Protein AF-0000000075234322 (afdb_homodimer)

Secondary structure (DSSP, 8-state):
-TTS-STT-SS----------------SSTT-HHHHHHHHHHHHHHHHHHHHHHHHHHHHHTTSS-HHHHHHHHHHHHHHHHHHHHHHS-SSS-HHHHHHHHHHIIIIIS--S--B-TTSPBPPTT--BHHHHHHHHHHHHHHHHHHHHHHHHHHHHHH--TT-HHHHHHTS-SEEE-HHHHHHHTTSS-HHHHIIIII--B-/---GGGGGGSGGGS-----------S-SS-S-HHHHHHHHHHHHHHHHHHHHHHHHHHHHHTTSS-HHHHHHHHHHHHHHHHHHHHHHS-SSS-HHHHHHHHHHIIIIIS--S--B-TTSPBPPTT--BHHHHHHHHHHHHHHHHHHHHHHHHHHHHHH--TT-HHHHHHTS-SEEE-HHHHHHHTTSS-HHHHIIIII--B-

Radius of gyration: 25.17 Å; Cα contacts (8 Å, |Δi|>4): 492; chains: 2; bounding box: 59×78×68 Å

Structure (mmCIF, N/CA/C/O backbone):
data_AF-0000000075234322-model_v1
#
loop_
_entity.id
_entity.type
_entity.pdbx_description
1 polymer 'Saposin B-type domain-containing protein'
#
loop_
_atom_site.group_PDB
_atom_site.id
_atom_site.type_symbol
_atom_site.label_atom_id
_atom_site.label_alt_id
_atom_site.label_comp_id
_atom_site.label_asym_id
_atom_site.label_entity_id
_atom_site.label_seq_id
_atom_site.pdbx_PDB_ins_code
_atom_site.Cartn_x
_atom_site.Cartn_y
_atom_site.Cartn_z
_atom_site.occupancy
_atom_site.B_iso_or_equiv
_atom_site.auth_seq_id
_atom_site.auth_comp_id
_atom_site.auth_asym_id
_atom_site.auth_atom_id
_atom_site.pdbx_PDB_model_num
ATOM 1 N N . MET A 1 1 ? 36.156 8.57 17.359 1 21.8 1 MET A N 1
ATOM 2 C CA . MET A 1 1 ? 36.781 9.852 17.031 1 21.8 1 MET A CA 1
ATOM 3 C C . MET A 1 1 ? 36.938 9.984 15.516 1 21.8 1 MET A C 1
ATOM 5 O O . MET A 1 1 ? 36.656 11.031 14.945 1 21.8 1 MET A O 1
ATOM 9 N N . TRP A 1 2 ? 37.719 9.289 15.047 1 22.31 2 TRP A N 1
ATOM 10 C CA . TRP A 1 2 ? 38.344 9.352 13.711 1 22.31 2 TRP A CA 1
ATOM 11 C C . TRP A 1 2 ? 37.281 9.055 12.633 1 22.31 2 TRP A C 1
ATOM 13 O O . TRP A 1 2 ? 37.562 9.195 11.445 1 22.31 2 TRP A O 1
ATOM 23 N N . PHE A 1 3 ? 36.062 8.273 12.906 1 21.67 3 PHE A N 1
ATOM 24 C CA . PHE A 1 3 ? 34.812 7.68 12.477 1 21.67 3 PHE A CA 1
ATOM 25 C C . PHE A 1 3 ? 33.781 8.766 12.18 1 21.67 3 PHE A C 1
ATOM 27 O O . PHE A 1 3 ? 32.688 8.477 11.648 1 21.67 3 PHE A O 1
ATOM 34 N N . LYS A 1 4 ? 33.875 10.227 12.438 1 22.09 4 LYS A N 1
ATOM 35 C CA . LYS A 1 4 ? 33.25 11.547 12.336 1 22.09 4 LYS A CA 1
ATOM 36 C C . LYS A 1 4 ? 33.438 12.133 10.938 1 22.09 4 LYS A C 1
ATOM 38 O O . LYS A 1 4 ? 32.531 12.828 10.438 1 22.09 4 LYS A O 1
ATOM 43 N N . ILE A 1 5 ? 34.625 12.133 10.234 1 22.95 5 ILE A N 1
ATOM 44 C CA . ILE A 1 5 ? 35.219 13.023 9.25 1 22.95 5 ILE A CA 1
ATOM 45 C C . ILE A 1 5 ? 34.625 12.75 7.875 1 22.95 5 ILE A C 1
ATOM 47 O O . ILE A 1 5 ? 34.375 13.68 7.102 1 22.95 5 ILE A O 1
ATOM 51 N N . PHE A 1 6 ? 34.531 11.703 7.148 1 21.42 6 PHE A N 1
ATOM 52 C CA . PHE A 1 6 ? 34.688 11.695 5.699 1 21.42 6 PHE A CA 1
ATOM 53 C C . PHE A 1 6 ? 33.562 12.508 5.031 1 21.42 6 PHE A C 1
ATOM 55 O O . PHE A 1 6 ? 33.844 13.305 4.133 1 21.42 6 PHE A O 1
ATOM 62 N N . CYS A 1 7 ? 32.344 12.258 4.59 1 18.75 7 CYS A N 1
ATOM 63 C CA . CYS A 1 7 ? 31.719 12.977 3.492 1 18.75 7 CYS A CA 1
ATOM 64 C C . CYS A 1 7 ? 31.125 14.305 3.975 1 18.75 7 CYS A C 1
ATOM 66 O O . CYS A 1 7 ? 30.031 14.344 4.512 1 18.75 7 CYS A O 1
ATOM 68 N N . PHE A 1 8 ? 31.719 15.117 4.887 1 20.97 8 PHE A N 1
ATOM 69 C CA . PHE A 1 8 ? 31.484 16.516 5.227 1 20.97 8 PHE A CA 1
ATOM 70 C C . PHE A 1 8 ? 31.719 17.406 4.012 1 20.97 8 PHE A C 1
ATOM 72 O O . PHE A 1 8 ? 31.266 18.562 3.99 1 20.97 8 PHE A O 1
ATOM 79 N N . ALA A 1 9 ? 32.781 17.328 3.195 1 20.19 9 ALA A N 1
ATOM 80 C CA . ALA A 1 9 ? 33.562 18.391 2.586 1 20.19 9 ALA A CA 1
ATOM 81 C C . ALA A 1 9 ? 32.688 19.281 1.692 1 20.19 9 ALA A C 1
ATOM 83 O O . ALA A 1 9 ? 32.812 20.516 1.741 1 20.19 9 ALA A O 1
ATOM 84 N N . ALA A 1 10 ? 32.375 19.234 0.411 1 20.48 10 ALA A N 1
ATOM 85 C CA . ALA A 1 10 ? 32.438 20.406 -0.453 1 20.48 10 ALA A CA 1
ATOM 86 C C . ALA A 1 10 ? 31.297 21.375 -0.133 1 20.48 10 ALA A C 1
ATOM 88 O O . ALA A 1 10 ? 31.484 22.594 -0.111 1 20.48 10 ALA A O 1
ATOM 89 N N . ILE A 1 11 ? 30 21.188 -0.293 1 20.56 11 ILE A N 1
ATOM 90 C CA . ILE A 1 11 ? 29.094 22.328 -0.371 1 20.56 11 ILE A CA 1
ATOM 91 C C . ILE A 1 11 ? 28.828 22.875 1.03 1 20.56 11 ILE A C 1
ATOM 93 O O . ILE A 1 11 ? 28.047 22.312 1.791 1 20.56 11 ILE A O 1
ATOM 97 N N . MET A 1 12 ? 29.719 23.078 2.117 1 19.5 12 MET A N 1
ATOM 98 C CA . MET A 1 12 ? 29.797 23.828 3.361 1 19.5 12 MET A CA 1
ATOM 99 C C . MET A 1 12 ? 29.359 25.281 3.145 1 19.5 12 MET A C 1
ATOM 101 O O . MET A 1 12 ? 28.531 25.797 3.896 1 19.5 12 MET A O 1
ATOM 105 N N . LEU A 1 13 ? 30.297 26.562 3.381 1 22.67 13 LEU A N 1
ATOM 106 C CA . LEU A 1 13 ? 30.578 27.656 4.293 1 22.67 13 LEU A CA 1
ATOM 107 C C . LEU A 1 13 ? 29.953 28.969 3.801 1 22.67 13 LEU A C 1
ATOM 109 O O . LEU A 1 13 ? 30.094 30 4.449 1 22.67 13 LEU A O 1
ATOM 113 N N . SER A 1 14 ? 30 29.531 2.654 1 21.14 14 SER A N 1
ATOM 114 C CA . SER A 1 14 ? 30.047 30.984 2.721 1 21.14 14 SER A CA 1
ATOM 115 C C . SER A 1 14 ? 28.875 31.531 3.527 1 21.14 14 SER A C 1
ATOM 117 O O . SER A 1 14 ? 27.875 30.844 3.734 1 21.14 14 SER A O 1
ATOM 119 N N . GLU A 1 15 ? 28.766 33.031 3.709 1 22.16 15 GLU A N 1
ATOM 120 C CA . GLU A 1 15 ? 28.281 34.125 4.551 1 22.16 15 GLU A CA 1
ATOM 121 C C . GLU A 1 15 ? 26.766 34.219 4.508 1 22.16 15 GLU A C 1
ATOM 123 O O . GLU A 1 15 ? 26.203 34.875 3.635 1 22.16 15 GLU A O 1
ATOM 128 N N . ILE A 1 16 ? 25.906 33.531 4.059 1 22.53 16 ILE A N 1
ATOM 129 C CA . ILE A 1 16 ? 24.641 34.219 3.814 1 22.53 16 ILE A CA 1
ATOM 130 C C . ILE A 1 16 ? 24.109 34.781 5.125 1 22.53 16 ILE A C 1
ATOM 132 O O . ILE A 1 16 ? 23.688 34.031 6.012 1 22.53 16 ILE A O 1
ATOM 136 N N . SER A 1 17 ? 24.703 35.875 5.699 1 19.98 17 SER A N 1
ATOM 137 C CA . SER A 1 17 ? 24.5 36.781 6.812 1 19.98 17 SER A CA 1
ATOM 138 C C . SER A 1 17 ? 23.031 37.094 7.039 1 19.98 17 SER A C 1
ATOM 140 O O . SER A 1 17 ? 22.547 37.062 8.172 1 19.98 17 SER A O 1
ATOM 142 N N . ALA A 1 18 ? 22.391 38.094 6.156 1 22.81 18 ALA A N 1
ATOM 143 C CA . ALA A 1 18 ? 21.656 39.281 6.539 1 22.81 18 ALA A CA 1
ATOM 144 C C . ALA A 1 18 ? 20.406 38.938 7.34 1 22.81 18 ALA A C 1
ATOM 146 O O . ALA A 1 18 ? 19.891 37.812 7.234 1 22.81 18 ALA A O 1
ATOM 147 N N . ALA A 1 19 ? 19.625 40 8.242 1 24.08 19 ALA A N 1
ATOM 148 C CA . ALA A 1 19 ? 18.859 40.656 9.305 1 24.08 19 ALA A CA 1
ATOM 149 C C . ALA A 1 19 ? 17.359 40.438 9.109 1 24.08 19 ALA A C 1
ATOM 151 O O . ALA A 1 19 ? 16.609 40.438 10.086 1 24.08 19 ALA A O 1
ATOM 152 N N . THR A 1 20 ? 16.703 40.688 7.781 1 21.42 20 THR A N 1
ATOM 153 C CA . THR A 1 20 ? 15.578 41.625 7.758 1 21.42 20 THR A CA 1
ATOM 154 C C . THR A 1 20 ? 14.383 41.031 8.5 1 21.42 20 THR A C 1
ATOM 156 O O . THR A 1 20 ? 14.195 39.812 8.539 1 21.42 20 THR A O 1
ATOM 159 N N . GLN A 1 21 ? 13.492 41.906 9.125 1 23.41 21 GLN A N 1
ATOM 160 C CA . GLN A 1 21 ? 12.188 42.281 9.664 1 23.41 21 GLN A CA 1
ATOM 161 C C . GLN A 1 21 ? 11.062 41.594 8.906 1 23.41 21 GLN A C 1
ATOM 163 O O . GLN A 1 21 ? 11.023 41.625 7.676 1 23.41 21 GLN A O 1
ATOM 168 N N . CYS A 1 22 ? 10.344 40.656 9.508 1 29.27 22 CYS A N 1
ATOM 169 C CA . CYS A 1 22 ? 9.164 39.938 9.031 1 29.27 22 CYS A CA 1
ATOM 170 C C . CYS A 1 22 ? 8.156 40.906 8.422 1 29.27 22 CYS A C 1
ATOM 172 O O . CYS A 1 22 ? 7.277 41.406 9.117 1 29.27 22 CYS A O 1
ATOM 174 N N . GLU A 1 23 ? 8.68 42.062 7.582 1 27.2 23 GLU A N 1
ATOM 175 C CA . GLU A 1 23 ? 7.648 42.875 6.953 1 27.2 23 GLU A CA 1
ATOM 176 C C . GLU A 1 23 ? 6.641 42 6.203 1 27.2 23 GLU A C 1
ATOM 178 O O . GLU A 1 23 ? 6.91 40.844 5.918 1 27.2 23 GLU A O 1
ATOM 183 N N . VAL A 1 24 ? 5.855 42.656 5.07 1 28.14 24 VAL A N 1
ATOM 184 C CA . VAL A 1 24 ? 4.938 42.344 3.988 1 28.14 24 VAL A CA 1
ATOM 185 C C . VAL A 1 24 ? 5.508 41.188 3.168 1 28.14 24 VAL A C 1
ATOM 187 O O . VAL A 1 24 ? 6.465 41.344 2.414 1 28.14 24 VAL A O 1
ATOM 190 N N . LEU A 1 25 ? 5.918 40 3.492 1 32.75 25 LEU A N 1
ATOM 191 C CA . LEU A 1 25 ? 6.457 38.969 2.604 1 32.75 25 LEU A CA 1
ATOM 192 C C . LEU A 1 25 ? 5.582 38.812 1.366 1 32.75 25 LEU A C 1
ATOM 194 O O . LEU A 1 25 ? 4.367 38.656 1.479 1 32.75 25 LEU A O 1
ATOM 198 N N . SER A 1 26 ? 5.441 39.219 0.297 1 33.75 26 SER A N 1
ATOM 199 C CA . SER A 1 26 ? 4.246 39.156 -0.537 1 33.75 26 SER A CA 1
ATOM 200 C C . SER A 1 26 ? 3.586 37.781 -0.425 1 33.75 26 SER A C 1
ATOM 202 O O . SER A 1 26 ? 3.898 36.875 -1.194 1 33.75 26 SER A O 1
ATOM 204 N N . ASN A 1 27 ? 3.668 36.688 0.632 1 40.59 27 ASN A N 1
ATOM 205 C CA . ASN A 1 27 ? 4.496 35.812 1.466 1 40.59 27 ASN A CA 1
ATOM 206 C C . ASN A 1 27 ? 3.779 34.531 1.813 1 40.59 27 ASN A C 1
ATOM 208 O O . ASN A 1 27 ? 3.121 34.438 2.852 1 40.59 27 ASN A O 1
ATOM 212 N N . THR A 1 28 ? 3.316 33.812 1.127 1 43.22 28 THR A N 1
ATOM 213 C CA . THR A 1 28 ? 2.33 32.75 1.167 1 43.22 28 THR A CA 1
ATOM 214 C C . THR A 1 28 ? 2.814 31.594 2.053 1 43.22 28 THR A C 1
ATOM 216 O O . THR A 1 28 ? 2.059 30.672 2.338 1 43.22 28 THR A O 1
ATOM 219 N N . PHE A 1 29 ? 4.109 31.281 2.033 1 49 29 PHE A N 1
ATOM 220 C CA . PHE A 1 29 ? 4.688 30.469 3.096 1 49 29 PHE A CA 1
ATOM 221 C C . PHE A 1 29 ? 5.004 31.328 4.316 1 49 29 PHE A C 1
ATOM 223 O O . PHE A 1 29 ? 6.121 31.828 4.465 1 49 29 PHE A O 1
ATOM 230 N N . PRO A 1 30 ? 4.18 32.25 4.738 1 48.97 30 PRO A N 1
ATOM 231 C CA . PRO A 1 30 ? 4.516 33.438 5.559 1 48.97 30 PRO A CA 1
ATOM 232 C C . PRO A 1 30 ? 5.785 33.219 6.383 1 48.97 30 PRO A C 1
ATOM 234 O O . PRO A 1 30 ? 6.688 34.062 6.352 1 48.97 30 PRO A O 1
ATOM 237 N N . GLU A 1 31 ? 5.965 32.344 7.535 1 53.25 31 GLU A N 1
ATOM 238 C CA . GLU A 1 31 ? 7 32.312 8.562 1 53.25 31 GLU A CA 1
ATOM 239 C C . GLU A 1 31 ? 7.863 31.062 8.445 1 53.25 31 GLU A C 1
ATOM 241 O O . GLU A 1 31 ? 8.625 30.734 9.352 1 53.25 31 GLU A O 1
ATOM 246 N N . CYS A 1 32 ? 7.727 30.391 7.332 1 65.44 32 CYS A N 1
ATOM 247 C CA . CYS A 1 32 ? 8.617 29.234 7.352 1 65.44 32 CYS A CA 1
ATOM 248 C C . CYS A 1 32 ? 9.43 29.141 6.062 1 65.44 32 CYS A C 1
ATOM 250 O O . CYS A 1 32 ? 9.047 28.438 5.129 1 65.44 32 CYS A O 1
ATOM 252 N N . ASP A 1 33 ? 10.461 30 5.75 1 67.88 33 ASP A N 1
ATOM 253 C CA . ASP A 1 33 ? 11.32 30.078 4.57 1 67.88 33 ASP A CA 1
ATOM 254 C C . ASP A 1 33 ? 11.852 28.688 4.203 1 67.88 33 ASP A C 1
ATOM 256 O O . ASP A 1 33 ? 11.992 28.359 3.023 1 67.88 33 ASP A O 1
ATOM 260 N N . LYS A 1 34 ? 12.016 27.969 5.219 1 73.5 34 LYS A N 1
ATOM 261 C CA . LYS A 1 34 ? 12.594 26.656 4.98 1 73.5 34 LYS A CA 1
ATOM 262 C C . LYS A 1 34 ? 11.602 25.734 4.277 1 73.5 34 LYS A C 1
ATOM 264 O O . LYS A 1 34 ? 12 24.766 3.623 1 73.5 34 LYS A O 1
ATOM 269 N N . CYS A 1 35 ? 10.281 26.172 4.234 1 83.25 35 CYS A N 1
ATOM 270 C CA . CYS A 1 35 ? 9.273 25.234 3.756 1 83.25 35 CYS A CA 1
ATOM 271 C C . CYS A 1 35 ? 9.109 25.328 2.242 1 83.25 35 CYS A C 1
ATOM 273 O O . CYS A 1 35 ? 8.758 24.344 1.588 1 83.25 35 CYS A O 1
ATOM 275 N N . ARG A 1 36 ? 9.422 26.469 1.746 1 82.88 36 ARG A N 1
ATOM 276 C CA . ARG A 1 36 ? 9.188 26.672 0.319 1 82.88 36 ARG A CA 1
ATOM 277 C C . ARG A 1 36 ? 10.008 25.688 -0.512 1 82.88 36 ARG A C 1
ATOM 279 O O . ARG A 1 36 ? 9.469 24.984 -1.365 1 82.88 36 ARG A O 1
ATOM 286 N N . ASP A 1 37 ? 11.266 25.703 -0.228 1 81.06 37 ASP A N 1
ATOM 287 C CA . ASP A 1 37 ? 12.156 24.812 -0.988 1 81.06 37 ASP A CA 1
ATOM 288 C C . ASP A 1 37 ? 11.773 23.359 -0.794 1 81.06 37 ASP A C 1
ATOM 290 O O . ASP A 1 37 ? 11.766 22.578 -1.751 1 81.06 37 ASP A O 1
ATOM 294 N N . HIS A 1 38 ? 11.406 23.047 0.419 1 82.81 38 HIS A N 1
ATOM 295 C CA . HIS A 1 38 ? 11.016 21.672 0.711 1 82.81 38 HIS A CA 1
ATOM 296 C C . HIS A 1 38 ? 9.734 21.297 -0.035 1 82.81 38 HIS A C 1
ATOM 298 O O . HIS A 1 38 ? 9.641 20.203 -0.588 1 82.81 38 HIS A O 1
ATOM 304 N N . TYR A 1 39 ? 8.883 22.203 -0.073 1 86.81 39 TYR A N 1
ATOM 305 C CA . TYR A 1 39 ? 7.59 22 -0.723 1 86.81 39 TYR A CA 1
ATOM 306 C C . TYR A 1 39 ? 7.766 21.766 -2.217 1 86.81 39 TYR A C 1
ATOM 308 O O . TYR A 1 39 ? 7.23 20.797 -2.764 1 86.81 39 TYR A O 1
ATOM 316 N N . GLU A 1 40 ? 8.539 22.578 -2.869 1 84.25 40 GLU A N 1
ATOM 317 C CA . GLU A 1 40 ? 8.781 22.453 -4.305 1 84.25 40 GLU A CA 1
ATOM 318 C C . GLU A 1 40 ? 9.523 21.172 -4.633 1 84.25 40 GLU A C 1
ATOM 320 O O . GLU A 1 40 ? 9.195 20.484 -5.602 1 84.25 40 GLU A O 1
ATOM 325 N N . ARG A 1 41 ? 10.438 20.938 -3.844 1 82.69 41 ARG A N 1
ATOM 326 C CA . ARG A 1 41 ? 11.203 19.703 -4.059 1 82.69 41 ARG A CA 1
ATOM 327 C C . ARG A 1 41 ? 10.312 18.469 -3.885 1 82.69 41 ARG A C 1
ATOM 329 O O . ARG A 1 41 ? 10.414 17.516 -4.66 1 82.69 41 ARG A O 1
ATOM 336 N N . ALA A 1 42 ? 9.469 18.5 -2.836 1 83.5 42 ALA A N 1
ATOM 337 C CA . ALA A 1 42 ? 8.562 17.391 -2.582 1 83.5 42 ALA A CA 1
ATOM 338 C C . ALA A 1 42 ? 7.586 17.203 -3.738 1 83.5 42 ALA A C 1
ATOM 340 O O . ALA A 1 42 ? 7.309 16.062 -4.145 1 83.5 42 ALA A O 1
ATOM 341 N N . LEU A 1 43 ? 7.125 18.281 -4.23 1 88.56 43 LEU A N 1
ATOM 342 C CA . LEU A 1 43 ? 6.219 18.219 -5.371 1 88.56 43 LEU A CA 1
ATOM 343 C C . LEU A 1 43 ? 6.914 17.609 -6.582 1 88.56 43 LEU A C 1
ATOM 345 O O . LEU A 1 43 ? 6.352 16.734 -7.25 1 88.56 43 LEU A O 1
ATOM 349 N N . HIS A 1 44 ? 8.07 18.031 -6.805 1 84.5 44 HIS A N 1
ATOM 350 C CA . HIS A 1 44 ? 8.852 17.484 -7.91 1 84.5 44 HIS A CA 1
ATOM 351 C C . HIS A 1 44 ? 9.109 16 -7.719 1 84.5 44 HIS A C 1
ATOM 353 O O . HIS A 1 44 ? 8.922 15.211 -8.648 1 84.5 44 HIS A O 1
ATOM 359 N N . THR A 1 45 ? 9.438 15.719 -6.543 1 78.88 45 THR A N 1
ATOM 360 C CA . THR A 1 45 ? 9.719 14.32 -6.23 1 78.88 45 THR A CA 1
ATOM 361 C C . THR A 1 45 ? 8.461 13.469 -6.406 1 78.88 45 THR A C 1
ATOM 363 O O . THR A 1 45 ? 8.539 12.344 -6.91 1 78.88 45 THR A O 1
ATOM 366 N N . ALA A 1 46 ? 7.359 13.961 -6.008 1 83.19 46 ALA A N 1
ATOM 367 C CA . ALA A 1 46 ? 6.102 13.242 -6.191 1 83.19 46 ALA A CA 1
ATOM 368 C C . ALA A 1 46 ? 5.824 12.992 -7.672 1 83.19 46 ALA A C 1
ATOM 370 O O . ALA A 1 46 ? 5.41 11.898 -8.055 1 83.19 46 ALA A O 1
ATOM 371 N N . ASN A 1 47 ? 6.164 13.953 -8.461 1 85.44 47 ASN A N 1
ATOM 372 C CA . ASN A 1 47 ? 5.98 13.812 -9.898 1 85.44 47 ASN A CA 1
ATOM 373 C C . ASN A 1 47 ? 6.879 12.727 -10.477 1 85.44 47 ASN A C 1
ATOM 375 O O . ASN A 1 47 ? 6.422 11.891 -11.258 1 85.44 47 ASN A O 1
ATOM 379 N N . VAL A 1 48 ? 8.039 12.773 -10.094 1 79 48 VAL A N 1
ATOM 380 C CA . VAL A 1 48 ? 9.008 11.797 -10.586 1 79 48 VAL A CA 1
ATOM 381 C C . VAL A 1 48 ? 8.602 10.391 -10.133 1 79 48 VAL A C 1
ATOM 383 O O . VAL A 1 48 ? 8.656 9.438 -10.914 1 79 48 VAL A O 1
ATOM 386 N N . ALA A 1 49 ? 8.172 10.281 -8.898 1 76.56 49 ALA A N 1
ATOM 387 C CA . ALA A 1 49 ? 7.766 8.992 -8.352 1 76.56 49 ALA A CA 1
ATOM 388 C C . ALA A 1 49 ? 6.578 8.414 -9.125 1 76.56 49 ALA A C 1
ATOM 390 O O . ALA A 1 49 ? 6.562 7.23 -9.453 1 76.56 49 ALA A O 1
ATOM 391 N N . ILE A 1 50 ? 5.652 9.211 -9.352 1 81.69 50 ILE A N 1
ATOM 392 C CA . ILE A 1 50 ? 4.457 8.773 -10.062 1 81.69 50 ILE A CA 1
ATOM 393 C C . ILE A 1 50 ? 4.836 8.336 -11.477 1 81.69 50 ILE A C 1
ATOM 395 O O . ILE A 1 50 ? 4.391 7.289 -11.953 1 81.69 50 ILE A O 1
ATOM 399 N N . HIS A 1 51 ? 5.652 9.109 -12.102 1 82.25 51 HIS A N 1
ATOM 400 C CA . HIS A 1 51 ? 6.102 8.781 -13.445 1 82.25 51 HIS A CA 1
ATOM 401 C C . HIS A 1 51 ? 6.887 7.473 -13.461 1 82.25 51 HIS A C 1
ATOM 403 O O . HIS A 1 51 ? 6.656 6.613 -14.312 1 82.25 51 HIS A O 1
ATOM 409 N N . ASN A 1 52 ? 7.781 7.398 -12.586 1 72.19 52 ASN A N 1
ATOM 410 C CA . ASN A 1 52 ? 8.586 6.184 -12.516 1 72.19 52 ASN A CA 1
ATOM 411 C C . ASN A 1 52 ? 7.734 4.961 -12.203 1 72.19 52 ASN A C 1
ATOM 413 O O . ASN A 1 52 ? 7.961 3.881 -12.75 1 72.19 52 ASN A O 1
ATOM 417 N N . PHE A 1 53 ? 6.812 5.031 -11.266 1 75.31 53 PHE A N 1
ATOM 418 C CA . PHE A 1 53 ? 5.887 3.945 -10.977 1 75.31 53 PHE A CA 1
ATOM 419 C C . PHE A 1 53 ? 5.168 3.5 -12.242 1 75.31 53 PHE A C 1
ATOM 421 O O . PHE A 1 53 ? 5.133 2.309 -12.562 1 75.31 53 PHE A O 1
ATOM 428 N N . GLN A 1 54 ? 4.703 4.496 -12.922 1 82.06 54 GLN A N 1
ATOM 429 C CA . GLN A 1 54 ? 3.953 4.184 -14.133 1 82.06 54 GLN A CA 1
ATOM 430 C C . GLN A 1 54 ? 4.836 3.484 -15.164 1 82.06 54 GLN A C 1
ATOM 432 O O . GLN A 1 54 ? 4.434 2.482 -15.758 1 82.06 54 GLN A O 1
ATOM 437 N N . SER A 1 55 ? 5.98 4.027 -15.336 1 76.31 55 SER A N 1
ATOM 438 C CA . SER A 1 55 ? 6.906 3.453 -16.312 1 76.31 55 SER A CA 1
ATOM 439 C C . SER A 1 55 ? 7.289 2.025 -15.93 1 76.31 55 SER A C 1
ATOM 441 O O . SER A 1 55 ? 7.254 1.124 -16.766 1 76.31 55 SER A O 1
ATOM 443 N N . GLY A 1 56 ? 7.656 1.878 -14.695 1 71.62 56 GLY A N 1
ATOM 444 C CA . GLY A 1 56 ? 8.023 0.551 -14.234 1 71.62 56 GLY A CA 1
ATOM 445 C C . GLY A 1 56 ? 6.879 -0.44 -14.281 1 71.62 56 GLY A C 1
ATOM 446 O O . GLY A 1 56 ? 7.055 -1.579 -14.719 1 71.62 56 GLY A O 1
ATOM 447 N N . ALA A 1 57 ? 5.691 -0.007 -13.828 1 76.44 57 ALA A N 1
ATOM 448 C CA . ALA A 1 57 ? 4.52 -0.88 -13.789 1 76.44 57 ALA A CA 1
ATOM 449 C C . ALA A 1 57 ? 4.09 -1.276 -15.203 1 76.44 57 ALA A C 1
ATOM 451 O O . ALA A 1 57 ? 3.668 -2.412 -15.43 1 76.44 57 ALA A O 1
ATOM 452 N N . SER A 1 58 ? 4.227 -0.341 -16.125 1 80.5 58 SER A N 1
ATOM 453 C CA . SER A 1 58 ? 3.871 -0.629 -17.5 1 80.5 58 SER A CA 1
ATOM 454 C C . SER A 1 58 ? 4.781 -1.701 -18.094 1 80.5 58 SER A C 1
ATOM 456 O O . SER A 1 58 ? 4.324 -2.572 -18.844 1 80.5 58 SER A O 1
ATOM 458 N N . LEU A 1 59 ? 6.039 -1.6 -17.75 1 72.94 59 LEU A N 1
ATOM 459 C CA . LEU A 1 59 ? 6.977 -2.623 -18.203 1 72.94 59 LEU A CA 1
ATOM 460 C C . LEU A 1 59 ? 6.586 -3.994 -17.656 1 72.94 59 LEU A C 1
ATOM 462 O O . LEU A 1 59 ? 6.656 -4.992 -18.391 1 72.94 59 LEU A O 1
ATOM 466 N N . TYR A 1 60 ? 6.117 -4.004 -16.484 1 72.06 60 TYR A N 1
ATOM 467 C CA . TYR A 1 60 ? 5.684 -5.25 -15.867 1 72.06 60 TYR A CA 1
ATOM 468 C C . TYR A 1 60 ? 4.449 -5.809 -16.578 1 72.06 60 TYR A C 1
ATOM 470 O O . TYR A 1 60 ? 4.371 -7.008 -16.844 1 72.06 60 TYR A O 1
ATOM 478 N N . CYS A 1 61 ? 3.58 -4.895 -16.859 1 80.94 61 CYS A N 1
ATOM 479 C CA . CYS A 1 61 ? 2.346 -5.328 -17.5 1 80.94 61 CYS A CA 1
ATOM 480 C C . CYS A 1 61 ? 2.625 -5.938 -18.875 1 80.94 61 CYS A C 1
ATOM 482 O O . CYS A 1 61 ? 1.872 -6.789 -19.344 1 80.94 61 CYS A O 1
ATOM 484 N N . ASN A 1 62 ? 3.693 -5.586 -19.438 1 76.12 62 ASN A N 1
ATOM 485 C CA . ASN A 1 62 ? 4.07 -6.137 -20.734 1 76.12 62 ASN A CA 1
ATOM 486 C C . ASN A 1 62 ? 4.406 -7.621 -20.641 1 76.12 62 ASN A C 1
ATOM 488 O O . ASN A 1 62 ? 4.43 -8.328 -21.656 1 76.12 62 ASN A O 1
ATOM 492 N N . THR A 1 63 ? 4.602 -8.047 -19.469 1 68.38 63 THR A N 1
ATOM 493 C CA . THR A 1 63 ? 4.98 -9.445 -19.281 1 68.38 63 THR A CA 1
ATOM 494 C C . THR A 1 63 ? 3.771 -10.281 -18.859 1 68.38 63 THR A C 1
ATOM 496 O O . THR A 1 63 ? 3.867 -11.508 -18.75 1 68.38 63 THR A O 1
ATOM 499 N N . MET A 1 64 ? 2.639 -9.648 -18.688 1 72.62 64 MET A N 1
ATOM 500 C CA . MET A 1 64 ? 1.447 -10.336 -18.203 1 72.62 64 MET A CA 1
ATOM 501 C C . MET A 1 64 ? 0.595 -10.828 -19.375 1 72.62 64 MET A C 1
ATOM 503 O O . MET A 1 64 ? 0.597 -10.227 -20.438 1 72.62 64 MET A O 1
ATOM 507 N N . ALA A 1 65 ? -0.04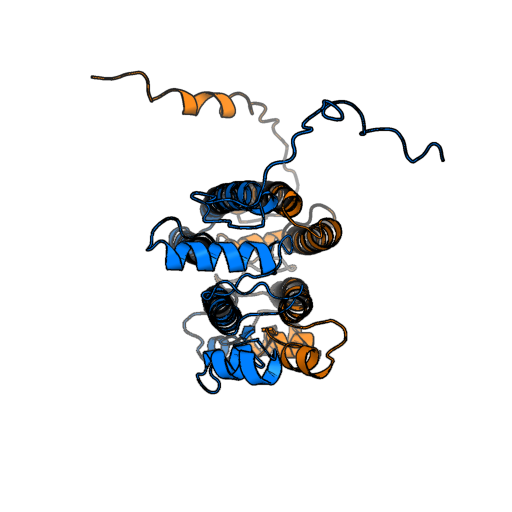9 -11.875 -19.125 1 70.5 65 ALA A N 1
ATOM 508 C CA . ALA A 1 65 ? -0.986 -12.375 -20.125 1 70.5 65 ALA A CA 1
ATOM 509 C C . ALA A 1 65 ? -2.137 -11.391 -20.328 1 70.5 65 ALA A C 1
ATOM 511 O O . ALA A 1 65 ? -2.518 -11.102 -21.469 1 70.5 65 ALA A O 1
ATOM 512 N N . ASP A 1 66 ? -2.689 -10.977 -19.281 1 74.38 66 ASP A N 1
ATOM 513 C CA . ASP A 1 66 ? -3.738 -9.961 -19.344 1 74.38 66 ASP A CA 1
ATOM 514 C C . ASP A 1 66 ? -3.152 -8.555 -19.203 1 74.38 66 ASP A C 1
ATOM 516 O O . ASP A 1 66 ? -3.252 -7.934 -18.141 1 74.38 66 ASP A O 1
ATOM 520 N N . ARG A 1 67 ? -2.744 -8.07 -20.344 1 79.81 67 ARG A N 1
ATOM 521 C CA . ARG A 1 67 ? -2.08 -6.773 -20.344 1 79.81 67 ARG A CA 1
ATOM 522 C C . ARG A 1 67 ? -3.068 -5.652 -20.031 1 79.81 67 ARG A C 1
ATOM 524 O O . ARG A 1 67 ? -2.748 -4.727 -19.297 1 79.81 67 ARG A O 1
ATOM 531 N N . SER A 1 68 ? -4.219 -5.84 -20.562 1 82.94 68 SER A N 1
ATOM 532 C CA . SER A 1 68 ? -5.219 -4.793 -20.391 1 82.94 68 SER A CA 1
ATOM 533 C C . SER A 1 68 ? -5.652 -4.672 -18.922 1 82.94 68 SER A C 1
ATOM 535 O O . SER A 1 68 ? -5.762 -3.566 -18.391 1 82.94 68 SER A O 1
ATOM 537 N N . GLY A 1 69 ? -5.887 -5.848 -18.297 1 79 69 GLY A N 1
ATOM 538 C CA . GLY A 1 69 ? -6.223 -5.824 -16.875 1 79 69 GLY A CA 1
ATOM 539 C C . GLY A 1 69 ? -5.109 -5.27 -16.016 1 79 69 GLY A C 1
ATOM 540 O O . GLY A 1 69 ? -5.363 -4.5 -15.078 1 79 69 GLY A O 1
ATOM 541 N N . CYS A 1 70 ? -3.945 -5.555 -16.391 1 80.12 70 CYS A N 1
ATOM 542 C CA . CYS A 1 70 ? -2.771 -5.066 -15.672 1 80.12 70 CYS A CA 1
ATOM 543 C C . CYS A 1 70 ? -2.635 -3.557 -15.812 1 80.12 70 CYS A C 1
ATOM 545 O O . CYS A 1 70 ? -2.439 -2.852 -14.82 1 80.12 70 CYS A O 1
ATOM 547 N N . GLU A 1 71 ? -2.832 -3.098 -17 1 84.19 71 GLU A N 1
ATOM 548 C CA . GLU A 1 71 ? -2.711 -1.667 -17.266 1 84.19 71 GLU A CA 1
ATOM 549 C C . GLU A 1 71 ? -3.812 -0.882 -16.562 1 84.19 71 GLU A C 1
ATOM 551 O O . GLU A 1 71 ? -3.58 0.229 -16.078 1 84.19 71 GLU A O 1
ATOM 556 N N . ALA A 1 72 ? -4.91 -1.478 -16.5 1 83.12 72 ALA A N 1
ATOM 557 C CA . ALA A 1 72 ? -6.016 -0.832 -15.789 1 83.12 72 ALA A CA 1
ATOM 558 C C . ALA A 1 72 ? -5.699 -0.671 -14.305 1 83.12 72 ALA A C 1
ATOM 560 O O . ALA A 1 72 ? -5.965 0.381 -13.719 1 83.12 72 ALA A O 1
ATOM 561 N N . ALA A 1 73 ? -5.117 -1.698 -13.758 1 77.81 73 ALA A N 1
ATOM 562 C CA . ALA A 1 73 ? -4.738 -1.642 -12.352 1 77.81 73 ALA A CA 1
ATOM 563 C C . ALA A 1 73 ? -3.682 -0.565 -12.109 1 77.81 73 ALA A C 1
ATOM 565 O O . ALA A 1 73 ? -3.762 0.184 -11.133 1 77.81 73 ALA A O 1
ATOM 566 N N . ILE A 1 74 ? -2.752 -0.464 -12.992 1 81.38 74 ILE A N 1
ATOM 567 C CA . ILE A 1 74 ? -1.693 0.533 -12.883 1 81.38 74 ILE A CA 1
ATOM 568 C C . ILE A 1 74 ? -2.295 1.935 -12.961 1 81.38 74 ILE A C 1
ATOM 570 O O . ILE A 1 74 ? -1.911 2.826 -12.203 1 81.38 74 ILE A O 1
ATOM 574 N N . THR A 1 75 ? -3.199 2.068 -13.852 1 86.62 75 THR A N 1
ATOM 575 C CA . THR A 1 75 ? -3.852 3.363 -14.023 1 86.62 75 THR A CA 1
ATOM 576 C C . THR A 1 75 ? -4.598 3.762 -12.75 1 86.62 75 THR A C 1
ATOM 578 O O . THR A 1 75 ? -4.539 4.918 -12.328 1 86.62 75 THR A O 1
ATOM 581 N N . ASP A 1 76 ? -5.23 2.871 -12.18 1 80.06 76 ASP A N 1
ATOM 582 C CA . ASP A 1 76 ? -5.953 3.145 -10.945 1 80.06 76 ASP A CA 1
ATOM 583 C C . ASP A 1 76 ? -5 3.58 -9.836 1 80.06 76 ASP A C 1
ATOM 585 O O . ASP A 1 76 ? -5.277 4.543 -9.117 1 80.06 76 ASP A O 1
ATOM 589 N N . ILE A 1 77 ? -3.893 2.857 -9.75 1 79.81 77 ILE A N 1
ATOM 590 C CA . ILE A 1 77 ? -2.91 3.188 -8.727 1 79.81 77 ILE A CA 1
ATOM 591 C C . ILE A 1 77 ? -2.332 4.574 -8.992 1 79.81 77 ILE A C 1
ATOM 593 O O . ILE A 1 77 ? -2.203 5.387 -8.07 1 79.81 77 ILE A O 1
ATOM 597 N N . LYS A 1 78 ? -2.053 4.805 -10.164 1 86.56 78 LYS A N 1
ATOM 598 C CA . LYS A 1 78 ? -1.535 6.113 -10.547 1 86.56 78 LYS A CA 1
ATOM 599 C C . LYS A 1 78 ? -2.521 7.223 -10.195 1 86.56 78 LYS A C 1
ATOM 601 O O . LYS A 1 78 ? -2.125 8.273 -9.688 1 86.56 78 LYS A O 1
ATOM 606 N N . ASN A 1 79 ? -3.758 7 -10.523 1 86.81 79 ASN A N 1
ATOM 607 C CA . ASN A 1 79 ? -4.789 7.988 -10.219 1 86.81 79 ASN A CA 1
ATOM 608 C C . ASN A 1 79 ? -4.848 8.289 -8.719 1 86.81 79 ASN A C 1
ATOM 610 O O . ASN A 1 79 ? -5.051 9.438 -8.32 1 86.81 79 ASN A O 1
ATOM 614 N N . VAL A 1 80 ? -4.664 7.32 -7.973 1 80.75 80 VAL A N 1
ATOM 615 C CA . VAL A 1 80 ? -4.641 7.504 -6.523 1 80.75 80 VAL A CA 1
ATOM 616 C C . VAL A 1 80 ? -3.443 8.367 -6.129 1 80.75 80 VAL A C 1
ATOM 618 O O . VAL A 1 80 ? -3.576 9.297 -5.336 1 80.75 80 VAL A O 1
ATOM 621 N N . MET A 1 81 ? -2.35 8.07 -6.695 1 85 81 MET A N 1
ATOM 622 C CA . MET A 1 81 ? -1.141 8.828 -6.398 1 85 81 MET A CA 1
ATOM 623 C C . MET A 1 81 ? -1.298 10.289 -6.824 1 85 81 MET A C 1
ATOM 625 O O . MET A 1 81 ? -0.916 11.195 -6.086 1 85 81 MET A O 1
ATOM 629 N N . GLU A 1 82 ? -1.859 10.461 -7.973 1 88.19 82 GLU A N 1
ATOM 630 C CA . GLU A 1 82 ? -2.08 11.805 -8.484 1 88.19 82 GLU A CA 1
ATOM 631 C C . GLU A 1 82 ? -3.066 12.578 -7.617 1 88.19 82 GLU A C 1
ATOM 633 O O . GLU A 1 82 ? -2.893 13.773 -7.383 1 88.19 82 GLU A O 1
ATOM 638 N N . SER A 1 83 ? -4.059 11.898 -7.215 1 85.12 83 SER A N 1
ATOM 639 C CA . SER A 1 83 ? -5.039 12.531 -6.336 1 85.12 83 SER A CA 1
ATOM 640 C C . SER A 1 83 ? -4.41 12.969 -5.02 1 85.12 83 SER A C 1
ATOM 642 O O . SER A 1 83 ? -4.672 14.062 -4.531 1 85.12 83 SER A O 1
ATOM 644 N N . LEU A 1 84 ? -3.621 12.141 -4.5 1 86.38 84 LEU A N 1
ATOM 645 C CA . LEU A 1 84 ? -2.922 12.477 -3.264 1 86.38 84 LEU A CA 1
ATOM 646 C C . LEU A 1 84 ? -2.004 13.672 -3.465 1 86.38 84 LEU A C 1
ATOM 648 O O . LEU A 1 84 ? -1.998 14.602 -2.65 1 86.38 84 LEU A O 1
ATOM 652 N N . LYS A 1 85 ? -1.301 13.602 -4.488 1 87.88 85 LYS A N 1
ATOM 653 C CA . LYS A 1 85 ? -0.409 14.711 -4.832 1 87.88 85 LYS A CA 1
ATOM 654 C C . LYS A 1 85 ? -1.184 16.016 -4.973 1 87.88 85 LYS A C 1
ATOM 656 O O . LYS A 1 85 ? -0.757 17.047 -4.461 1 87.88 85 LYS A O 1
ATOM 661 N N . ALA A 1 86 ? -2.275 15.93 -5.609 1 89.44 86 ALA A N 1
ATOM 662 C CA . ALA A 1 86 ? -3.088 17.125 -5.855 1 89.44 86 ALA A CA 1
ATOM 663 C C . ALA A 1 86 ? -3.656 17.672 -4.555 1 89.44 86 ALA A C 1
ATOM 665 O O . ALA A 1 86 ? -3.822 18.891 -4.41 1 89.44 86 ALA A O 1
ATOM 666 N N . GLU A 1 87 ? -3.943 16.828 -3.652 1 85.31 87 GLU A N 1
ATOM 667 C CA . GLU A 1 87 ? -4.496 17.25 -2.367 1 85.31 87 GLU A CA 1
ATOM 668 C C . GLU A 1 87 ? -3.428 17.906 -1.498 1 85.31 87 GLU A C 1
ATOM 670 O O . GLU A 1 87 ? -3.703 18.891 -0.806 1 85.31 87 GLU A O 1
ATOM 675 N N . LEU A 1 88 ? -2.268 17.422 -1.566 1 88.38 88 LEU A N 1
ATOM 676 C CA . LEU A 1 88 ? -1.208 17.891 -0.68 1 88.38 88 LEU A CA 1
ATOM 677 C C . LEU A 1 88 ? -0.441 19.047 -1.312 1 88.38 88 LEU A C 1
ATOM 679 O O . LEU A 1 88 ? 0.088 19.906 -0.605 1 88.38 88 LEU A O 1
ATOM 683 N N . PHE A 1 89 ? -0.353 18.969 -2.588 1 89.5 89 PHE A N 1
ATOM 684 C CA . PHE A 1 89 ? 0.416 19.969 -3.326 1 89.5 89 PHE A CA 1
ATOM 685 C C . PHE A 1 89 ? -0.425 20.578 -4.438 1 89.5 89 PHE A C 1
ATOM 687 O O . PHE A 1 89 ? -0.054 20.516 -5.613 1 89.5 89 PHE A O 1
ATOM 694 N N . PRO A 1 90 ? -1.455 21.219 -4.039 1 88.44 90 PRO A N 1
ATOM 695 C CA . PRO A 1 90 ? -2.279 21.828 -5.086 1 88.44 90 PRO A CA 1
ATOM 696 C C . PRO A 1 90 ? -1.531 22.891 -5.879 1 88.44 90 PRO A C 1
ATOM 698 O O . PRO A 1 90 ? -0.747 23.656 -5.309 1 88.44 90 PRO A O 1
ATOM 701 N N . GLN A 1 91 ? -1.694 22.844 -7.133 1 82.06 91 GLN A N 1
ATOM 702 C CA . GLN A 1 91 ? -1.025 23.797 -8 1 82.06 91 GLN A CA 1
ATOM 703 C C . GLN A 1 91 ? -1.99 24.891 -8.461 1 82.06 91 GLN A C 1
ATOM 705 O O . GLN A 1 91 ? -1.563 25.953 -8.922 1 82.06 91 GLN A O 1
ATOM 710 N N . ASN A 1 92 ? -3.205 24.531 -8.375 1 81.88 92 ASN A N 1
ATOM 711 C CA . ASN A 1 92 ? -4.25 25.484 -8.742 1 81.88 92 ASN A CA 1
ATOM 712 C C . ASN A 1 92 ? -5.238 25.703 -7.598 1 81.88 92 ASN A C 1
ATOM 714 O O . ASN A 1 92 ? -5.375 24.844 -6.723 1 81.88 92 ASN A O 1
ATOM 718 N N . GLY A 1 93 ? -5.766 26.859 -7.48 1 78.12 93 GLY A N 1
ATOM 719 C CA . GLY A 1 93 ? -6.738 27.203 -6.453 1 78.12 93 GLY A CA 1
ATOM 720 C C . GLY A 1 93 ? -6.605 28.625 -5.965 1 78.12 93 GLY A C 1
ATOM 721 O O . GLY A 1 93 ? -5.727 29.375 -6.414 1 78.12 93 GLY A O 1
ATOM 722 N N . ASP A 1 94 ? -7.582 28.922 -5.129 1 79.62 94 ASP A N 1
ATOM 723 C CA . ASP A 1 94 ? -7.488 30.266 -4.562 1 79.62 94 ASP A CA 1
ATOM 724 C C . ASP A 1 94 ? -6.332 30.359 -3.57 1 79.62 94 ASP A C 1
ATOM 726 O O . ASP A 1 94 ? -5.801 29.344 -3.123 1 79.62 94 ASP A O 1
ATOM 730 N N . ASP A 1 95 ? -5.871 31.484 -3.355 1 79.44 95 ASP A N 1
ATOM 731 C CA . ASP A 1 95 ? -4.699 31.766 -2.525 1 79.44 95 ASP A CA 1
ATOM 732 C C . ASP A 1 95 ? -4.863 31.156 -1.132 1 79.44 95 ASP A C 1
ATOM 734 O O . ASP A 1 95 ? -3.904 30.656 -0.552 1 79.44 95 ASP A O 1
ATOM 738 N N . ASP A 1 96 ? -6.09 31.172 -0.696 1 77.88 96 ASP A N 1
ATOM 739 C CA . ASP A 1 96 ? -6.355 30.656 0.645 1 77.88 96 ASP A CA 1
ATOM 740 C C . ASP A 1 96 ? -6.207 29.125 0.691 1 77.88 96 ASP A C 1
ATOM 742 O O . ASP A 1 96 ? -5.609 28.594 1.622 1 77.88 96 ASP A O 1
ATOM 746 N N . ALA A 1 97 ? -6.711 28.531 -0.321 1 76.19 97 ALA A N 1
ATOM 747 C CA . ALA A 1 97 ? -6.605 27.078 -0.405 1 76.19 97 ALA A CA 1
ATOM 748 C C . ALA A 1 97 ? -5.152 26.641 -0.563 1 76.19 97 ALA A C 1
ATOM 750 O O . ALA A 1 97 ? -4.723 25.656 0.052 1 76.19 97 ALA A O 1
ATOM 751 N N . LEU A 1 98 ? -4.457 27.344 -1.308 1 84.31 98 LEU A N 1
ATOM 752 C CA . LEU A 1 98 ? -3.045 27.031 -1.525 1 84.31 98 LEU A CA 1
ATOM 753 C C . LEU A 1 98 ? -2.238 27.25 -0.249 1 84.31 98 LEU A C 1
ATOM 755 O O . LEU A 1 98 ? -1.398 26.422 0.108 1 84.31 98 LEU A O 1
ATOM 759 N N . ALA A 1 99 ? -2.564 28.328 0.407 1 81.94 99 ALA A N 1
ATOM 760 C CA . ALA A 1 99 ? -1.876 28.641 1.658 1 81.94 99 ALA A CA 1
ATOM 761 C C . ALA A 1 99 ? -2.158 27.578 2.717 1 81.94 99 ALA A C 1
ATOM 763 O O . ALA A 1 99 ? -1.254 27.156 3.449 1 81.94 99 ALA A O 1
ATOM 764 N N . ALA A 1 100 ? -3.387 27.172 2.695 1 82.44 100 ALA A N 1
ATOM 765 C CA . ALA A 1 100 ? -3.783 26.156 3.664 1 82.44 100 ALA A CA 1
ATOM 766 C C . ALA A 1 100 ? -3.051 24.844 3.41 1 82.44 100 ALA A C 1
ATOM 768 O O . ALA A 1 100 ? -2.604 24.172 4.352 1 82.44 100 ALA A O 1
ATOM 769 N N . SER A 1 101 ? -2.918 24.516 2.184 1 86 101 SER A N 1
ATOM 770 C CA . SER A 1 101 ? -2.223 23.281 1.824 1 86 101 SER A CA 1
ATOM 771 C C . SER A 1 101 ? -0.738 23.375 2.162 1 86 101 SER A C 1
ATOM 773 O O . SER A 1 101 ? -0.163 22.422 2.695 1 86 101 SER A O 1
ATOM 775 N N . ARG A 1 102 ? -0.219 24.438 1.92 1 85.31 102 ARG A N 1
ATOM 776 C CA . ARG A 1 102 ? 1.191 24.641 2.234 1 85.31 102 ARG A CA 1
ATOM 777 C C . ARG A 1 102 ? 1.432 24.578 3.738 1 85.31 102 ARG A C 1
ATOM 779 O O . ARG A 1 102 ? 2.398 23.953 4.191 1 85.31 102 ARG A O 1
ATOM 786 N N . SER A 1 103 ? 0.559 25.234 4.43 1 85.56 103 SER A N 1
ATOM 787 C CA . SER A 1 103 ? 0.667 25.219 5.883 1 85.56 103 SER A CA 1
ATOM 788 C C . SER A 1 103 ? 0.567 23.797 6.426 1 85.56 103 SER A C 1
ATOM 790 O O . SER A 1 103 ? 1.362 23.391 7.277 1 85.56 103 SER A O 1
ATOM 792 N N . LEU A 1 104 ? -0.346 23.094 5.918 1 89.25 104 LEU A N 1
ATOM 793 C CA . LEU A 1 104 ? -0.554 21.703 6.332 1 89.25 104 LEU A CA 1
ATOM 794 C C . LEU A 1 104 ? 0.686 20.859 6.055 1 89.25 104 LEU A C 1
ATOM 796 O O . LEU A 1 104 ? 1.187 20.172 6.945 1 89.25 104 LEU A O 1
ATOM 800 N N . VAL A 1 105 ? 1.163 20.953 4.871 1 89.31 105 VAL A N 1
ATOM 801 C CA . VAL A 1 105 ? 2.277 20.109 4.441 1 89.31 105 VAL A CA 1
ATOM 802 C C . VAL A 1 105 ? 3.543 20.5 5.199 1 89.31 105 VAL A C 1
ATOM 804 O O . VAL A 1 105 ? 4.262 19.641 5.711 1 89.31 105 VAL A O 1
ATOM 807 N N . CYS A 1 106 ? 3.775 21.734 5.355 1 88.69 106 CYS A N 1
ATOM 808 C CA . CYS A 1 106 ? 4.973 22.219 6.035 1 88.69 106 CYS A CA 1
ATOM 809 C C . CYS A 1 106 ? 4.945 21.844 7.516 1 88.69 106 CYS A C 1
ATOM 811 O O . CYS A 1 106 ? 5.969 21.469 8.086 1 88.69 106 CYS A O 1
ATOM 813 N N . ALA A 1 107 ? 3.842 21.953 8.047 1 88.06 107 ALA A N 1
ATOM 814 C CA . ALA A 1 107 ? 3.719 21.766 9.492 1 88.06 107 ALA A CA 1
ATOM 815 C C . ALA A 1 107 ? 3.631 20.297 9.844 1 88.06 107 ALA A C 1
ATOM 817 O O . ALA A 1 107 ? 4.262 19.844 10.805 1 88.06 107 ALA A O 1
ATOM 818 N N . HIS A 1 108 ? 2.938 19.562 9.062 1 87.5 108 HIS A N 1
ATOM 819 C CA . HIS A 1 108 ? 2.527 18.266 9.57 1 87.5 108 HIS A CA 1
ATOM 820 C C . HIS A 1 108 ? 3.109 17.125 8.727 1 87.5 108 HIS A C 1
ATOM 822 O O . HIS A 1 108 ? 3.227 16 9.195 1 87.5 108 HIS A O 1
ATOM 828 N N . ILE A 1 109 ? 3.406 17.391 7.527 1 86.19 109 ILE A N 1
ATOM 829 C CA . ILE A 1 109 ? 4.035 16.359 6.707 1 86.19 109 ILE A CA 1
ATOM 830 C C . ILE A 1 109 ? 5.555 16.469 6.812 1 86.19 109 ILE A C 1
ATOM 832 O O . ILE A 1 109 ? 6.238 15.484 7.105 1 86.19 109 ILE A O 1
ATOM 836 N N . PHE A 1 110 ? 5.988 17.734 6.723 1 81.94 110 PHE A N 1
ATOM 837 C CA . PHE A 1 110 ? 7.43 17.938 6.801 1 81.94 110 PHE A CA 1
ATOM 838 C C . PHE A 1 110 ? 7.875 18.125 8.25 1 81.94 110 PHE A C 1
ATOM 840 O O . PHE A 1 110 ? 9 17.781 8.609 1 81.94 110 PHE A O 1
ATOM 847 N N . GLY A 1 111 ? 7.031 18.734 9 1 81.5 111 GLY A N 1
ATOM 848 C CA . GLY A 1 111 ? 7.367 19.031 10.383 1 81.5 111 GLY A CA 1
ATOM 849 C C . GLY A 1 111 ? 8.453 20.078 10.523 1 81.5 111 GLY A C 1
ATOM 850 O O . GLY A 1 111 ? 9.32 19.984 11.398 1 81.5 111 GLY A O 1
ATOM 851 N N . ILE A 1 112 ? 8.43 21.016 9.648 1 81.5 112 ILE A N 1
ATOM 852 C CA . ILE A 1 112 ? 9.555 21.953 9.633 1 81.5 112 ILE A CA 1
ATOM 853 C C . ILE A 1 112 ? 9.094 23.312 10.188 1 81.5 112 ILE A C 1
ATOM 855 O O . ILE A 1 112 ? 9.922 24.125 10.586 1 81.5 112 ILE A O 1
ATOM 859 N N . CYS A 1 113 ? 7.781 23.609 10.125 1 83.12 113 CYS A N 1
ATOM 860 C CA . CYS A 1 113 ? 7.211 24.859 10.602 1 83.12 113 CYS A CA 1
ATOM 861 C C . CYS A 1 113 ? 5.961 24.609 11.438 1 83.12 113 CYS A C 1
ATOM 863 O O . CYS A 1 113 ? 5.273 23.609 11.242 1 83.12 113 CYS A O 1
ATOM 865 N N . PRO A 1 114 ? 5.855 25.531 12.406 1 85.31 114 PRO A N 1
ATOM 866 C CA . PRO A 1 114 ? 4.551 25.453 13.062 1 85.31 114 PRO A CA 1
ATOM 867 C C . PRO A 1 114 ? 3.393 25.766 12.117 1 85.31 114 PRO A C 1
ATOM 869 O O . PRO A 1 114 ? 3.58 26.469 11.117 1 85.31 114 PRO A O 1
ATOM 872 N N . GLU A 1 115 ? 2.273 25.203 12.438 1 88.62 115 GLU A N 1
ATOM 873 C CA . GLU A 1 115 ? 1.102 25.531 11.633 1 88.62 115 GLU A CA 1
ATOM 874 C C . GLU A 1 115 ? 0.622 26.953 11.914 1 88.62 115 GLU A C 1
ATOM 876 O O . GLU A 1 115 ? 0.601 27.391 13.07 1 88.62 115 GLU A O 1
ATOM 881 N N . ILE A 1 116 ? 0.314 27.594 10.82 1 83.69 116 ILE A N 1
ATOM 882 C CA . ILE A 1 116 ? -0.369 28.875 10.914 1 83.69 116 ILE A CA 1
ATOM 883 C C . ILE A 1 116 ? -1.828 28.719 10.5 1 83.69 116 ILE A C 1
ATOM 885 O O . ILE A 1 116 ? -2.115 28.297 9.375 1 83.69 116 ILE A O 1
ATOM 889 N N . THR A 1 117 ? -2.686 29.078 11.438 1 83.38 117 THR A N 1
ATOM 890 C CA . THR A 1 117 ? -4.105 28.922 11.141 1 83.38 117 THR A CA 1
ATOM 891 C C . THR A 1 117 ? -4.539 29.922 10.062 1 83.38 117 THR A C 1
ATOM 893 O O . THR A 1 117 ? -3.775 30.812 9.688 1 83.38 117 THR A O 1
ATOM 896 N N . MET A 1 118 ? -5.758 29.719 9.57 1 78.19 118 MET A N 1
ATOM 897 C CA . MET A 1 118 ? -6.305 30.609 8.555 1 78.19 118 MET A CA 1
ATOM 898 C C . MET A 1 118 ? -6.434 32.031 9.086 1 78.19 118 MET A C 1
ATOM 900 O O . MET A 1 118 ? -6.352 33 8.328 1 78.19 118 MET A O 1
ATOM 904 N N . GLU A 1 119 ? -6.531 32.188 10.383 1 79.81 119 GLU A N 1
ATOM 905 C CA . GLU A 1 119 ? -6.676 33.5 11.023 1 79.81 119 GLU A CA 1
ATOM 906 C C . GLU A 1 119 ? -5.312 34.125 11.328 1 79.81 119 GLU A C 1
ATOM 908 O O . GLU A 1 119 ? -5.234 35.219 11.844 1 79.81 119 GLU A O 1
ATOM 913 N N . GLY A 1 120 ? -4.266 33.344 10.984 1 77.25 120 GLY A N 1
ATOM 914 C CA . GLY A 1 120 ? -2.924 33.875 11.141 1 77.25 120 GLY A CA 1
ATOM 915 C C . GLY A 1 120 ? -2.293 33.531 12.477 1 77.25 120 GLY A C 1
ATOM 916 O O . GLY A 1 120 ? -1.227 34.062 12.82 1 77.25 120 GLY A O 1
ATOM 917 N N . ARG A 1 121 ? -2.92 32.719 13.273 1 83.06 121 ARG A N 1
ATOM 918 C CA . ARG A 1 121 ? -2.375 32.312 14.555 1 83.06 121 ARG A CA 1
ATOM 919 C C . ARG A 1 121 ? -1.35 31.188 14.375 1 83.06 121 ARG A C 1
ATOM 921 O O . ARG A 1 121 ? -1.61 30.203 13.688 1 83.06 121 ARG A O 1
ATOM 928 N N . CYS A 1 122 ? -0.197 31.359 14.945 1 85.44 122 CYS A N 1
ATOM 929 C CA . CYS A 1 122 ? 0.844 30.328 14.945 1 85.44 122 CYS A CA 1
ATOM 930 C C . CYS A 1 122 ? 0.611 29.312 16.047 1 85.44 122 CYS A C 1
ATOM 932 O O . CYS A 1 122 ? 0.518 29.688 17.219 1 85.44 122 CYS A O 1
ATOM 934 N N . LEU A 1 123 ? 0.566 28.141 15.68 1 88.94 123 LEU A N 1
ATOM 935 C CA . LEU A 1 123 ? 0.35 27.078 16.672 1 88.94 123 LEU A CA 1
ATOM 936 C C . LEU A 1 123 ? 1.679 26.516 17.141 1 88.94 123 LEU A C 1
ATOM 938 O O . LEU A 1 123 ? 2.723 26.766 16.547 1 88.94 123 LEU A O 1
ATOM 942 N N . SER A 1 124 ? 1.564 25.859 18.297 1 85.75 124 SER A N 1
ATOM 943 C CA . SER A 1 124 ? 2.76 25.172 18.766 1 85.75 124 SER A CA 1
ATOM 944 C C . SER A 1 124 ? 3.078 23.953 17.906 1 85.75 124 SER A C 1
ATOM 946 O O . SER A 1 124 ? 2.201 23.422 17.219 1 85.75 124 SER A O 1
ATOM 948 N N . GLU A 1 125 ? 4.277 23.547 18 1 77.19 125 GLU A N 1
ATOM 949 C CA . GLU A 1 125 ? 4.715 22.391 17.234 1 77.19 125 GLU A CA 1
ATOM 950 C C . GLU A 1 125 ? 3.854 21.172 17.547 1 77.19 125 GLU A C 1
ATOM 952 O O . GLU A 1 125 ? 3.557 20.891 18.719 1 77.19 125 GLU A O 1
ATOM 957 N N . GLY A 1 126 ? 3.412 20.609 16.516 1 78.19 126 GLY A N 1
ATOM 958 C CA . GLY A 1 126 ? 2.637 19.391 16.672 1 78.19 126 GLY A CA 1
ATOM 959 C C . GLY A 1 126 ? 1.151 19.641 16.844 1 78.19 126 GLY A C 1
ATOM 960 O O . GLY A 1 126 ? 0.34 18.719 16.734 1 78.19 126 GLY A O 1
ATOM 961 N N . GLN A 1 127 ? 0.831 20.828 17.062 1 88.81 127 GLN A N 1
ATOM 962 C CA . GLN A 1 127 ? -0.583 21.156 17.203 1 88.81 127 GLN A CA 1
ATOM 963 C C . GLN A 1 127 ? -1.245 21.328 15.844 1 88.81 127 GLN A C 1
ATOM 965 O O . GLN A 1 127 ? -0.622 21.828 14.906 1 88.81 127 GLN A O 1
ATOM 970 N N . TRP A 1 128 ? -2.527 20.891 15.875 1 93.69 128 TRP A N 1
ATOM 971 C CA . TRP A 1 128 ? -3.314 20.984 14.648 1 93.69 128 TRP A CA 1
ATOM 972 C C . TRP A 1 128 ? -4.387 22.062 14.758 1 93.69 128 TRP A C 1
ATOM 974 O O . TRP A 1 128 ? -5.035 22.188 15.797 1 93.69 128 TRP A O 1
ATOM 984 N N . SER A 1 129 ? -4.453 22.859 13.664 1 93.69 129 SER A N 1
ATOM 985 C CA . SER A 1 129 ? -5.738 23.547 13.539 1 93.69 129 SER A CA 1
ATOM 986 C C . SER A 1 129 ? -6.852 22.578 13.18 1 93.69 129 SER A C 1
ATOM 988 O O . SER A 1 129 ? -6.613 21.578 12.477 1 93.69 129 SER A O 1
ATOM 990 N N . CYS A 1 130 ? -8.062 22.891 13.57 1 94.69 130 CYS A N 1
ATOM 991 C CA . CYS A 1 130 ? -9.18 22 13.25 1 94.69 130 CYS A CA 1
ATOM 992 C C . CYS A 1 130 ? -9.383 21.906 11.742 1 94.69 130 CYS A C 1
ATOM 994 O O . CYS A 1 130 ? -9.734 20.844 11.227 1 94.69 130 CYS A O 1
ATOM 996 N N . TYR A 1 131 ? -9.086 22.922 11.086 1 92.25 131 TYR A N 1
ATOM 997 C CA . TYR A 1 131 ? -9.219 22.922 9.633 1 92.25 131 TYR A CA 1
ATOM 998 C C . TYR A 1 131 ? -8.234 21.938 9 1 92.25 131 TYR A C 1
ATOM 1000 O O . TYR A 1 131 ? -8.625 21.062 8.242 1 92.25 131 TYR A O 1
ATOM 1008 N N . SER A 1 132 ? -6.984 22.047 9.336 1 92.56 132 SER A N 1
ATOM 1009 C CA . SER A 1 132 ? -5.945 21.188 8.758 1 92.56 132 SER A CA 1
ATOM 1010 C C . SER A 1 132 ? -6.125 19.734 9.172 1 92.56 132 SER A C 1
ATOM 1012 O O . SER A 1 132 ? -5.945 18.828 8.352 1 92.56 132 SER A O 1
ATOM 1014 N N . CYS A 1 133 ? -6.488 19.594 10.391 1 95.44 133 CYS A N 1
ATOM 1015 C CA . CYS A 1 133 ? -6.719 18.25 10.906 1 95.44 133 CYS A CA 1
ATOM 1016 C C . CYS A 1 133 ? -7.828 17.547 10.125 1 95.44 133 CYS A C 1
ATOM 1018 O O . CYS A 1 133 ? -7.648 16.422 9.664 1 95.44 133 CYS A O 1
ATOM 1020 N N . THR A 1 134 ? -8.945 18.234 9.969 1 95.62 134 THR A N 1
ATOM 1021 C CA . THR A 1 134 ? -10.094 17.672 9.273 1 95.62 134 THR A CA 1
ATOM 1022 C C . THR A 1 134 ? -9.742 17.375 7.816 1 95.62 134 THR A C 1
ATOM 1024 O O . THR A 1 134 ? -10.039 16.281 7.316 1 95.62 134 THR A O 1
ATOM 1027 N N . ARG A 1 135 ? -9.094 18.266 7.227 1 92.5 135 ARG A N 1
ATOM 1028 C CA . ARG A 1 135 ? -8.703 18.094 5.832 1 92.5 135 ARG A CA 1
ATOM 1029 C C . ARG A 1 135 ? -7.75 16.906 5.668 1 92.5 135 ARG A C 1
ATOM 1031 O O . ARG A 1 135 ? -7.91 16.094 4.754 1 92.5 135 ARG A O 1
ATOM 1038 N N . PHE A 1 136 ? -6.781 16.828 6.488 1 94.56 136 PHE A N 1
ATOM 1039 C CA . PHE A 1 136 ? -5.789 15.773 6.379 1 94.56 136 PHE A CA 1
ATOM 1040 C C . PHE A 1 136 ? -6.426 14.406 6.621 1 94.56 136 PHE A C 1
ATOM 1042 O O . PHE A 1 136 ? -6.129 13.445 5.91 1 94.56 136 PHE A O 1
ATOM 1049 N N . LEU A 1 137 ? -7.273 14.336 7.578 1 94.62 137 LEU A N 1
ATOM 1050 C CA . LEU A 1 137 ? -7.98 13.086 7.828 1 94.62 137 LEU A CA 1
ATOM 1051 C C . LEU A 1 137 ? -8.805 12.672 6.613 1 94.62 137 LEU A C 1
ATOM 1053 O O . LEU A 1 137 ? -8.789 11.508 6.215 1 94.62 137 LEU A O 1
ATOM 1057 N N . ASP A 1 138 ? -9.422 13.594 6.047 1 92.44 138 ASP A N 1
ATOM 1058 C CA . ASP A 1 138 ? -10.211 13.312 4.852 1 92.44 138 ASP A CA 1
ATOM 1059 C C . ASP A 1 138 ? -9.328 12.805 3.715 1 92.44 138 ASP A C 1
ATOM 1061 O O . ASP A 1 138 ? -9.703 11.891 2.986 1 92.44 138 ASP A O 1
ATOM 1065 N N . ILE A 1 139 ? -8.211 13.383 3.586 1 88.75 139 ILE A N 1
ATOM 1066 C CA . ILE A 1 139 ? -7.262 12.977 2.555 1 88.75 139 ILE A CA 1
ATOM 1067 C C . ILE A 1 139 ? -6.809 11.539 2.809 1 88.75 139 ILE A C 1
ATOM 1069 O O . ILE A 1 139 ? -6.805 10.711 1.895 1 88.75 139 ILE A O 1
ATOM 1073 N N . ILE A 1 140 ? -6.441 11.211 4.008 1 90.25 140 ILE A N 1
ATOM 1074 C CA . ILE A 1 140 ? -5.918 9.898 4.352 1 90.25 140 ILE A CA 1
ATOM 1075 C C . ILE A 1 140 ? -6.98 8.836 4.07 1 90.25 140 ILE A C 1
ATOM 1077 O O . ILE A 1 140 ? -6.688 7.801 3.463 1 90.25 140 ILE A O 1
ATOM 1081 N N . VAL A 1 141 ? -8.133 9.125 4.469 1 90.94 141 VAL A N 1
ATOM 1082 C CA . VAL A 1 141 ? -9.211 8.172 4.27 1 90.94 141 VAL A CA 1
ATOM 1083 C C . VAL A 1 141 ? -9.43 7.941 2.773 1 90.94 141 VAL A C 1
ATOM 1085 O O . VAL A 1 141 ? -9.539 6.801 2.322 1 90.94 141 VAL A O 1
ATOM 1088 N N . LYS A 1 142 ? -9.461 8.969 2.082 1 85.38 142 LYS A N 1
ATOM 1089 C CA . LYS A 1 142 ? -9.664 8.883 0.639 1 85.38 142 LYS A CA 1
ATOM 1090 C C . LYS A 1 142 ? -8.531 8.117 -0.034 1 85.38 142 LYS A C 1
ATOM 1092 O O . LYS A 1 142 ? -8.773 7.262 -0.89 1 85.38 142 LYS A O 1
ATOM 1097 N N . VAL A 1 143 ? -7.344 8.391 0.35 1 82.75 143 VAL A N 1
ATOM 1098 C CA . VAL A 1 143 ? -6.168 7.828 -0.302 1 82.75 143 VAL A CA 1
ATOM 1099 C C . VAL A 1 143 ? -6.031 6.352 0.07 1 82.75 143 VAL A C 1
ATOM 1101 O O . VAL A 1 143 ? -5.539 5.547 -0.727 1 82.75 143 VAL A O 1
ATOM 1104 N N . LEU A 1 144 ? -6.441 6.004 1.175 1 86.94 144 LEU A N 1
ATOM 1105 C CA . LEU A 1 144 ? -6.332 4.613 1.602 1 86.94 144 LEU A CA 1
ATOM 1106 C C . LEU A 1 144 ? -7.438 3.764 0.977 1 86.94 144 LEU A C 1
ATOM 1108 O O . LEU A 1 144 ? -7.234 2.58 0.702 1 86.94 144 LEU A O 1
ATOM 1112 N N . GLN A 1 145 ? -8.492 4.367 0.726 1 89.12 145 GLN A N 1
ATOM 1113 C CA . GLN A 1 145 ? -9.672 3.631 0.292 1 89.12 145 GLN A CA 1
ATOM 1114 C C . GLN A 1 145 ? -9.469 3.018 -1.09 1 89.12 145 GLN A C 1
ATOM 1116 O O . GLN A 1 145 ? -9.75 1.837 -1.3 1 89.12 145 GLN A O 1
ATOM 1121 N N . ALA A 1 146 ? -8.977 3.711 -1.969 1 81.88 146 ALA A N 1
ATOM 1122 C CA . ALA A 1 146 ? -8.922 3.27 -3.359 1 81.88 146 ALA A CA 1
ATOM 1123 C C . ALA A 1 146 ? -7.992 2.068 -3.516 1 81.88 146 ALA A C 1
ATOM 1125 O O . ALA A 1 146 ? -8.391 1.034 -4.059 1 81.88 146 ALA A O 1
ATOM 1126 N N . PRO A 1 147 ? -6.754 2.174 -3.055 1 81.12 147 PRO A N 1
ATOM 1127 C CA . PRO A 1 147 ? -5.883 1.002 -3.18 1 81.12 147 PRO A CA 1
ATOM 1128 C C . PRO A 1 147 ? -6.434 -0.222 -2.453 1 81.12 147 PRO A C 1
ATOM 1130 O O . PRO A 1 147 ? -6.289 -1.349 -2.934 1 81.12 147 PRO A O 1
ATOM 1133 N N . ILE A 1 148 ? -7.023 0.026 -1.358 1 87.62 148 ILE A N 1
ATOM 1134 C CA . ILE A 1 148 ? -7.566 -1.087 -0.587 1 87.62 148 ILE A CA 1
ATOM 1135 C C . ILE A 1 148 ? -8.711 -1.738 -1.357 1 87.62 148 ILE A C 1
ATOM 1137 O O . ILE A 1 148 ? -8.805 -2.967 -1.425 1 87.62 148 ILE A O 1
ATOM 1141 N N . GLN A 1 149 ? -9.562 -0.944 -1.919 1 86.94 149 GLN A N 1
ATOM 1142 C CA . GLN A 1 149 ? -10.641 -1.473 -2.756 1 86.94 149 GLN A CA 1
ATOM 1143 C C . GLN A 1 149 ? -10.078 -2.273 -3.928 1 86.94 149 GLN A C 1
ATOM 1145 O O . GLN A 1 149 ? -10.594 -3.342 -4.262 1 86.94 149 GLN A O 1
ATOM 1150 N N . LEU A 1 150 ? -9.078 -1.779 -4.48 1 80.88 150 LEU A N 1
ATOM 1151 C CA . LEU A 1 150 ? -8.445 -2.463 -5.605 1 80.88 150 LEU A CA 1
ATOM 1152 C C . LEU A 1 150 ? -7.875 -3.809 -5.176 1 80.88 150 LEU A C 1
ATOM 1154 O O . LEU A 1 150 ? -8.07 -4.816 -5.855 1 80.88 150 LEU A O 1
ATOM 1158 N N . ILE A 1 151 ? -7.148 -3.791 -4.141 1 83.69 151 ILE A N 1
ATOM 1159 C CA . ILE A 1 151 ? -6.559 -5.023 -3.631 1 83.69 151 ILE A CA 1
ATOM 1160 C C . ILE A 1 151 ? -7.66 -6.043 -3.348 1 83.69 151 ILE A C 1
ATOM 1162 O O . ILE A 1 151 ? -7.547 -7.211 -3.734 1 83.69 151 ILE A O 1
ATOM 1166 N N . ASN A 1 152 ? -8.727 -5.609 -2.781 1 90.19 152 ASN A N 1
ATOM 1167 C CA . ASN A 1 152 ? -9.844 -6.488 -2.449 1 90.19 152 ASN A CA 1
ATOM 1168 C C . ASN A 1 152 ? -10.523 -7.031 -3.703 1 90.19 152 ASN A C 1
ATOM 1170 O O . ASN A 1 152 ? -11.078 -8.133 -3.689 1 90.19 152 ASN A O 1
ATOM 1174 N N . GLN A 1 153 ? -10.445 -6.348 -4.715 1 83.5 153 GLN A N 1
ATOM 1175 C CA . GLN A 1 153 ? -11.023 -6.797 -5.977 1 83.5 153 GLN A CA 1
ATOM 1176 C C . GLN A 1 153 ? -10.117 -7.801 -6.676 1 83.5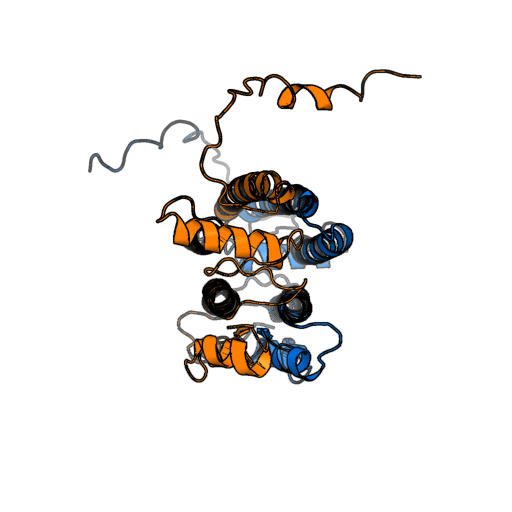 153 GLN A C 1
ATOM 1178 O O . GLN A 1 153 ? -10.594 -8.703 -7.363 1 83.5 153 GLN A O 1
ATOM 1183 N N . ILE A 1 154 ? -8.82 -7.66 -6.496 1 81.5 154 ILE A N 1
ATOM 1184 C CA . ILE A 1 154 ? -7.852 -8.43 -7.266 1 81.5 154 ILE A CA 1
ATOM 1185 C C . ILE A 1 154 ? -7.586 -9.766 -6.57 1 81.5 154 ILE A C 1
ATOM 1187 O O . ILE A 1 154 ? -7.43 -10.797 -7.23 1 81.5 154 ILE A O 1
ATOM 1191 N N . ILE A 1 155 ? -7.543 -9.812 -5.328 1 87 155 ILE A N 1
ATOM 1192 C CA . ILE A 1 155 ? -7.105 -10.977 -4.562 1 87 155 ILE A CA 1
ATOM 1193 C C . ILE A 1 155 ? -7.977 -12.18 -4.91 1 87 155 ILE A C 1
ATOM 1195 O O . ILE A 1 155 ? -7.461 -13.25 -5.227 1 87 155 ILE A O 1
ATOM 1199 N N . PRO A 1 156 ? -9.305 -12.023 -4.934 1 89.12 156 PRO A N 1
ATOM 1200 C CA . PRO A 1 156 ? -10.117 -13.188 -5.281 1 89.12 156 PRO A CA 1
ATOM 1201 C C . PRO A 1 156 ? -9.797 -13.75 -6.664 1 89.12 156 PRO A C 1
ATOM 1203 O O . PRO A 1 156 ? -9.852 -14.961 -6.871 1 89.12 156 PRO A O 1
ATOM 1206 N N . SER A 1 157 ? -9.398 -12.922 -7.52 1 83.88 157 SER A N 1
ATOM 1207 C CA . SER A 1 157 ? -9.188 -13.328 -8.906 1 83.88 157 SER A CA 1
ATOM 1208 C C . SER A 1 157 ? -7.945 -14.203 -9.039 1 83.88 157 SER A C 1
ATOM 1210 O O . SER A 1 157 ? -7.793 -14.93 -10.023 1 83.88 157 SER A O 1
ATOM 1212 N N . PHE A 1 158 ? -7.117 -14.141 -8.109 1 83.94 158 PHE A N 1
ATOM 1213 C CA . PHE A 1 158 ? -5.945 -15.008 -8.141 1 83.94 158 PHE A CA 1
ATOM 1214 C C . PHE A 1 158 ? -6.328 -16.453 -7.844 1 83.94 158 PHE A C 1
ATOM 1216 O O . PHE A 1 158 ? -5.738 -17.375 -8.391 1 83.94 158 PHE A O 1
ATOM 1223 N N . PHE A 1 159 ? -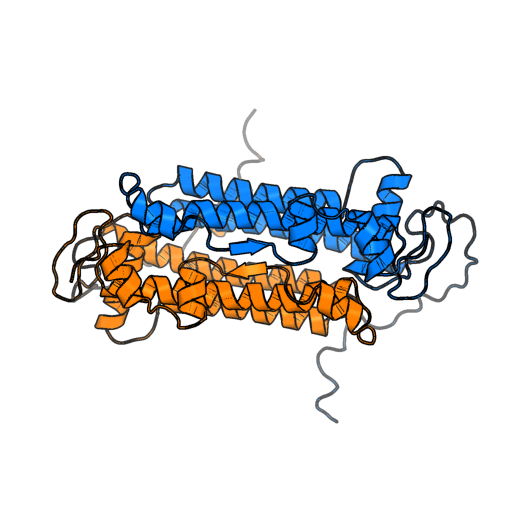7.32 -16.562 -7.055 1 89.94 159 PHE A N 1
ATOM 1224 C CA . PHE A 1 159 ? -7.531 -17.891 -6.488 1 89.94 159 PHE A CA 1
ATOM 1225 C C . PHE A 1 159 ? -8.805 -18.516 -7.035 1 89.94 159 PHE A C 1
ATOM 1227 O O . PHE A 1 159 ? -8.93 -19.734 -7.086 1 89.94 159 PHE A O 1
ATOM 1234 N N . CYS A 1 160 ? -9.719 -17.656 -7.383 1 91.31 160 CYS A N 1
ATOM 1235 C CA . CYS A 1 160 ? -11.07 -18.172 -7.598 1 91.31 160 CYS A CA 1
ATOM 1236 C C . CYS A 1 160 ? -11.5 -17.984 -9.047 1 91.31 160 CYS A C 1
ATOM 1238 O O . CYS A 1 160 ? -11.406 -16.891 -9.594 1 91.31 160 CYS A O 1
ATOM 1240 N N . PRO A 1 161 ? -11.984 -19.094 -9.602 1 85.5 161 PRO A N 1
ATOM 1241 C CA . PRO A 1 161 ? -12.711 -18.891 -10.852 1 85.5 161 PRO A CA 1
ATOM 1242 C C . PRO A 1 161 ? -13.914 -17.969 -10.688 1 85.5 161 PRO A C 1
ATOM 1244 O O . PRO A 1 161 ? -14.555 -17.953 -9.641 1 85.5 161 PRO A O 1
ATOM 1247 N N . THR A 1 162 ? -14.211 -17.281 -11.734 1 85.12 162 THR A N 1
ATOM 1248 C CA . THR A 1 162 ? -15.289 -16.297 -11.695 1 85.12 162 THR A CA 1
ATOM 1249 C C . THR A 1 162 ? -16.625 -16.984 -11.406 1 85.12 162 THR A C 1
ATOM 1251 O O . THR A 1 162 ? -17.547 -16.359 -10.891 1 85.12 162 THR A O 1
ATOM 1254 N N . SER A 1 163 ? -16.672 -18.266 -11.742 1 89.06 163 SER A N 1
ATOM 1255 C CA . SER A 1 163 ? -17.922 -19 -11.594 1 89.06 163 SER A CA 1
ATOM 1256 C C . SER A 1 163 ? -18.094 -19.516 -10.172 1 89.06 163 SER A C 1
ATOM 1258 O O . SER A 1 163 ? -19.188 -19.906 -9.781 1 89.06 163 SER A O 1
ATOM 1260 N N . ASP A 1 164 ? -17.109 -19.5 -9.398 1 91.56 164 ASP A N 1
ATOM 1261 C CA . ASP A 1 164 ? -17.188 -20.047 -8.047 1 91.56 164 ASP A CA 1
ATOM 1262 C C . ASP A 1 164 ? -17.5 -18.938 -7.035 1 91.56 164 ASP A C 1
ATOM 1264 O O . ASP A 1 164 ? -16.594 -18.359 -6.434 1 91.56 164 ASP A O 1
ATOM 1268 N N . LYS A 1 165 ? -18.703 -18.766 -6.703 1 91.56 165 LYS A N 1
ATOM 1269 C CA . LYS A 1 165 ? -19.172 -17.688 -5.844 1 91.56 165 LYS A CA 1
ATOM 1270 C C . LYS A 1 165 ? -18.734 -17.891 -4.402 1 91.56 165 LYS A C 1
ATOM 1272 O O . LYS A 1 165 ? -18.484 -16.922 -3.68 1 91.56 165 LYS A O 1
ATOM 1277 N N . LEU A 1 166 ? -18.703 -19.094 -4.027 1 92.31 166 LEU A N 1
ATOM 1278 C CA . LEU A 1 166 ? -18.281 -19.391 -2.658 1 92.31 166 LEU A CA 1
ATOM 1279 C C . LEU A 1 166 ? -16.812 -19.047 -2.445 1 92.31 166 LEU A C 1
ATOM 1281 O O . LEU A 1 166 ? -16.453 -18.453 -1.426 1 92.31 166 LEU A O 1
ATOM 1285 N N . CYS A 1 167 ? -16.047 -19.375 -3.348 1 94.06 167 CYS A N 1
ATOM 1286 C CA . CYS A 1 167 ? -14.641 -19.016 -3.293 1 94.06 167 CYS A CA 1
ATOM 1287 C C . CYS A 1 167 ? -14.469 -17.5 -3.312 1 94.06 167 CYS A C 1
ATOM 1289 O O . CYS A 1 167 ? -13.742 -16.953 -2.484 1 94.06 167 CYS A O 1
ATOM 1291 N N . LEU A 1 168 ? -15.172 -16.859 -4.16 1 93.19 168 LEU A N 1
ATOM 1292 C CA . LEU A 1 168 ? -15.094 -15.414 -4.289 1 93.19 168 LEU A CA 1
ATOM 1293 C C . LEU A 1 168 ? -15.508 -14.727 -2.99 1 93.19 168 LEU A C 1
ATOM 1295 O O . LEU A 1 168 ? -14.844 -13.797 -2.533 1 93.19 168 LEU A O 1
ATOM 1299 N N . LYS A 1 169 ? -16.516 -15.211 -2.432 1 92.25 169 LYS A N 1
ATOM 1300 C CA . LYS A 1 169 ? -17.016 -14.648 -1.183 1 92.25 169 LYS A CA 1
ATOM 1301 C C . LYS A 1 169 ? -15.992 -14.797 -0.059 1 92.25 169 LYS A C 1
ATOM 1303 O O . LYS A 1 169 ? -15.875 -13.93 0.805 1 92.25 169 LYS A O 1
ATOM 1308 N N . SER A 1 170 ? -15.25 -15.812 -0.061 1 92.62 170 SER A N 1
ATOM 1309 C CA . SER A 1 170 ? -14.273 -16.094 0.985 1 92.62 170 SER A CA 1
ATOM 1310 C C . SER A 1 170 ? -13.125 -15.094 0.958 1 92.62 170 SER A C 1
ATOM 1312 O O . SER A 1 170 ? -12.516 -14.82 1.99 1 92.62 170 SER A O 1
ATOM 1314 N N . PHE A 1 171 ? -12.922 -14.523 -0.242 1 93.12 171 PHE A N 1
ATOM 1315 C CA . PHE A 1 171 ? -11.789 -13.617 -0.387 1 93.12 171 PHE A CA 1
ATOM 1316 C C . PHE A 1 171 ? -12.266 -12.188 -0.63 1 93.12 171 PHE A C 1
ATOM 1318 O O . PHE A 1 171 ? -11.477 -11.32 -0.982 1 93.12 171 PHE A O 1
ATOM 1325 N N . ASN A 1 172 ? -13.484 -11.914 -0.609 1 88.69 172 ASN A N 1
ATOM 1326 C CA . ASN A 1 172 ? -14.086 -10.641 -1.007 1 88.69 172 ASN A CA 1
ATOM 1327 C C . ASN A 1 172 ? -13.562 -9.484 -0.153 1 88.69 172 ASN A C 1
ATOM 1329 O O . ASN A 1 172 ? -13.594 -8.328 -0.581 1 88.69 172 ASN A O 1
ATOM 1333 N N . SER A 1 173 ? -13.172 -9.672 1.039 1 90.88 173 SER A N 1
ATOM 1334 C CA . SER A 1 173 ? -12.578 -8.672 1.912 1 90.88 173 SER A CA 1
ATOM 1335 C C . SER A 1 173 ? -11.305 -9.195 2.57 1 90.88 173 SER A C 1
ATOM 1337 O O . SER A 1 173 ? -11.359 -10.117 3.389 1 90.88 173 SER A O 1
ATOM 1339 N N . SER A 1 174 ? -10.242 -8.578 2.104 1 93.69 174 SER A N 1
ATOM 1340 C CA . SER A 1 174 ? -8.961 -9.047 2.615 1 93.69 174 SER A CA 1
ATOM 1341 C C . SER A 1 174 ? -8.273 -7.969 3.455 1 93.69 174 SER A C 1
ATOM 1343 O O . SER A 1 174 ? -7.484 -8.281 4.348 1 93.69 174 SER A O 1
ATOM 1345 N N . ILE A 1 175 ? -8.586 -6.742 3.074 1 94.44 175 ILE A N 1
ATOM 1346 C CA . ILE A 1 175 ? -8.039 -5.602 3.801 1 94.44 175 ILE A CA 1
ATOM 1347 C C . ILE A 1 175 ? -9.148 -4.594 4.086 1 94.44 175 ILE A C 1
ATOM 1349 O O . ILE A 1 175 ? -10 -4.332 3.229 1 94.44 175 ILE A O 1
ATOM 1353 N N . GLU A 1 176 ? -9.172 -4.078 5.285 1 95.5 176 GLU A N 1
ATOM 1354 C CA . GLU A 1 176 ? -10.188 -3.104 5.66 1 95.5 176 GLU A CA 1
ATOM 1355 C C . GLU A 1 176 ? -9.578 -1.923 6.406 1 95.5 176 GLU A C 1
ATOM 1357 O O . GLU A 1 176 ? -8.594 -2.084 7.133 1 95.5 176 GLU A O 1
ATOM 1362 N N . ILE A 1 177 ? -10.141 -0.836 6.133 1 94.81 177 ILE A N 1
ATOM 1363 C CA . ILE A 1 177 ? -9.867 0.325 6.973 1 94.81 177 ILE A CA 1
ATOM 1364 C C . ILE A 1 177 ? -10.719 0.262 8.234 1 94.81 177 ILE A C 1
ATOM 1366 O O . ILE A 1 177 ? -11.93 0.068 8.164 1 94.81 177 ILE A O 1
ATOM 1370 N N . VAL A 1 178 ? -10.078 0.344 9.359 1 94.88 178 VAL A N 1
ATOM 1371 C CA . VAL A 1 178 ? -10.789 0.154 10.617 1 94.88 178 VAL A CA 1
ATOM 1372 C C . VAL A 1 178 ? -10.492 1.316 11.562 1 94.88 178 VAL A C 1
ATOM 1374 O O . VAL A 1 178 ? -9.867 2.301 11.164 1 94.88 178 VAL A O 1
ATOM 1377 N N . GLY A 1 179 ? -11.094 1.267 12.805 1 93.38 179 GLY A N 1
ATOM 1378 C CA . GLY A 1 179 ? -10.883 2.322 13.781 1 93.38 179 GLY A CA 1
ATOM 1379 C C . GLY A 1 179 ? -11.516 3.643 13.383 1 93.38 179 GLY A C 1
ATOM 1380 O O . GLY A 1 179 ? -12.562 3.662 12.734 1 93.38 179 GLY A O 1
ATOM 1381 N N . VAL A 1 180 ? -10.852 4.617 13.773 1 94.88 180 VAL A N 1
ATOM 1382 C CA . VAL A 1 180 ? -11.383 5.961 13.562 1 94.88 180 VAL A CA 1
ATOM 1383 C C . VAL A 1 180 ? -11.492 6.242 12.062 1 94.88 180 VAL A C 1
ATOM 1385 O O . VAL A 1 180 ? -12.461 6.855 11.609 1 94.88 180 VAL A O 1
ATOM 1388 N N . LEU A 1 181 ? -10.562 5.777 11.344 1 94.88 181 LEU A N 1
ATOM 1389 C CA . LEU A 1 181 ? -10.594 5.996 9.906 1 94.88 181 LEU A CA 1
ATOM 1390 C C . LEU A 1 181 ? -11.742 5.23 9.258 1 94.88 181 LEU A C 1
ATOM 1392 O O . LEU A 1 181 ? -12.406 5.742 8.359 1 94.88 181 LEU A O 1
ATOM 1396 N N . GLY A 1 182 ? -11.891 4.055 9.727 1 95.25 182 GLY A N 1
ATOM 1397 C CA . GLY A 1 182 ? -13.023 3.271 9.25 1 95.25 182 GLY A CA 1
ATOM 1398 C C . GLY A 1 182 ? -14.359 3.896 9.586 1 95.25 182 GLY A C 1
ATOM 1399 O O . GLY A 1 182 ? -15.273 3.912 8.758 1 95.25 182 GLY A O 1
ATOM 1400 N N . ASP A 1 183 ? -14.445 4.453 10.781 1 95.38 183 ASP A N 1
ATOM 1401 C CA . ASP A 1 183 ? -15.672 5.125 11.203 1 95.38 183 ASP A CA 1
ATOM 1402 C C . ASP A 1 183 ? -15.969 6.324 10.305 1 95.38 183 ASP A C 1
ATOM 1404 O O . ASP A 1 183 ? -17.141 6.598 10 1 95.38 183 ASP A O 1
ATOM 1408 N N . ILE A 1 184 ? -14.961 6.965 9.977 1 95 184 ILE A N 1
ATOM 1409 C CA . ILE A 1 184 ? -15.125 8.117 9.102 1 95 184 ILE A CA 1
ATOM 1410 C C . ILE A 1 184 ? -15.578 7.66 7.719 1 95 184 ILE A C 1
ATOM 1412 O O . ILE A 1 184 ? -16.5 8.242 7.133 1 95 184 ILE A O 1
ATOM 1416 N N . LEU A 1 185 ? -14.961 6.66 7.223 1 93.75 185 LEU A N 1
ATOM 1417 C CA . LEU A 1 185 ? -15.273 6.121 5.906 1 93.75 185 LEU A CA 1
ATOM 1418 C C . LEU A 1 185 ? -16.734 5.676 5.832 1 93.75 185 LEU A C 1
ATOM 1420 O O . LEU A 1 185 ? -17.391 5.859 4.809 1 93.75 185 LEU A O 1
ATOM 1424 N N . GLU A 1 186 ? -17.219 5.152 6.902 1 93.62 186 GLU A N 1
ATOM 1425 C CA . GLU A 1 186 ? -18.578 4.629 6.945 1 93.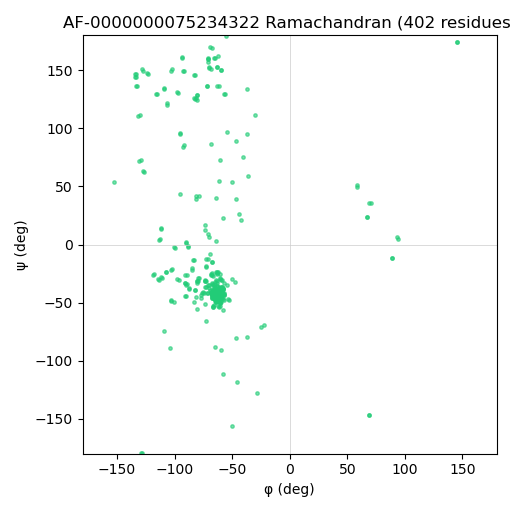62 186 GLU A CA 1
ATOM 1426 C C . GLU A 1 186 ? -19.578 5.703 7.383 1 93.62 186 GLU A C 1
ATOM 1428 O O . GLU A 1 186 ? -20.75 5.414 7.609 1 93.62 186 GLU A O 1
ATOM 1433 N N . ASN A 1 187 ? -19.062 6.879 7.59 1 91.56 187 ASN A N 1
ATOM 1434 C CA . ASN A 1 187 ? -19.875 8.031 7.969 1 91.56 187 ASN A CA 1
ATOM 1435 C C . ASN A 1 187 ? -20.469 7.871 9.359 1 91.56 187 ASN A C 1
ATOM 1437 O O . ASN A 1 187 ? -21.578 8.359 9.633 1 91.56 187 ASN A O 1
ATOM 1441 N N . GLU A 1 188 ? -19.875 7.105 10.102 1 91.25 188 GLU A N 1
ATOM 1442 C CA . GLU A 1 188 ? -20.281 6.969 11.5 1 91.25 188 GLU A CA 1
ATOM 1443 C C . GLU A 1 188 ? -19.719 8.102 12.352 1 91.25 188 GLU A C 1
ATOM 1445 O O . GLU A 1 188 ? -20.281 8.445 13.391 1 91.25 188 GLU A O 1
ATOM 1450 N N . LYS A 1 189 ? -18.578 8.531 11.938 1 92.06 189 LYS A N 1
ATOM 1451 C CA . LYS A 1 189 ? -17.938 9.711 12.523 1 92.06 189 LYS A CA 1
ATOM 1452 C C . LYS A 1 189 ? -17.531 10.703 11.453 1 92.06 189 LYS A C 1
ATOM 1454 O O . LYS A 1 189 ? -17.266 10.328 10.312 1 92.06 189 LYS A O 1
ATOM 1459 N N . ASN A 1 190 ? -17.547 11.898 11.914 1 94.56 190 ASN A N 1
ATOM 1460 C CA . ASN A 1 190 ? -17.016 12.906 11 1 94.56 190 ASN A CA 1
ATOM 1461 C C . ASN A 1 190 ? -15.609 13.336 11.398 1 94.56 190 ASN A C 1
ATOM 1463 O O . ASN A 1 190 ? -15.266 13.328 12.586 1 94.56 190 ASN A O 1
ATOM 1467 N N . SER A 1 191 ? -14.82 13.695 10.477 1 95.94 191 SER A N 1
ATOM 1468 C CA . SER A 1 191 ? -13.422 14.07 10.664 1 95.94 191 SER A CA 1
ATOM 1469 C C . SER A 1 191 ? -13.289 15.242 11.633 1 95.94 191 SER A C 1
ATOM 1471 O O . SER A 1 191 ? -12.375 15.266 12.461 1 95.94 191 SER A O 1
ATOM 1473 N N . GLU A 1 192 ? -14.211 16.156 11.531 1 96.31 192 GLU A N 1
ATOM 1474 C CA . GLU A 1 192 ? -14.164 17.328 12.406 1 96.31 192 GLU A CA 1
ATOM 1475 C C . GLU A 1 192 ? -14.297 16.938 13.875 1 96.31 192 GLU A C 1
ATOM 1477 O O . GLU A 1 192 ? -13.578 17.453 14.727 1 96.31 192 GLU A O 1
ATOM 1482 N N . ASP A 1 193 ? -15.195 16.016 14.109 1 96.44 193 ASP A N 1
ATOM 1483 C CA . ASP A 1 193 ? -15.406 15.555 15.477 1 96.44 193 ASP A CA 1
ATOM 1484 C C . ASP A 1 193 ? -14.18 14.812 16 1 96.44 193 ASP A C 1
ATOM 1486 O O . ASP A 1 193 ? -13.805 14.961 17.156 1 96.44 193 ASP A O 1
ATOM 1490 N N . VAL A 1 194 ? -13.617 14.031 15.188 1 96.44 194 VAL A N 1
ATOM 1491 C CA . VAL A 1 194 ? -12.406 13.32 15.57 1 96.44 194 VAL A CA 1
ATOM 1492 C C . VAL A 1 194 ? -11.289 14.312 15.875 1 96.44 194 VAL A C 1
ATOM 1494 O O . VAL A 1 194 ? -10.594 14.188 16.891 1 96.44 194 VAL A O 1
ATOM 1497 N N . CYS A 1 195 ? -11.164 15.305 15.062 1 97.12 195 CYS A N 1
ATOM 1498 C CA . CYS A 1 195 ? -10.117 16.312 15.258 1 97.12 195 CYS A CA 1
ATOM 1499 C C . CYS A 1 195 ? -10.336 17.078 16.547 1 97.12 195 CYS A C 1
ATOM 1501 O O . CYS A 1 195 ? -9.391 17.328 17.297 1 97.12 195 CYS A O 1
ATOM 1503 N N . ARG A 1 196 ? -11.523 17.406 16.891 1 96.5 196 ARG A N 1
ATOM 1504 C CA . ARG A 1 196 ? -11.836 18.172 18.078 1 96.5 196 ARG A CA 1
ATOM 1505 C C . ARG A 1 196 ? -11.695 17.312 19.344 1 96.5 196 ARG A C 1
ATOM 1507 O O . ARG A 1 196 ? -11.109 17.75 20.328 1 96.5 196 ARG A O 1
ATOM 1514 N N . ASN A 1 197 ? -12.156 16.109 19.25 1 95.5 197 ASN A N 1
ATOM 1515 C CA . ASN A 1 197 ? -12.328 15.32 20.453 1 95.5 197 ASN A CA 1
ATOM 1516 C C . ASN A 1 197 ? -11.133 14.398 20.703 1 95.5 197 ASN A C 1
ATOM 1518 O O . ASN A 1 197 ? -10.844 14.047 21.844 1 95.5 197 ASN A O 1
ATOM 1522 N N . VAL A 1 198 ? -10.539 13.992 19.688 1 94.94 198 VAL A N 1
ATOM 1523 C CA . VAL A 1 198 ? -9.453 13.031 19.844 1 94.94 198 VAL A CA 1
ATOM 1524 C C . VAL A 1 198 ? -8.109 13.742 19.688 1 94.94 198 VAL A C 1
ATOM 1526 O O . VAL A 1 198 ? -7.266 13.695 20.594 1 94.94 198 VAL A O 1
ATOM 1529 N N . VAL A 1 199 ? -8 14.539 18.641 1 95.12 199 VAL A N 1
ATOM 1530 C CA . VAL A 1 199 ? -6.734 15.195 18.359 1 95.12 199 VAL A CA 1
ATOM 1531 C C . VAL A 1 199 ? -6.625 16.484 19.156 1 95.12 199 VAL A C 1
ATOM 1533 O O . VAL A 1 199 ? -5.527 17 19.375 1 95.12 199 VAL A O 1
ATOM 1536 N N . LYS A 1 200 ? -7.73 17 19.594 1 95.19 200 LYS A N 1
ATOM 1537 C CA . LYS A 1 200 ? -7.797 18.25 20.359 1 95.19 200 LYS A CA 1
ATOM 1538 C C . LYS A 1 200 ? -7.203 19.406 19.562 1 95.19 200 LYS A C 1
ATOM 1540 O O . LYS A 1 200 ? -6.34 20.125 20.078 1 95.19 200 LYS A O 1
ATOM 1545 N N . CYS A 1 201 ? -7.672 19.469 18.391 1 94.88 201 CYS A N 1
ATOM 1546 C CA . CYS A 1 201 ? -7.211 20.531 17.5 1 94.88 201 CYS A CA 1
ATOM 1547 C C . CYS A 1 201 ? -7.621 21.906 18.031 1 94.88 201 CYS A C 1
ATOM 1549 O O . CYS A 1 201 ? -8.516 22.016 18.875 1 94.88 201 CYS A O 1
ATOM 1551 N N . ILE A 1 202 ? -6.922 22.844 17.531 1 92 202 ILE A N 1
ATOM 1552 C CA . ILE A 1 202 ? -7.172 24.219 17.969 1 92 202 ILE A CA 1
ATOM 1553 C C . ILE A 1 202 ? -8.078 24.906 16.953 1 92 202 ILE A C 1
ATOM 1555 O O . ILE A 1 202 ? -7.82 24.875 15.742 1 92 202 ILE A O 1
ATOM 1559 N N . ALA A 1 203 ? -9.109 25.547 17.453 1 85 203 ALA A N 1
ATOM 1560 C CA . ALA A 1 203 ? -10.062 26.25 16.609 1 85 203 ALA A CA 1
ATOM 1561 C C . ALA A 1 203 ? -9.453 27.531 16.047 1 85 203 ALA A C 1
ATOM 1563 O O . ALA A 1 203 ? -8.625 28.172 16.703 1 85 203 ALA A O 1
ATOM 1564 N N . MET B 1 1 ? 7.203 18.312 -43.25 1 21.64 1 MET B N 1
ATOM 1565 C CA . MET B 1 1 ? 8.188 19 -42.406 1 21.64 1 MET B CA 1
ATOM 1566 C C . MET B 1 1 ? 8.5 18.219 -41.156 1 21.64 1 MET B C 1
ATOM 1568 O O . MET B 1 1 ? 7.609 17.984 -40.312 1 21.64 1 MET B O 1
ATOM 1572 N N . TRP B 1 2 ? 9.719 17.281 -41 1 20.14 2 TRP B N 1
ATOM 1573 C CA . TRP B 1 2 ? 10.32 15.961 -40.844 1 20.14 2 TRP B CA 1
ATOM 1574 C C . TRP B 1 2 ? 10.773 15.711 -39.438 1 20.14 2 TRP B C 1
ATOM 1576 O O . TRP B 1 2 ? 10.453 14.68 -38.844 1 20.14 2 TRP B O 1
ATOM 1586 N N . PHE B 1 3 ? 12.203 16.062 -38.844 1 20.88 3 PHE B N 1
ATOM 1587 C CA . PHE B 1 3 ? 13.516 15.547 -38.5 1 20.88 3 PHE B CA 1
ATOM 1588 C C . PHE B 1 3 ? 13.68 15.484 -36.969 1 20.88 3 PHE B C 1
ATOM 1590 O O . PHE B 1 3 ? 14.203 14.516 -36.438 1 20.88 3 PHE B O 1
ATOM 1597 N N . LYS B 1 4 ? 13.867 16.578 -36.25 1 19.41 4 LYS B N 1
ATOM 1598 C CA . LYS B 1 4 ? 14.617 16.828 -35.031 1 19.41 4 LYS B CA 1
ATOM 1599 C C . LYS B 1 4 ? 14.07 16 -33.844 1 19.41 4 LYS B C 1
ATOM 1601 O O . LYS B 1 4 ? 14.82 15.57 -32.969 1 19.41 4 LYS B O 1
ATOM 1606 N N . ILE B 1 5 ? 12.844 16.031 -33.531 1 19.47 5 ILE B N 1
ATOM 1607 C CA . ILE B 1 5 ? 12.305 15.578 -32.25 1 19.47 5 ILE B CA 1
ATOM 1608 C C . ILE B 1 5 ? 12.328 14.047 -32.219 1 19.47 5 ILE B C 1
ATOM 1610 O O . ILE B 1 5 ? 11.898 13.453 -31.219 1 19.47 5 ILE B O 1
ATOM 1614 N N . PHE B 1 6 ? 13 13.07 -33.125 1 18.44 6 PHE B N 1
ATOM 1615 C CA . PHE B 1 6 ? 13.18 11.641 -33.344 1 18.44 6 PHE B CA 1
ATOM 1616 C C . PHE B 1 6 ? 14.164 11.039 -32.375 1 18.44 6 PHE B C 1
ATOM 1618 O O . PHE B 1 6 ? 14.031 9.883 -31.969 1 18.44 6 PHE B O 1
ATOM 1625 N N . CYS B 1 7 ? 15.375 11.68 -32 1 19.58 7 CYS B N 1
ATOM 1626 C CA . CYS B 1 7 ? 16.656 11.109 -31.594 1 19.58 7 CYS B CA 1
ATOM 1627 C C . CYS B 1 7 ? 16.609 10.617 -30.156 1 19.58 7 CYS B C 1
ATOM 1629 O O . CYS B 1 7 ? 17.406 9.766 -29.75 1 19.58 7 CYS B O 1
ATOM 1631 N N . PHE B 1 8 ? 16.047 11.336 -29.281 1 19.5 8 PHE B N 1
ATOM 1632 C CA . PHE B 1 8 ? 16.422 11.008 -27.906 1 19.5 8 PHE B CA 1
ATOM 1633 C C . PHE B 1 8 ? 15.977 9.602 -27.547 1 19.5 8 PHE B C 1
ATOM 1635 O O . PHE B 1 8 ? 16.109 9.18 -26.391 1 19.5 8 PHE B O 1
ATOM 1642 N N . ALA B 1 9 ? 15.328 8.695 -28.516 1 19.52 9 ALA B N 1
ATOM 1643 C CA . ALA B 1 9 ? 15.016 7.266 -28.484 1 19.52 9 ALA B CA 1
ATOM 1644 C C . ALA B 1 9 ? 16.281 6.426 -28.359 1 19.52 9 ALA B C 1
ATOM 1646 O O . ALA B 1 9 ? 16.281 5.387 -27.688 1 19.52 9 ALA B O 1
ATOM 1647 N N . ALA B 1 10 ? 17.422 6.672 -29.141 1 21.84 10 ALA B N 1
ATOM 1648 C CA . ALA B 1 10 ? 18.438 5.727 -29.609 1 21.84 10 ALA B CA 1
ATOM 1649 C C . ALA B 1 10 ? 19.344 5.297 -28.469 1 21.84 10 ALA B C 1
ATOM 1651 O O . ALA B 1 10 ? 19.984 4.246 -28.531 1 21.84 10 ALA B O 1
ATOM 1652 N N . ILE B 1 11 ? 19.922 6.207 -27.688 1 22.11 11 ILE B N 1
ATOM 1653 C CA . ILE B 1 11 ? 21.109 5.766 -26.984 1 22.11 11 ILE B CA 1
ATOM 1654 C C . ILE B 1 11 ? 20.781 4.555 -26.109 1 22.11 11 ILE B C 1
ATOM 1656 O O . ILE B 1 11 ? 21.578 3.607 -26.031 1 22.11 11 ILE B O 1
ATOM 1660 N N . MET B 1 12 ? 19.891 4.469 -25.203 1 20.14 12 MET B N 1
ATOM 1661 C CA . MET B 1 12 ? 19.922 3.332 -24.281 1 20.14 12 MET B CA 1
ATOM 1662 C C . MET B 1 12 ? 19.547 2.039 -25 1 20.14 12 MET B C 1
ATOM 1664 O O . MET B 1 12 ? 19.391 0.997 -24.359 1 20.14 12 MET B O 1
ATOM 1668 N N . LEU B 1 13 ? 19.344 1.938 -26.344 1 22.56 13 LEU B N 1
ATOM 1669 C CA . LEU B 1 13 ? 19.078 0.701 -27.062 1 22.56 13 LEU B CA 1
ATOM 1670 C C . LEU B 1 13 ? 20.359 -0.11 -27.25 1 22.56 13 LEU B C 1
ATOM 1672 O O . LEU B 1 13 ? 20.312 -1.269 -27.672 1 22.56 13 LEU B O 1
ATOM 1676 N N . SER B 1 14 ? 21.516 0.351 -27.656 1 21.2 14 SER B N 1
ATOM 1677 C CA . SER B 1 14 ? 22.266 -0.505 -28.562 1 21.2 14 SER B CA 1
ATOM 1678 C C . SER B 1 14 ? 22.547 -1.865 -27.938 1 21.2 14 SER B C 1
ATOM 1680 O O . SER B 1 14 ? 22.266 -2.904 -28.531 1 21.2 14 SER B O 1
ATOM 1682 N N . GLU B 1 15 ? 24.016 -2.174 -27.578 1 22.69 15 GLU B N 1
ATOM 1683 C CA . GLU B 1 15 ? 24.766 -3.402 -27.781 1 22.69 15 GLU B CA 1
ATOM 1684 C C . GLU B 1 15 ? 24.344 -4.488 -26.797 1 22.69 15 GLU B C 1
ATOM 1686 O O . GLU B 1 15 ? 24.922 -4.621 -25.719 1 22.69 15 GLU B O 1
ATOM 1691 N N . ILE B 1 16 ? 23.391 -4.57 -26.125 1 23.5 16 ILE B N 1
ATOM 1692 C CA . ILE B 1 16 ? 23.297 -5.801 -25.359 1 23.5 16 ILE B CA 1
ATOM 1693 C C . ILE B 1 16 ? 23.234 -7 -26.297 1 23.5 16 ILE B C 1
ATOM 1695 O O . ILE B 1 16 ? 22.172 -7.297 -26.844 1 23.5 16 ILE B O 1
ATOM 1699 N N . SER B 1 17 ? 24.281 -7.148 -27.266 1 21.45 17 SER B N 1
ATOM 1700 C CA . SER B 1 17 ? 24.469 -8.242 -28.219 1 21.45 17 SER B CA 1
ATOM 1701 C C . SER B 1 17 ? 24.297 -9.602 -27.531 1 21.45 17 SER B C 1
ATOM 1703 O O . SER B 1 17 ? 23.688 -10.508 -28.094 1 21.45 17 SER B O 1
ATOM 1705 N N . ALA B 1 18 ? 25.562 -10.047 -26.766 1 23.02 18 ALA B N 1
ATOM 1706 C CA . ALA B 1 18 ? 26.125 -11.391 -26.75 1 23.02 18 ALA B CA 1
ATOM 1707 C C . ALA B 1 18 ? 25.094 -12.43 -26.328 1 23.02 18 ALA B C 1
ATOM 1709 O O . ALA B 1 18 ? 24.609 -12.398 -25.203 1 23.02 18 ALA B O 1
ATOM 1710 N N . ALA B 1 19 ? 24.484 -13.062 -27.172 1 24.81 19 ALA B N 1
ATOM 1711 C CA . ALA B 1 19 ? 23.656 -14.266 -27.156 1 24.81 19 ALA B CA 1
ATOM 1712 C C . ALA B 1 19 ? 24.453 -15.453 -26.609 1 24.81 19 ALA B C 1
ATOM 1714 O O . ALA B 1 19 ? 25.141 -16.141 -27.375 1 24.81 19 ALA B O 1
ATOM 1715 N N . THR B 1 20 ? 25.594 -15.367 -25.781 1 22.61 20 THR B N 1
ATOM 1716 C CA . THR B 1 20 ? 26.062 -16.734 -25.641 1 22.61 20 THR B CA 1
ATOM 1717 C C . THR B 1 20 ? 24.891 -17.703 -25.562 1 22.61 20 THR B C 1
ATOM 1719 O O . THR B 1 20 ? 23.844 -17.375 -25.031 1 22.61 20 THR B O 1
ATOM 1722 N N . GLN B 1 21 ? 25.031 -18.844 -26.375 1 22.25 21 GLN B N 1
ATOM 1723 C CA . GLN B 1 21 ? 24.328 -20.109 -26.594 1 22.25 21 GLN B CA 1
ATOM 1724 C C . GLN B 1 21 ? 23.938 -20.75 -25.266 1 22.25 21 GLN B C 1
ATOM 1726 O O . GLN B 1 21 ? 24.797 -21.281 -24.562 1 22.25 21 GLN B O 1
ATOM 1731 N N . CYS B 1 22 ? 23.766 -20.031 -24.281 1 25.42 22 CYS B N 1
ATOM 1732 C CA . CYS B 1 22 ? 23.656 -20.797 -23.047 1 25.42 22 CYS B CA 1
ATOM 1733 C C . CYS B 1 22 ? 22.906 -22.094 -23.281 1 25.42 22 CYS B C 1
ATOM 1735 O O . CYS B 1 22 ? 21.781 -22.094 -23.797 1 25.42 22 CYS B O 1
ATOM 1737 N N . GLU B 1 23 ? 23.594 -23.156 -23.516 1 25.77 23 GLU B N 1
ATOM 1738 C CA . GLU B 1 23 ? 23.172 -24.547 -23.453 1 25.77 23 GLU B CA 1
ATOM 1739 C C . GLU B 1 23 ? 22.188 -24.781 -22.312 1 25.77 23 GLU B C 1
ATOM 1741 O O . GLU B 1 23 ? 22.547 -24.656 -21.141 1 25.77 23 GLU B O 1
ATOM 1746 N N . VAL B 1 24 ? 21.188 -24.25 -22.203 1 29.27 24 VAL B N 1
ATOM 1747 C CA . VAL B 1 24 ? 20.094 -24.625 -21.312 1 29.27 24 VAL B CA 1
ATOM 1748 C C . VAL B 1 24 ? 19.938 -26.141 -21.297 1 29.27 24 VAL B C 1
ATOM 1750 O O . VAL B 1 24 ? 19.562 -26.75 -22.297 1 29.27 24 VAL B O 1
ATOM 1753 N N . LEU B 1 25 ? 20.828 -26.797 -20.625 1 28.14 25 LEU B N 1
ATOM 1754 C CA . LEU B 1 25 ? 20.625 -28.219 -20.344 1 28.14 25 LEU B CA 1
ATOM 1755 C C . LEU B 1 25 ? 19.141 -28.547 -20.266 1 28.14 25 LEU B C 1
ATOM 1757 O O . LEU B 1 25 ? 18.297 -27.656 -20.281 1 28.14 25 LEU B O 1
ATOM 1761 N N . SER B 1 26 ? 18.547 -29.391 -18.875 1 32.81 26 SER B N 1
ATOM 1762 C CA . SER B 1 26 ? 17.656 -30.156 -18.016 1 32.81 26 SER B CA 1
ATOM 1763 C C . SER B 1 26 ? 16.422 -29.344 -17.609 1 32.81 26 SER B C 1
ATOM 1765 O O . SER B 1 26 ? 16.531 -28.344 -16.922 1 32.81 26 SER B O 1
ATOM 1767 N N . ASN B 1 27 ? 15.164 -29.094 -18.156 1 39.38 27 ASN B N 1
ATOM 1768 C CA . ASN B 1 27 ? 14.117 -28.281 -18.766 1 39.38 27 ASN B CA 1
ATOM 1769 C C . ASN B 1 27 ? 13.133 -27.75 -17.734 1 39.38 27 ASN B C 1
ATOM 1771 O O . ASN B 1 27 ? 12.141 -28.422 -17.422 1 39.38 27 ASN B O 1
ATOM 1775 N N . THR B 1 28 ? 13.391 -27.281 -16.672 1 42.38 28 THR B N 1
ATOM 1776 C CA . THR B 1 28 ? 12.609 -27.078 -15.453 1 42.38 28 THR B CA 1
ATOM 1777 C C . THR B 1 28 ? 11.375 -26.219 -15.75 1 42.38 28 THR B C 1
ATOM 1779 O O . THR B 1 28 ? 10.57 -25.969 -14.852 1 42.38 28 THR B O 1
ATOM 1782 N N . PHE B 1 29 ? 11.539 -25.078 -16.594 1 49.59 29 PHE B N 1
ATOM 1783 C CA . PHE B 1 29 ? 10.25 -24.609 -17.094 1 49.59 29 PHE B CA 1
ATOM 1784 C C . PHE B 1 29 ? 9.602 -25.656 -17.984 1 49.59 29 PHE B C 1
ATOM 1786 O O . PHE B 1 29 ? 9.82 -25.672 -19.203 1 49.59 29 PHE B O 1
ATOM 1793 N N . PRO B 1 30 ? 9.703 -26.906 -17.625 1 49.47 30 PRO B N 1
ATOM 1794 C CA . PRO B 1 30 ? 9.523 -27.969 -18.609 1 49.47 30 PRO B CA 1
ATOM 1795 C C . PRO B 1 30 ? 8.719 -27.531 -19.828 1 49.47 30 PRO B C 1
ATOM 1797 O O . PRO B 1 30 ? 9.148 -27.734 -20.953 1 49.47 30 PRO B O 1
ATOM 1800 N N . GLU B 1 31 ? 7.312 -27.219 -19.812 1 54.34 31 GLU B N 1
ATOM 1801 C CA . GLU B 1 31 ? 6.371 -27.141 -20.922 1 54.34 31 GLU B CA 1
ATOM 1802 C C . GLU B 1 31 ? 5.906 -25.719 -21.156 1 54.34 31 GLU B C 1
ATOM 1804 O O . GLU B 1 31 ? 4.953 -25.484 -21.906 1 54.34 31 GLU B O 1
ATOM 1809 N N . CYS B 1 32 ? 6.562 -24.734 -20.594 1 65.31 32 CYS B N 1
ATOM 1810 C CA . CYS B 1 32 ? 6.023 -23.422 -20.938 1 65.31 32 CYS B CA 1
ATOM 1811 C C . CYS B 1 32 ? 7.125 -22.484 -21.422 1 65.31 32 CYS B C 1
ATOM 1813 O O . CYS B 1 32 ? 7.645 -21.672 -20.641 1 65.31 32 CYS B O 1
ATOM 1815 N N . ASP B 1 33 ? 7.746 -22.547 -22.594 1 68 33 ASP B N 1
ATOM 1816 C CA . ASP B 1 33 ? 8.82 -21.766 -23.188 1 68 33 ASP B CA 1
ATOM 1817 C C . ASP B 1 33 ? 8.531 -20.266 -23.094 1 68 33 ASP B C 1
ATOM 1819 O O . ASP B 1 33 ? 9.445 -19.469 -22.891 1 68 33 ASP B O 1
ATOM 1823 N N . LYS B 1 34 ? 7.32 -20.016 -23.109 1 74 34 LYS B N 1
ATOM 1824 C CA . LYS B 1 34 ? 6.93 -18.609 -23.109 1 74 34 LYS B CA 1
ATOM 1825 C C . LYS B 1 34 ? 7.168 -17.984 -21.734 1 74 34 LYS B C 1
ATOM 1827 O O . LYS B 1 34 ? 7.305 -16.766 -21.625 1 74 34 LYS B O 1
ATOM 1832 N N . CYS B 1 35 ? 7.438 -18.844 -20.688 1 83.38 35 CYS B N 1
ATOM 1833 C CA . CYS B 1 35 ? 7.461 -18.297 -19.328 1 83.38 35 CYS B CA 1
ATOM 1834 C C . CYS B 1 35 ? 8.859 -17.844 -18.953 1 83.38 35 CYS B C 1
ATOM 1836 O O . CYS B 1 35 ? 9.023 -16.938 -18.125 1 83.38 35 CYS B O 1
ATOM 1838 N N . ARG B 1 36 ? 9.828 -18.422 -19.547 1 82.5 36 ARG B N 1
ATOM 1839 C CA . ARG B 1 36 ? 11.195 -18.125 -19.156 1 82.5 36 ARG B CA 1
ATOM 1840 C C . ARG B 1 36 ? 11.516 -16.656 -19.359 1 82.5 36 ARG B C 1
ATOM 1842 O O . ARG B 1 36 ? 11.984 -15.977 -18.453 1 82.5 36 ARG B O 1
ATOM 1849 N N . ASP B 1 37 ? 11.258 -16.219 -20.547 1 80.75 37 ASP B N 1
ATOM 1850 C CA . ASP B 1 37 ? 11.547 -14.82 -20.859 1 80.75 37 ASP B CA 1
ATOM 1851 C C . ASP B 1 37 ? 10.742 -13.875 -19.984 1 80.75 37 ASP B C 1
ATOM 1853 O O . ASP B 1 37 ? 11.266 -12.867 -19.484 1 80.75 37 ASP B O 1
ATOM 1857 N N . HIS B 1 38 ? 9.531 -14.266 -19.766 1 82.5 38 HIS B N 1
ATOM 1858 C CA . HIS B 1 38 ? 8.672 -13.445 -18.922 1 82.5 38 HIS B CA 1
ATOM 1859 C C . HIS B 1 38 ? 9.188 -13.398 -17.5 1 82.5 38 HIS B C 1
ATOM 1861 O O . HIS B 1 38 ? 9.211 -12.336 -16.875 1 82.5 38 HIS B O 1
ATOM 1867 N N . TYR B 1 39 ? 9.617 -14.484 -17.062 1 86.5 39 TYR B N 1
ATOM 1868 C CA . TYR B 1 39 ? 10.117 -14.625 -15.695 1 86.5 39 TYR B CA 1
ATOM 1869 C C . TYR B 1 39 ? 11.359 -13.766 -15.484 1 86.5 39 TYR B C 1
ATOM 1871 O O . TYR B 1 39 ? 11.43 -12.992 -14.523 1 86.5 39 T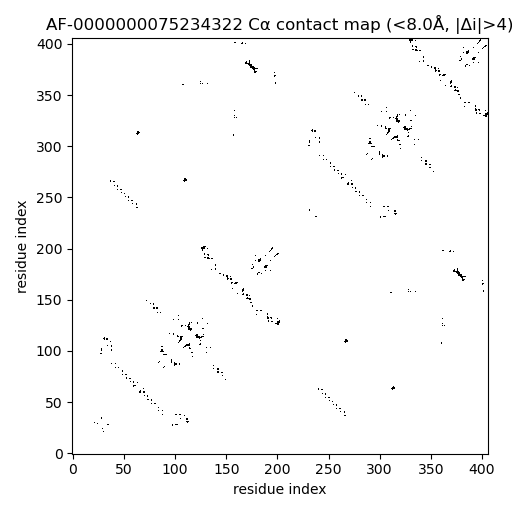YR B O 1
ATOM 1879 N N . GLU B 1 40 ? 12.289 -13.828 -16.375 1 83.94 40 GLU B N 1
ATOM 1880 C CA . GLU B 1 40 ? 13.531 -13.055 -16.281 1 83.94 40 GLU B CA 1
ATOM 1881 C C . GLU B 1 40 ? 13.258 -11.562 -16.375 1 83.94 40 GLU B C 1
ATOM 1883 O O . GLU B 1 40 ? 13.836 -10.766 -15.633 1 83.94 40 GLU B O 1
ATOM 1888 N N . ARG B 1 41 ? 12.445 -11.273 -17.25 1 82.06 41 ARG B N 1
ATOM 1889 C CA . ARG B 1 41 ? 12.094 -9.867 -17.422 1 82.06 41 ARG B CA 1
ATOM 1890 C C . ARG B 1 41 ? 11.406 -9.32 -16.172 1 82.06 41 ARG B C 1
ATOM 1892 O O . ARG B 1 41 ? 11.695 -8.203 -15.734 1 82.06 41 ARG B O 1
ATOM 1899 N N . ALA B 1 42 ? 10.5 -10.141 -15.609 1 83.12 42 ALA B N 1
ATOM 1900 C CA . ALA B 1 42 ? 9.789 -9.727 -14.406 1 83.12 42 ALA B CA 1
ATOM 1901 C C . ALA B 1 42 ? 10.75 -9.547 -13.234 1 83.12 42 ALA B C 1
ATOM 1903 O O . ALA B 1 42 ? 10.633 -8.594 -12.469 1 83.12 42 ALA B O 1
ATOM 1904 N N . LEU B 1 43 ? 11.664 -10.422 -13.156 1 87.94 43 LEU B N 1
ATOM 1905 C CA . LEU B 1 43 ? 12.672 -10.32 -12.102 1 87.94 43 LEU B CA 1
ATOM 1906 C C . LEU B 1 43 ? 13.492 -9.047 -12.258 1 87.94 43 LEU B C 1
ATOM 1908 O O . LEU B 1 43 ? 13.719 -8.32 -11.289 1 87.94 43 LEU B O 1
ATOM 1912 N N . HIS B 1 44 ? 13.859 -8.805 -13.422 1 83.88 44 HIS B N 1
ATOM 1913 C CA . HIS B 1 44 ? 14.617 -7.59 -13.703 1 83.88 44 HIS B CA 1
ATOM 1914 C C . HIS B 1 44 ? 13.789 -6.344 -13.391 1 83.88 44 HIS B C 1
ATOM 1916 O O . HIS B 1 44 ? 14.289 -5.418 -12.742 1 83.88 44 HIS B O 1
ATOM 1922 N N . THR B 1 45 ? 12.617 -6.438 -13.797 1 79 45 THR B N 1
ATOM 1923 C CA . THR B 1 45 ? 11.727 -5.309 -13.555 1 79 45 THR B CA 1
ATOM 1924 C C . THR B 1 45 ? 11.523 -5.094 -12.062 1 79 45 THR B C 1
ATOM 1926 O O . THR B 1 45 ? 11.484 -3.955 -11.594 1 79 45 THR B O 1
ATOM 1929 N N . ALA B 1 46 ? 11.398 -6.125 -11.336 1 83.19 46 ALA B N 1
ATOM 1930 C CA . ALA B 1 46 ? 11.258 -6.02 -9.883 1 83.19 46 ALA B CA 1
ATOM 1931 C C . ALA B 1 46 ? 12.484 -5.355 -9.258 1 83.19 46 ALA B C 1
ATOM 1933 O O . ALA B 1 46 ? 12.352 -4.5 -8.383 1 83.19 46 ALA B O 1
ATOM 1934 N N . ASN B 1 47 ? 13.617 -5.668 -9.789 1 85.38 47 ASN B N 1
ATOM 1935 C CA . ASN B 1 47 ? 14.852 -5.062 -9.297 1 85.38 47 ASN B CA 1
ATOM 1936 C C . ASN B 1 47 ? 14.883 -3.562 -9.57 1 85.38 47 ASN B C 1
ATOM 1938 O O . ASN B 1 47 ? 15.219 -2.775 -8.68 1 85.38 47 ASN B O 1
ATOM 1942 N N . VAL B 1 48 ? 14.539 -3.25 -10.703 1 78.69 48 VAL B N 1
ATOM 1943 C CA . VAL B 1 48 ? 14.547 -1.846 -11.102 1 78.69 48 VAL B CA 1
ATOM 1944 C C . VAL B 1 48 ? 13.523 -1.069 -10.266 1 78.69 48 VAL B C 1
ATOM 1946 O O . VAL B 1 48 ? 13.812 0.031 -9.789 1 78.69 48 VAL B O 1
ATOM 1949 N N . ALA B 1 49 ? 12.367 -1.65 -10.078 1 76.75 49 ALA B N 1
ATOM 1950 C CA . ALA B 1 49 ? 11.312 -1 -9.305 1 76.75 49 ALA B CA 1
ATOM 1951 C C . ALA B 1 49 ? 11.758 -0.75 -7.867 1 76.75 49 ALA B C 1
ATOM 1953 O O . ALA B 1 49 ? 11.531 0.332 -7.32 1 76.75 49 ALA B O 1
ATOM 1954 N N . ILE B 1 50 ? 12.336 -1.706 -7.301 1 81.88 50 ILE B N 1
ATOM 1955 C CA . ILE B 1 50 ? 12.797 -1.593 -5.918 1 81.88 50 ILE B CA 1
ATOM 1956 C C . ILE B 1 50 ? 13.875 -0.517 -5.82 1 81.88 50 ILE B C 1
ATOM 1958 O O . ILE B 1 50 ? 13.844 0.324 -4.918 1 81.88 50 ILE B O 1
ATOM 1962 N N . HIS B 1 51 ? 14.766 -0.506 -6.738 1 82.44 51 HIS B N 1
ATOM 1963 C CA . HIS B 1 51 ? 15.836 0.491 -6.758 1 82.44 51 HIS B CA 1
ATOM 1964 C C . HIS B 1 51 ? 15.266 1.896 -6.945 1 82.44 51 HIS B C 1
ATOM 1966 O O . HIS B 1 51 ? 15.664 2.828 -6.242 1 82.44 51 HIS B O 1
ATOM 1972 N N . ASN B 1 52 ? 14.438 1.999 -7.887 1 72.19 52 ASN B N 1
ATOM 1973 C CA . ASN B 1 52 ? 13.844 3.303 -8.148 1 72.19 52 ASN B CA 1
ATOM 1974 C C . ASN B 1 52 ? 13.023 3.797 -6.957 1 72.19 52 ASN B C 1
ATOM 1976 O O . ASN B 1 52 ? 13.047 4.988 -6.637 1 72.19 52 ASN B O 1
ATOM 1980 N N . PHE B 1 53 ? 12.234 2.955 -6.336 1 75.5 53 PHE B N 1
ATOM 1981 C CA . PHE B 1 53 ? 11.508 3.312 -5.121 1 75.5 53 PHE B CA 1
ATOM 1982 C C . PHE B 1 53 ? 12.453 3.861 -4.062 1 75.5 53 PHE B C 1
ATOM 1984 O O . PHE B 1 53 ? 12.219 4.934 -3.504 1 75.5 53 PHE B O 1
ATOM 1991 N N . GLN B 1 54 ? 13.508 3.127 -3.92 1 81.62 54 GLN B N 1
ATOM 1992 C CA . GLN B 1 54 ? 14.469 3.535 -2.895 1 81.62 54 GLN B CA 1
ATOM 1993 C C . GLN B 1 54 ? 15.078 4.895 -3.221 1 81.62 54 GLN B C 1
ATOM 1995 O O . GLN B 1 54 ? 15.172 5.762 -2.352 1 81.62 54 GLN B O 1
ATOM 2000 N N . SER B 1 55 ? 15.453 5.043 -4.422 1 76.69 55 SER B N 1
ATOM 2001 C CA . SER B 1 55 ? 16.062 6.301 -4.844 1 76.69 55 SER B CA 1
ATOM 2002 C C . SER B 1 55 ? 15.086 7.465 -4.699 1 76.69 55 SER B C 1
ATOM 2004 O O . SER B 1 55 ? 15.438 8.516 -4.16 1 76.69 55 SER B O 1
ATOM 2006 N N . GLY B 1 56 ? 13.898 7.227 -5.203 1 71.94 56 GLY B N 1
ATOM 2007 C CA . GLY B 1 56 ? 12.891 8.266 -5.102 1 71.94 56 GLY B CA 1
ATOM 2008 C C . GLY B 1 56 ? 12.5 8.586 -3.668 1 71.94 56 GLY B C 1
ATOM 2009 O O . GLY B 1 56 ? 12.383 9.758 -3.297 1 71.94 56 GLY B O 1
ATOM 2010 N N . ALA B 1 57 ? 12.305 7.535 -2.861 1 76.62 57 ALA B N 1
ATOM 2011 C CA . ALA B 1 57 ? 11.898 7.715 -1.47 1 76.62 57 ALA B CA 1
ATOM 2012 C C . ALA B 1 57 ? 12.992 8.414 -0.664 1 76.62 57 ALA B C 1
ATOM 2014 O O . ALA B 1 57 ? 12.695 9.234 0.208 1 76.62 57 ALA B O 1
ATOM 2015 N N . SER B 1 58 ? 14.227 8.094 -0.985 1 80 58 SER B N 1
ATOM 2016 C CA . SER B 1 58 ? 15.352 8.727 -0.297 1 80 58 SER B CA 1
ATOM 2017 C C . SER B 1 58 ? 15.398 10.227 -0.584 1 80 58 SER B C 1
ATOM 2019 O O . SER B 1 58 ? 15.688 11.023 0.309 1 80 58 SER B O 1
ATOM 2021 N N . LEU B 1 59 ? 15.125 10.547 -1.813 1 73.31 59 LEU B N 1
ATOM 2022 C CA . LEU B 1 59 ? 15.062 11.961 -2.172 1 73.31 59 LEU B CA 1
ATOM 2023 C C . LEU B 1 59 ? 13.977 12.68 -1.383 1 73.31 59 LEU B C 1
ATOM 2025 O O . LEU B 1 59 ? 14.18 13.805 -0.918 1 73.31 59 LEU B O 1
ATOM 2029 N N . TYR B 1 60 ? 12.93 12.016 -1.189 1 72.31 60 TYR B N 1
ATOM 2030 C CA . TYR B 1 60 ? 11.828 12.578 -0.419 1 72.31 60 TYR B CA 1
ATOM 2031 C C . TYR B 1 60 ? 12.219 12.766 1.041 1 72.31 60 TYR B C 1
ATOM 2033 O O . TYR B 1 60 ? 11.93 13.805 1.641 1 72.31 60 TYR B O 1
ATOM 2041 N N . CYS B 1 61 ? 12.891 11.773 1.527 1 81.25 61 CYS B N 1
ATOM 2042 C CA . CYS B 1 61 ? 13.289 11.828 2.93 1 81.25 61 CYS B CA 1
ATOM 2043 C C . CYS B 1 61 ? 14.25 12.984 3.18 1 81.25 61 CYS B C 1
ATOM 2045 O O . CYS B 1 61 ? 14.305 13.523 4.289 1 81.25 61 CYS B O 1
ATOM 2047 N N . ASN B 1 62 ? 14.898 13.406 2.189 1 76 62 ASN B N 1
ATOM 2048 C CA . ASN B 1 62 ? 15.812 14.531 2.312 1 76 62 ASN B CA 1
ATOM 2049 C C . ASN B 1 62 ? 15.07 15.828 2.592 1 76 62 ASN B C 1
ATOM 2051 O O . ASN B 1 62 ? 15.672 16.812 3.035 1 76 62 ASN B O 1
ATOM 2055 N N . THR B 1 63 ? 13.812 15.789 2.371 1 69.06 63 THR B N 1
ATOM 2056 C CA . THR B 1 63 ? 13.031 17 2.557 1 69.06 63 THR B CA 1
ATOM 2057 C C . THR B 1 63 ? 12.32 16.984 3.906 1 69.06 63 THR B C 1
ATOM 2059 O O . THR B 1 63 ? 11.688 17.984 4.293 1 69.06 63 THR B O 1
ATOM 2062 N N . MET B 1 64 ? 12.469 15.898 4.609 1 72.75 64 MET B N 1
ATOM 2063 C CA . MET B 1 64 ? 11.75 15.742 5.867 1 72.75 64 MET B CA 1
ATOM 2064 C C . MET B 1 64 ? 12.586 16.234 7.043 1 72.75 64 MET B C 1
ATOM 2066 O O . MET B 1 64 ? 13.82 16.172 6.996 1 72.75 64 MET B O 1
ATOM 2070 N N . ALA B 1 65 ? 11.883 16.703 8.016 1 70.69 65 ALA B N 1
ATOM 2071 C CA . ALA B 1 65 ? 12.57 17.094 9.242 1 70.69 65 ALA B CA 1
ATOM 2072 C C . ALA B 1 65 ? 13.195 15.883 9.93 1 70.69 65 ALA B C 1
ATOM 2074 O O . ALA B 1 65 ? 14.344 15.938 10.375 1 70.69 65 ALA B O 1
ATOM 2075 N N . ASP B 1 66 ? 12.445 14.867 10.055 1 74.69 66 ASP B N 1
ATOM 2076 C CA . ASP B 1 66 ? 12.953 13.609 1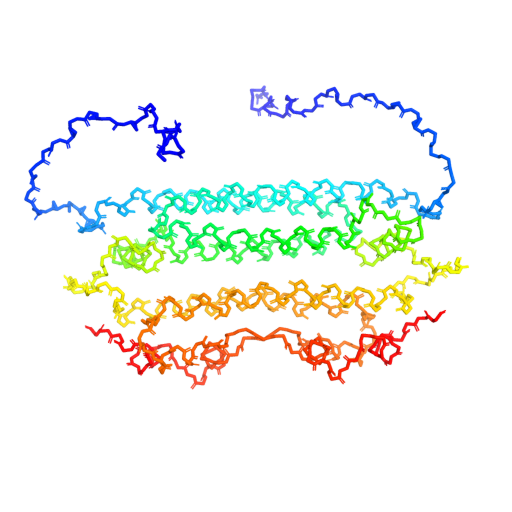0.609 1 74.69 66 ASP B CA 1
ATOM 2077 C C . ASP B 1 66 ? 13.445 12.688 9.5 1 74.69 66 ASP B C 1
ATOM 2079 O O . ASP B 1 66 ? 12.773 11.719 9.141 1 74.69 66 ASP B O 1
ATOM 2083 N N . ARG B 1 67 ? 14.664 12.953 9.148 1 79.5 67 ARG B N 1
ATOM 2084 C CA . ARG B 1 67 ? 15.234 12.203 8.039 1 79.5 67 ARG B CA 1
ATOM 2085 C C . ARG B 1 67 ? 15.461 10.742 8.422 1 79.5 67 ARG B C 1
ATOM 2087 O O . ARG B 1 67 ? 15.195 9.844 7.629 1 79.5 67 ARG B O 1
ATOM 2094 N N . SER B 1 68 ? 15.891 10.586 9.609 1 82.88 68 SER B N 1
ATOM 2095 C CA . SER B 1 68 ? 16.203 9.242 10.062 1 82.88 68 SER B CA 1
ATOM 2096 C C . SER B 1 68 ? 14.961 8.367 10.133 1 82.88 68 SER B C 1
ATOM 2098 O O . SER B 1 68 ? 14.969 7.219 9.695 1 82.88 68 SER B O 1
ATOM 2100 N N . GLY B 1 69 ? 13.875 8.961 10.695 1 79.25 69 GLY B N 1
ATOM 2101 C CA . GLY B 1 69 ? 12.625 8.227 10.727 1 79.25 69 GLY B CA 1
ATOM 2102 C C . GLY B 1 69 ? 12.07 7.922 9.352 1 79.25 69 GLY B C 1
ATOM 2103 O O . GLY B 1 69 ? 11.578 6.82 9.102 1 79.25 69 GLY B O 1
ATOM 2104 N N . CYS B 1 70 ? 12.258 8.82 8.492 1 79.88 70 CYS B N 1
ATOM 2105 C CA . CYS B 1 70 ? 11.812 8.656 7.113 1 79.88 70 CYS B CA 1
ATOM 2106 C C . CYS B 1 70 ? 12.602 7.559 6.41 1 79.88 70 CYS B C 1
ATOM 2108 O O . CYS B 1 70 ? 12.023 6.68 5.777 1 79.88 70 CYS B O 1
ATOM 2110 N N . GLU B 1 71 ? 13.875 7.574 6.621 1 84.06 71 GLU B N 1
ATOM 2111 C CA . GLU B 1 71 ? 14.734 6.582 5.984 1 84.06 71 GLU B CA 1
ATOM 2112 C C . GLU B 1 71 ? 14.469 5.184 6.535 1 84.06 71 GLU B C 1
ATOM 2114 O O . GLU B 1 71 ? 14.523 4.199 5.797 1 84.06 71 GLU B O 1
ATOM 2119 N N . ALA B 1 72 ? 14.164 5.152 7.746 1 83.5 72 ALA B N 1
ATOM 2120 C CA . ALA B 1 72 ? 13.836 3.863 8.344 1 83.5 72 ALA B CA 1
ATOM 2121 C C . ALA B 1 72 ? 12.57 3.279 7.727 1 83.5 72 ALA B C 1
ATOM 2123 O O . ALA B 1 72 ? 12.508 2.082 7.438 1 83.5 72 ALA B O 1
ATOM 2124 N N . ALA B 1 73 ? 11.625 4.148 7.531 1 78.56 73 ALA B N 1
ATOM 2125 C CA . ALA B 1 73 ? 10.375 3.707 6.906 1 78.56 73 ALA B CA 1
ATOM 2126 C C . ALA B 1 73 ? 10.625 3.207 5.484 1 78.56 73 ALA B C 1
ATOM 2128 O O . ALA B 1 73 ? 10.078 2.178 5.082 1 78.56 73 ALA B O 1
ATOM 2129 N N . ILE B 1 74 ? 11.445 3.891 4.777 1 81.81 74 ILE B N 1
ATOM 2130 C CA . ILE B 1 74 ? 11.773 3.508 3.408 1 81.81 74 ILE B CA 1
ATOM 2131 C C . ILE B 1 74 ? 12.469 2.148 3.404 1 81.81 74 ILE B C 1
ATOM 2133 O O . ILE B 1 74 ? 12.172 1.294 2.566 1 81.81 74 ILE B O 1
ATOM 2137 N N . THR B 1 75 ? 13.336 1.988 4.32 1 86.56 75 THR B N 1
ATOM 2138 C CA . THR B 1 75 ? 14.062 0.728 4.426 1 86.56 75 THR B CA 1
ATOM 2139 C C . THR B 1 75 ? 13.109 -0.427 4.703 1 86.56 75 THR B C 1
ATOM 2141 O O . THR B 1 75 ? 13.227 -1.5 4.109 1 86.56 75 THR B O 1
ATOM 2144 N N . ASP B 1 76 ? 12.219 -0.212 5.523 1 79.94 76 ASP B N 1
ATOM 2145 C CA . ASP B 1 76 ? 11.234 -1.242 5.836 1 79.94 76 ASP B CA 1
ATOM 2146 C C . ASP B 1 76 ? 10.422 -1.622 4.602 1 79.94 76 ASP B C 1
ATOM 2148 O O . ASP B 1 76 ? 10.203 -2.805 4.336 1 79.94 76 ASP B O 1
ATOM 2152 N N . ILE B 1 77 ? 9.992 -0.587 3.879 1 80 77 ILE B N 1
ATOM 2153 C CA . ILE B 1 77 ? 9.211 -0.831 2.676 1 80 77 ILE B CA 1
ATOM 2154 C C . ILE B 1 77 ? 10.055 -1.587 1.651 1 80 77 ILE B C 1
ATOM 2156 O O . ILE B 1 77 ? 9.586 -2.553 1.044 1 80 77 ILE B O 1
ATOM 2160 N N . LYS B 1 78 ? 11.211 -1.165 1.522 1 86.5 78 LYS B N 1
ATOM 2161 C CA . LYS B 1 78 ? 12.125 -1.839 0.605 1 86.5 78 LYS B CA 1
ATOM 2162 C C . LYS B 1 78 ? 12.305 -3.307 0.985 1 86.5 78 LYS B C 1
ATOM 2164 O O . LYS B 1 78 ? 12.305 -4.184 0.118 1 86.5 78 LYS B O 1
ATOM 2169 N N . ASN B 1 79 ? 12.516 -3.551 2.24 1 86.69 79 ASN B N 1
ATOM 2170 C CA . ASN B 1 79 ? 12.688 -4.918 2.715 1 86.69 79 ASN B CA 1
ATOM 2171 C C . ASN B 1 79 ? 11.477 -5.785 2.381 1 86.69 79 ASN B C 1
ATOM 2173 O O . ASN B 1 79 ? 11.625 -6.957 2.029 1 86.69 79 ASN B O 1
ATOM 2177 N N . VAL B 1 80 ? 10.383 -5.223 2.484 1 80.88 80 VAL B N 1
ATOM 2178 C CA . VAL B 1 80 ? 9.164 -5.941 2.129 1 80.88 80 VAL B CA 1
ATOM 2179 C C . VAL B 1 80 ? 9.172 -6.273 0.639 1 80.88 80 VAL B C 1
ATOM 2181 O O . VAL B 1 80 ? 8.867 -7.402 0.245 1 80.88 80 VAL B O 1
ATOM 2184 N N . MET B 1 81 ? 9.523 -5.328 -0.128 1 85.06 81 MET B N 1
ATOM 2185 C CA . MET B 1 81 ? 9.578 -5.539 -1.572 1 85.06 81 MET B CA 1
ATOM 2186 C C . MET B 1 81 ? 10.602 -6.609 -1.929 1 85.06 81 MET B C 1
ATOM 2188 O O . MET B 1 81 ? 10.336 -7.473 -2.766 1 85.06 81 MET B O 1
ATOM 2192 N N . GLU B 1 82 ? 11.719 -6.52 -1.288 1 88 82 GLU B N 1
ATOM 2193 C CA . GLU B 1 82 ? 12.773 -7.5 -1.529 1 88 82 GLU B CA 1
ATOM 2194 C C . GLU B 1 82 ? 12.336 -8.898 -1.105 1 88 82 GLU B C 1
ATOM 2196 O O . GLU B 1 82 ? 12.641 -9.883 -1.783 1 88 82 GLU B O 1
ATOM 2201 N N . SER B 1 83 ? 11.688 -8.969 -0.028 1 85.44 83 SER B N 1
ATOM 2202 C CA . SER B 1 83 ? 11.188 -10.25 0.446 1 85.44 83 SER B CA 1
ATOM 2203 C C . SER B 1 83 ? 10.18 -10.852 -0.535 1 85.44 83 SER B C 1
ATOM 2205 O O . SER B 1 83 ? 10.227 -12.047 -0.823 1 85.44 83 SER B O 1
ATOM 2207 N N . LEU B 1 84 ? 9.344 -10.039 -1.001 1 86.5 84 LEU B N 1
ATOM 2208 C CA . LEU B 1 84 ? 8.375 -10.492 -1.987 1 86.5 84 LEU B CA 1
ATOM 2209 C C . LEU B 1 84 ? 9.07 -10.984 -3.252 1 86.5 84 LEU B C 1
ATOM 2211 O O . LEU B 1 84 ? 8.742 -12.047 -3.775 1 86.5 84 LEU B O 1
ATOM 2215 N N . LYS B 1 85 ? 9.961 -10.211 -3.676 1 87.69 85 LYS B N 1
ATOM 2216 C CA . LYS B 1 85 ? 10.734 -10.578 -4.852 1 87.69 85 LYS B CA 1
ATOM 2217 C C . LYS B 1 85 ? 11.438 -11.922 -4.648 1 87.69 85 LYS B C 1
ATOM 2219 O O . LYS B 1 85 ? 11.422 -12.781 -5.531 1 87.69 85 LYS B O 1
ATOM 2224 N N . ALA B 1 86 ? 12 -12.078 -3.508 1 89.25 86 ALA B N 1
ATOM 2225 C CA . ALA B 1 86 ? 12.742 -13.297 -3.203 1 89.25 86 ALA B CA 1
ATOM 2226 C C . ALA B 1 86 ? 11.812 -14.508 -3.152 1 89.25 86 ALA B C 1
ATOM 2228 O O . ALA B 1 86 ? 12.211 -15.617 -3.514 1 89.25 86 ALA B O 1
ATOM 2229 N N . GLU B 1 87 ? 10.625 -14.312 -2.711 1 85.25 87 GLU B N 1
ATOM 2230 C CA . GLU B 1 87 ? 9.656 -15.398 -2.619 1 85.25 87 GLU B CA 1
ATOM 2231 C C . GLU B 1 87 ? 9.148 -15.805 -4 1 85.25 87 GLU B C 1
ATOM 2233 O O . GLU B 1 87 ? 8.953 -17 -4.27 1 85.25 87 GLU B O 1
ATOM 2238 N N . LEU B 1 88 ? 8.992 -14.883 -4.852 1 88.19 88 LEU B N 1
ATOM 2239 C CA . LEU B 1 88 ? 8.391 -15.148 -6.152 1 88.19 88 LEU B CA 1
ATOM 2240 C C . LEU B 1 88 ? 9.453 -15.5 -7.188 1 88.19 88 LEU B C 1
ATOM 2242 O O . LEU B 1 88 ? 9.18 -16.25 -8.133 1 88.19 88 LEU B O 1
ATOM 2246 N N . PHE B 1 89 ? 10.57 -14.898 -7.012 1 89.19 89 PHE B N 1
ATOM 2247 C CA . PHE B 1 89 ? 11.656 -15.078 -7.961 1 89.19 89 PHE B CA 1
ATOM 2248 C C . PHE B 1 89 ? 12.938 -15.508 -7.25 1 89.19 89 PHE B C 1
ATOM 2250 O O . PHE B 1 89 ? 13.961 -14.828 -7.34 1 89.19 89 PHE B O 1
ATOM 2257 N N . PRO B 1 90 ? 12.852 -16.625 -6.648 1 88.12 90 PRO B N 1
ATOM 2258 C CA . PRO B 1 90 ? 14.062 -17.062 -5.949 1 88.12 90 PRO B CA 1
ATOM 2259 C C . PRO B 1 90 ? 15.242 -17.266 -6.895 1 88.12 90 PRO B C 1
ATOM 2261 O O . PRO B 1 90 ? 15.062 -17.766 -8.008 1 88.12 90 PRO B O 1
ATOM 2264 N N . GLN B 1 91 ? 16.344 -16.812 -6.492 1 81.25 91 GLN B N 1
ATOM 2265 C CA . GLN B 1 91 ? 17.547 -16.953 -7.309 1 81.25 91 GLN B CA 1
ATOM 2266 C C . GLN B 1 91 ? 18.438 -18.062 -6.789 1 81.25 91 GLN B C 1
ATOM 2268 O O . GLN B 1 91 ? 19.312 -18.562 -7.512 1 81.25 91 GLN B O 1
ATOM 2273 N N . ASN B 1 92 ? 18.234 -18.344 -5.574 1 81.44 92 ASN B N 1
ATOM 2274 C CA . ASN B 1 92 ? 19 -19.422 -4.945 1 81.44 92 ASN B CA 1
ATOM 2275 C C . ASN B 1 92 ? 18.062 -20.484 -4.355 1 81.44 92 ASN B C 1
ATOM 2277 O O . ASN B 1 92 ? 16.906 -20.203 -4.062 1 81.44 92 ASN B O 1
ATOM 2281 N N . GLY B 1 93 ? 18.469 -21.688 -4.371 1 77.38 93 GLY B N 1
ATOM 2282 C CA . GLY B 1 93 ? 17.719 -22.797 -3.83 1 77.38 93 GLY B CA 1
ATOM 2283 C C . GLY B 1 93 ? 17.906 -24.094 -4.613 1 77.38 93 GLY B C 1
ATOM 2284 O O . GLY B 1 93 ? 18.641 -24.109 -5.605 1 77.38 93 GLY B O 1
ATOM 2285 N N . ASP B 1 94 ? 17.297 -25.078 -4.004 1 79.44 94 ASP B N 1
ATOM 2286 C CA . ASP B 1 94 ? 17.375 -26.344 -4.734 1 79.44 94 ASP B CA 1
ATOM 2287 C C . ASP B 1 94 ? 16.516 -26.312 -5.988 1 79.44 94 ASP B C 1
ATOM 2289 O O . ASP B 1 94 ? 15.656 -25.438 -6.137 1 79.44 94 ASP B O 1
ATOM 2293 N N . ASP B 1 95 ? 16.781 -27.141 -6.902 1 79.19 95 ASP B N 1
ATOM 2294 C CA . ASP B 1 95 ? 16.141 -27.172 -8.211 1 79.19 95 ASP B CA 1
ATOM 2295 C C . ASP B 1 95 ? 14.625 -27.312 -8.078 1 79.19 95 ASP B C 1
ATOM 2297 O O . ASP B 1 95 ? 13.859 -26.703 -8.836 1 79.19 95 ASP B O 1
ATOM 2301 N N . ASP B 1 96 ? 14.258 -28.031 -7.047 1 77.31 96 ASP B N 1
ATOM 2302 C CA . ASP B 1 96 ? 12.828 -28.266 -6.848 1 77.31 96 ASP B CA 1
ATOM 2303 C C . ASP B 1 96 ? 12.117 -27 -6.383 1 77.31 96 ASP B C 1
ATOM 2305 O O . ASP B 1 96 ? 11.039 -26.672 -6.871 1 77.31 96 ASP B O 1
ATOM 2309 N N . ALA B 1 97 ? 12.766 -26.328 -5.504 1 75.62 97 ALA B N 1
ATOM 2310 C CA . ALA B 1 97 ? 12.203 -25.078 -5 1 75.62 97 ALA B CA 1
ATOM 2311 C C . ALA B 1 97 ? 12.133 -24.031 -6.102 1 75.62 97 ALA B C 1
ATOM 2313 O O . ALA B 1 97 ? 11.148 -23.297 -6.207 1 75.62 97 ALA B O 1
ATOM 2314 N N . LEU B 1 98 ? 13.094 -23.969 -6.863 1 84.19 98 LEU B N 1
ATOM 2315 C CA . LEU B 1 98 ? 13.141 -23.031 -7.969 1 84.19 98 LEU B CA 1
ATOM 2316 C C . LEU B 1 98 ? 12.078 -23.359 -9.016 1 84.19 98 LEU B C 1
ATOM 2318 O O . LEU B 1 98 ? 11.383 -22.469 -9.5 1 84.19 98 LEU B O 1
ATOM 2322 N N . ALA B 1 99 ? 11.977 -24.625 -9.281 1 82 99 ALA B N 1
ATOM 2323 C CA . ALA B 1 99 ? 10.977 -25.078 -10.25 1 82 99 ALA B CA 1
ATOM 2324 C C . ALA B 1 99 ? 9.562 -24.766 -9.766 1 82 99 ALA B C 1
ATOM 2326 O O . ALA B 1 99 ? 8.719 -24.328 -10.539 1 82 99 ALA B O 1
ATOM 2327 N N . ALA B 1 100 ? 9.43 -24.953 -8.5 1 82.06 100 ALA B N 1
ATOM 2328 C CA . ALA B 1 100 ? 8.117 -24.703 -7.914 1 82.06 100 ALA B CA 1
ATOM 2329 C C . ALA B 1 100 ? 7.766 -23.219 -7.992 1 82.06 100 ALA B C 1
ATOM 2331 O O . ALA B 1 100 ? 6.629 -22.859 -8.305 1 82.06 100 ALA B O 1
ATOM 2332 N N . SER B 1 101 ? 8.727 -22.422 -7.766 1 85.69 101 SER B N 1
ATOM 2333 C CA . SER B 1 101 ? 8.5 -20.984 -7.828 1 85.69 101 SER B CA 1
ATOM 2334 C C . SER B 1 101 ? 8.219 -20.531 -9.258 1 85.69 101 SER B C 1
ATOM 2336 O O . SER B 1 101 ? 7.32 -19.719 -9.492 1 85.69 101 SER B O 1
ATOM 2338 N N . ARG B 1 102 ? 8.891 -21.047 -10.109 1 85.31 102 ARG B N 1
ATOM 2339 C CA . ARG B 1 102 ? 8.68 -20.719 -11.516 1 85.31 102 ARG B CA 1
ATOM 2340 C C . ARG B 1 102 ? 7.301 -21.156 -11.984 1 85.31 102 ARG B C 1
ATOM 2342 O O . ARG B 1 102 ? 6.613 -20.422 -12.688 1 85.31 102 ARG B O 1
ATOM 2349 N N . SER B 1 103 ? 6.996 -22.344 -11.578 1 85.44 103 SER B N 1
ATOM 2350 C CA . SER B 1 103 ? 5.676 -22.859 -11.938 1 85.44 103 SER B CA 1
ATOM 2351 C C . SER B 1 103 ? 4.57 -21.969 -11.375 1 85.44 103 SER B C 1
ATOM 2353 O O . SER B 1 103 ? 3.617 -21.625 -12.078 1 85.44 103 SER B O 1
ATOM 2355 N N . LEU B 1 104 ? 4.719 -21.609 -10.18 1 89.06 104 LEU B N 1
ATOM 2356 C CA . LEU B 1 104 ? 3.748 -20.75 -9.516 1 89.06 104 LEU B CA 1
ATOM 2357 C C . LEU B 1 104 ? 3.617 -19.406 -10.242 1 89.06 104 LEU B C 1
ATOM 2359 O O . LEU B 1 104 ? 2.508 -18.984 -10.578 1 89.06 104 LEU B O 1
ATOM 2363 N N . VAL B 1 105 ? 4.703 -18.812 -10.5 1 89.12 105 VAL B N 1
ATOM 2364 C CA . VAL B 1 105 ? 4.715 -17.484 -11.094 1 89.12 105 VAL B CA 1
ATOM 2365 C C . VAL B 1 105 ? 4.188 -17.547 -12.523 1 89.12 105 VAL B C 1
ATOM 2367 O O . VAL B 1 105 ? 3.338 -16.75 -12.922 1 89.12 105 VAL B O 1
ATOM 2370 N N . CYS B 1 106 ? 4.586 -18.5 -13.258 1 88.5 106 CYS B N 1
ATOM 2371 C CA . CYS B 1 106 ? 4.168 -18.625 -14.648 1 88.5 106 CYS B CA 1
ATOM 2372 C C . CYS B 1 106 ? 2.68 -18.938 -14.742 1 88.5 106 CYS B C 1
ATOM 2374 O O . CYS B 1 106 ? 1.987 -18.406 -15.625 1 88.5 106 CYS B O 1
ATOM 2376 N N . ALA B 1 107 ? 2.264 -19.719 -13.883 1 87.94 107 ALA B N 1
ATOM 2377 C CA . ALA B 1 107 ? 0.885 -20.203 -13.953 1 87.94 107 ALA B CA 1
ATOM 2378 C C . ALA B 1 107 ? -0.083 -19.188 -13.352 1 87.94 107 ALA B C 1
ATOM 2380 O O . ALA B 1 107 ? -1.151 -18.938 -13.914 1 87.94 107 ALA B O 1
ATOM 2381 N N . HIS B 1 108 ? 0.298 -18.578 -12.305 1 87.38 108 HIS B N 1
ATOM 2382 C CA . HIS B 1 108 ? -0.723 -17.906 -11.508 1 87.38 108 HIS B CA 1
ATOM 2383 C C . HIS B 1 108 ? -0.462 -16.406 -11.438 1 87.38 108 HIS B C 1
ATOM 2385 O O . HIS B 1 108 ? -1.383 -15.625 -11.195 1 87.38 108 HIS B O 1
ATOM 2391 N N . ILE B 1 109 ? 0.731 -16 -11.578 1 85.69 109 ILE B N 1
ATOM 2392 C CA . ILE B 1 109 ? 1.02 -14.57 -11.594 1 85.69 109 ILE B CA 1
ATOM 2393 C C . ILE B 1 109 ? 0.961 -14.047 -13.023 1 85.69 109 ILE B C 1
ATOM 2395 O O . ILE B 1 109 ? 0.272 -13.062 -13.305 1 85.69 109 ILE B O 1
ATOM 2399 N N . PHE B 1 110 ? 1.57 -14.844 -13.883 1 81.62 110 PHE B N 1
ATOM 2400 C CA . PHE B 1 110 ? 1.574 -14.398 -15.273 1 81.62 110 PHE B CA 1
ATOM 2401 C C . PHE B 1 110 ? 0.352 -14.93 -16.016 1 81.62 110 PHE B C 1
ATOM 2403 O O . PHE B 1 110 ? -0.131 -14.305 -16.953 1 81.62 110 PHE B O 1
ATOM 2410 N N . GLY B 1 111 ? -0.039 -16.109 -15.656 1 81.5 111 GLY B N 1
ATOM 2411 C CA . GLY B 1 111 ? -1.157 -16.75 -16.328 1 81.5 111 GLY B CA 1
ATOM 2412 C C . GLY B 1 111 ? -0.832 -17.172 -17.75 1 81.5 111 GLY B C 1
ATOM 2413 O O . GLY B 1 111 ? -1.67 -17.047 -18.656 1 81.5 111 GLY B O 1
ATOM 2414 N N . ILE B 1 112 ? 0.372 -17.594 -17.938 1 81.62 112 ILE B N 1
ATOM 2415 C CA . ILE B 1 112 ? 0.785 -17.859 -19.312 1 81.62 112 ILE B CA 1
ATOM 2416 C C . ILE B 1 112 ? 0.881 -19.359 -19.547 1 81.62 112 ILE B C 1
ATOM 2418 O O . ILE B 1 112 ? 0.875 -19.828 -20.688 1 81.62 112 ILE B O 1
ATOM 2422 N N . CYS B 1 113 ? 1.071 -20.156 -18.484 1 83.44 113 CYS B N 1
ATOM 2423 C CA . CYS B 1 113 ? 1.192 -21.609 -18.547 1 83.44 113 CYS B CA 1
ATOM 2424 C C . CYS B 1 113 ? 0.344 -22.281 -17.469 1 83.44 113 CYS B C 1
ATOM 2426 O O . CYS B 1 113 ? 0.088 -21.688 -16.422 1 83.44 113 CYS B O 1
ATOM 2428 N N . PRO B 1 114 ? -0.12 -23.453 -17.938 1 85.5 114 PRO B N 1
ATOM 2429 C CA . PRO B 1 114 ? -0.729 -24.219 -16.844 1 85.5 114 PRO B CA 1
ATOM 2430 C C . PRO B 1 114 ? 0.275 -24.594 -15.75 1 85.5 114 PRO B C 1
ATOM 2432 O O . PRO B 1 114 ? 1.478 -24.688 -16.016 1 85.5 114 PRO B O 1
ATOM 2435 N N . GLU B 1 115 ? -0.243 -24.75 -14.562 1 88.62 115 GLU B N 1
ATOM 2436 C CA . GLU B 1 115 ? 0.642 -25.203 -13.5 1 88.62 115 GLU B CA 1
ATOM 2437 C C . GLU B 1 115 ? 1.023 -26.672 -13.688 1 88.62 115 GLU B C 1
ATOM 2439 O O . GLU B 1 115 ? 0.183 -27.5 -14.047 1 88.62 115 GLU B O 1
ATOM 2444 N N . ILE B 1 116 ? 2.299 -26.875 -13.477 1 83.75 116 ILE B N 1
ATOM 2445 C CA . ILE B 1 116 ? 2.783 -28.25 -13.391 1 83.75 116 ILE B CA 1
ATOM 2446 C C . ILE B 1 116 ? 3.115 -28.594 -11.938 1 83.75 116 ILE B C 1
ATOM 2448 O O . ILE B 1 116 ? 3.945 -27.922 -11.312 1 83.75 116 ILE B O 1
ATOM 2452 N N . THR B 1 117 ? 2.422 -29.609 -11.461 1 83.38 117 THR B N 1
ATOM 2453 C CA . THR B 1 117 ? 2.641 -29.984 -10.07 1 83.38 117 THR B CA 1
ATOM 2454 C C . THR B 1 117 ? 4.047 -30.547 -9.867 1 83.38 117 THR B C 1
ATOM 2456 O O . THR B 1 117 ? 4.766 -30.781 -10.844 1 83.38 117 THR B O 1
ATOM 2459 N N . MET B 1 118 ? 4.43 -30.703 -8.617 1 78.25 118 MET B N 1
ATOM 2460 C CA . MET B 1 118 ? 5.746 -31.25 -8.289 1 78.25 118 MET B CA 1
ATOM 2461 C C . MET B 1 118 ? 5.891 -32.656 -8.836 1 78.25 118 MET B C 1
ATOM 2463 O O . MET B 1 118 ? 7 -33.094 -9.148 1 78.25 118 MET B O 1
ATOM 2467 N N . GLU B 1 119 ? 4.805 -33.375 -9.039 1 80.06 119 GLU B N 1
ATOM 2468 C CA . GLU B 1 119 ? 4.805 -34.75 -9.539 1 80.06 119 GLU B CA 1
ATOM 2469 C C . GLU B 1 119 ? 4.781 -34.781 -11.07 1 80.06 119 GLU B C 1
ATOM 2471 O O . GLU B 1 119 ? 4.82 -35.844 -11.672 1 80.06 119 GLU B O 1
ATOM 2476 N N . GLY B 1 120 ? 4.727 -33.562 -11.641 1 77.88 120 GLY B N 1
ATOM 2477 C CA . GLY B 1 120 ? 4.809 -33.5 -13.094 1 77.88 120 GLY B CA 1
ATOM 2478 C C . GLY B 1 120 ? 3.447 -33.469 -13.766 1 77.88 120 GLY B C 1
ATOM 2479 O O . GLY B 1 120 ? 3.354 -33.531 -14.992 1 77.88 120 GLY B O 1
ATOM 2480 N N . ARG B 1 121 ? 2.387 -33.406 -13.008 1 83.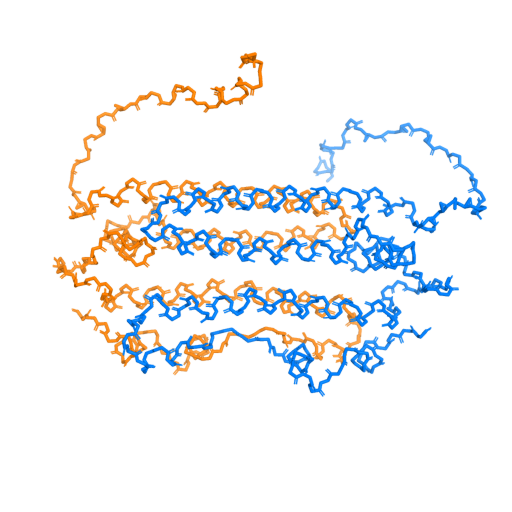19 121 ARG B N 1
ATOM 2481 C CA . ARG B 1 121 ? 1.041 -33.344 -13.562 1 83.19 121 ARG B CA 1
ATOM 2482 C C . ARG B 1 121 ? 0.694 -31.922 -14.008 1 83.19 121 ARG B C 1
ATOM 2484 O O . ARG B 1 121 ? 0.89 -30.969 -13.258 1 83.19 121 ARG B O 1
ATOM 2491 N N . CYS B 1 122 ? 0.238 -31.797 -15.219 1 85.81 122 CYS B N 1
ATOM 2492 C CA . CYS B 1 122 ? -0.229 -30.516 -15.742 1 85.81 122 CYS B CA 1
ATOM 2493 C C . CYS B 1 122 ? -1.668 -30.25 -15.32 1 85.81 122 CYS B C 1
ATOM 2495 O O . CYS B 1 122 ? -2.557 -31.078 -15.57 1 85.81 122 CYS B O 1
ATOM 2497 N N . LEU B 1 123 ? -1.847 -29.188 -14.75 1 89.12 123 LEU B N 1
ATOM 2498 C CA . LEU B 1 123 ? -3.189 -28.812 -14.312 1 89.12 123 LEU B CA 1
ATOM 2499 C C . LEU B 1 123 ? -3.891 -27.969 -15.367 1 89.12 123 LEU B C 1
ATOM 2501 O O . LEU B 1 123 ? -3.25 -27.453 -16.297 1 89.12 123 LEU B O 1
ATOM 2505 N N . SER B 1 124 ? -5.207 -27.953 -15.219 1 86.31 124 SER B N 1
ATOM 2506 C CA . SER B 1 124 ? -5.953 -27.078 -16.109 1 86.31 124 SER B CA 1
ATOM 2507 C C . SER B 1 124 ? -5.719 -25.609 -15.75 1 86.31 124 SER B C 1
ATOM 2509 O O . SER B 1 124 ? -5.336 -25.297 -14.625 1 86.31 124 SER B O 1
ATOM 2511 N N . GLU B 1 125 ? -5.977 -24.797 -16.688 1 77.31 125 GLU B N 1
ATOM 2512 C CA . GLU B 1 125 ? -5.809 -23.359 -16.484 1 77.31 125 GLU B CA 1
ATOM 2513 C C . GLU B 1 125 ? -6.629 -22.875 -15.281 1 77.31 125 GLU B C 1
ATOM 2515 O O . GLU B 1 125 ? -7.789 -23.266 -15.125 1 77.31 125 GLU B O 1
ATOM 2520 N N . GLY B 1 126 ? -5.938 -22.188 -14.469 1 78.25 126 GLY B N 1
ATOM 2521 C CA . GLY B 1 126 ? -6.613 -21.609 -13.32 1 78.25 126 GLY B CA 1
ATOM 2522 C C . GLY B 1 126 ? -6.641 -22.531 -12.117 1 78.25 126 GLY B C 1
ATOM 2523 O O . GLY B 1 126 ? -6.934 -22.109 -11 1 78.25 126 GLY B O 1
ATOM 2524 N N . GLN B 1 127 ? -6.309 -23.703 -12.336 1 88.88 127 GLN B N 1
ATOM 2525 C CA . GLN B 1 127 ? -6.27 -24.641 -11.219 1 88.88 127 GLN B CA 1
ATOM 2526 C C . GLN B 1 127 ? -4.961 -24.531 -10.453 1 88.88 127 GLN B C 1
ATOM 2528 O O . GLN B 1 127 ? -3.904 -24.281 -11.039 1 88.88 127 GLN B O 1
ATOM 2533 N N . TRP B 1 128 ? -5.164 -24.75 -9.141 1 93.69 128 TRP B N 1
ATOM 2534 C CA . TRP B 1 128 ? -4.016 -24.656 -8.25 1 93.69 128 TRP B CA 1
ATOM 2535 C C . TRP B 1 128 ? -3.631 -26.047 -7.73 1 93.69 128 TRP B C 1
ATOM 2537 O O . TRP B 1 128 ? -4.5 -26.844 -7.387 1 93.69 128 TRP B O 1
ATOM 2547 N N . SER B 1 129 ? -2.291 -26.297 -7.785 1 93.69 129 SER B N 1
ATOM 2548 C CA . SER B 1 129 ? -1.861 -27.359 -6.875 1 93.69 129 SER B CA 1
ATOM 2549 C C . SER B 1 129 ? -1.945 -26.906 -5.422 1 93.69 129 SER B C 1
ATOM 2551 O O . SER B 1 129 ? -1.758 -25.719 -5.125 1 93.69 129 SER B O 1
ATOM 2553 N N . CYS B 1 130 ? -2.123 -27.844 -4.527 1 94.69 130 CYS B N 1
ATOM 2554 C CA . CYS B 1 130 ? -2.209 -27.484 -3.115 1 94.69 130 CYS B CA 1
ATOM 2555 C C . CYS B 1 130 ? -0.895 -26.891 -2.627 1 94.69 130 CYS B C 1
ATOM 2557 O O . CYS B 1 130 ? -0.893 -25.969 -1.797 1 94.69 130 CYS B O 1
ATOM 2559 N N . TYR B 1 131 ? 0.135 -27.297 -3.168 1 92.25 131 TYR B N 1
ATOM 2560 C CA . TYR B 1 131 ? 1.439 -26.766 -2.795 1 92.25 131 TYR B CA 1
ATOM 2561 C C . TYR B 1 131 ? 1.562 -25.297 -3.189 1 92.25 131 TYR B C 1
ATOM 2563 O O . TYR B 1 131 ? 1.867 -24.453 -2.352 1 92.25 131 TYR B O 1
ATOM 2571 N N . SER B 1 132 ? 1.295 -24.984 -4.422 1 92.56 132 SER B N 1
ATOM 2572 C CA . SER B 1 132 ? 1.425 -23.625 -4.918 1 92.56 132 SER B CA 1
ATOM 2573 C C . SER B 1 132 ? 0.419 -22.688 -4.25 1 92.56 132 SER B C 1
ATOM 2575 O O . SER B 1 132 ? 0.749 -21.547 -3.914 1 92.56 132 SER B O 1
ATOM 2577 N N . CYS B 1 133 ? -0.738 -23.219 -4.082 1 95.44 133 CYS B N 1
ATOM 2578 C CA . CYS B 1 133 ? -1.785 -22.438 -3.432 1 95.44 133 CYS B CA 1
ATOM 2579 C C . CYS B 1 133 ? -1.37 -22.047 -2.02 1 95.44 133 CYS B C 1
ATOM 2581 O O . CYS B 1 133 ? -1.454 -20.875 -1.652 1 95.44 133 CYS B O 1
ATOM 2583 N N . THR B 1 134 ? -0.922 -23.016 -1.248 1 95.62 134 THR B N 1
ATOM 2584 C CA . THR B 1 134 ? -0.515 -22.781 0.133 1 95.62 134 THR B CA 1
ATOM 2585 C C . THR B 1 134 ? 0.652 -21.797 0.193 1 95.62 134 THR B C 1
ATOM 2587 O O . THR B 1 134 ? 0.63 -20.844 0.977 1 95.62 134 THR B O 1
ATOM 2590 N N . ARG B 1 135 ? 1.56 -22 -0.645 1 92.62 135 ARG B N 1
ATOM 2591 C CA . ARG B 1 135 ? 2.734 -21.125 -0.687 1 92.62 135 ARG B CA 1
ATOM 2592 C C . ARG B 1 135 ? 2.346 -19.703 -1.046 1 92.62 135 ARG B C 1
ATOM 2594 O O . ARG B 1 135 ? 2.816 -18.75 -0.421 1 92.62 135 ARG B O 1
ATOM 2601 N N . PHE B 1 136 ? 1.559 -19.547 -2.023 1 94.5 136 PHE B N 1
ATOM 2602 C CA . PHE B 1 136 ? 1.173 -18.219 -2.475 1 94.5 136 PHE B CA 1
ATOM 2603 C C . PHE B 1 136 ? 0.372 -17.5 -1.399 1 94.5 136 PHE B C 1
ATOM 2605 O O . PHE B 1 136 ? 0.583 -16.297 -1.158 1 94.5 136 PHE B O 1
ATOM 2612 N N . LEU B 1 137 ? -0.502 -18.188 -0.774 1 94.62 137 LEU B N 1
ATOM 2613 C CA . LEU B 1 137 ? -1.264 -17.594 0.319 1 94.62 137 LEU B CA 1
ATOM 2614 C C . LEU B 1 137 ? -0.337 -17.125 1.438 1 94.62 137 LEU B C 1
ATOM 2616 O O . LEU B 1 137 ? -0.494 -16.031 1.964 1 94.62 137 LEU B O 1
ATOM 2620 N N . ASP B 1 138 ? 0.591 -17.922 1.733 1 92.25 138 ASP B N 1
ATOM 2621 C CA . ASP B 1 138 ? 1.552 -17.547 2.77 1 92.25 138 ASP B CA 1
ATOM 2622 C C . ASP B 1 138 ? 2.338 -16.297 2.373 1 92.25 138 ASP B C 1
ATOM 2624 O O . ASP B 1 138 ? 2.592 -15.43 3.209 1 92.25 138 ASP B O 1
ATOM 2628 N N . ILE B 1 139 ? 2.672 -16.219 1.157 1 88.81 139 ILE B N 1
ATOM 2629 C CA . ILE B 1 139 ? 3.404 -15.07 0.647 1 88.81 139 ILE B CA 1
ATOM 2630 C C . ILE B 1 139 ? 2.541 -13.82 0.767 1 88.81 139 ILE B C 1
ATOM 2632 O O . ILE B 1 139 ? 3.004 -12.781 1.252 1 88.81 139 ILE B O 1
ATOM 2636 N N . ILE B 1 140 ? 1.316 -13.875 0.344 1 90.12 140 ILE B N 1
ATOM 2637 C CA . ILE B 1 140 ? 0.424 -12.727 0.337 1 90.12 140 ILE B CA 1
ATOM 2638 C C . ILE B 1 140 ? 0.222 -12.219 1.764 1 90.12 140 ILE B C 1
ATOM 2640 O O . ILE B 1 140 ? 0.308 -11.016 2.02 1 90.12 140 ILE B O 1
ATOM 2644 N N . VAL B 1 141 ? 0.012 -13.109 2.609 1 90.81 141 VAL B N 1
ATOM 2645 C CA . VAL B 1 141 ? -0.21 -12.727 4 1 90.81 141 VAL B CA 1
ATOM 2646 C C . VAL B 1 141 ? 1.038 -12.039 4.555 1 90.81 141 VAL B C 1
ATOM 2648 O O . VAL B 1 141 ? 0.946 -10.984 5.184 1 90.81 141 VAL B O 1
ATOM 2651 N N . LYS B 1 142 ? 2.105 -12.609 4.293 1 85.44 142 LYS B N 1
ATOM 2652 C CA . LYS B 1 142 ? 3.369 -12.047 4.766 1 85.44 142 LYS B CA 1
ATOM 2653 C C . LYS B 1 142 ? 3.621 -10.672 4.164 1 85.44 142 LYS B C 1
ATOM 2655 O O . LYS B 1 142 ? 4.016 -9.742 4.875 1 85.44 142 LYS B O 1
ATOM 2660 N N . VAL B 1 143 ? 3.371 -10.523 2.93 1 83 143 VAL B N 1
ATOM 2661 C CA . VAL B 1 143 ? 3.684 -9.289 2.209 1 83 143 VAL B CA 1
ATOM 2662 C C . VAL B 1 143 ? 2.705 -8.188 2.613 1 83 143 VAL B C 1
ATOM 2664 O O . VAL B 1 143 ? 3.062 -7.012 2.637 1 83 143 VAL B O 1
ATOM 2667 N N . LEU B 1 144 ? 1.568 -8.531 2.924 1 86.94 144 LEU B N 1
ATOM 2668 C CA . LEU B 1 144 ? 0.575 -7.539 3.312 1 86.94 144 LEU B CA 1
ATOM 2669 C C . LEU B 1 144 ? 0.79 -7.09 4.754 1 86.94 144 LEU B C 1
ATOM 2671 O O . LEU B 1 144 ? 0.515 -5.938 5.098 1 86.94 144 LEU B O 1
ATOM 2675 N N . GLN B 1 145 ? 1.305 -7.934 5.508 1 89.06 145 GLN B N 1
ATOM 2676 C CA . GLN B 1 145 ? 1.398 -7.688 6.941 1 89.06 145 GLN B CA 1
ATOM 2677 C C . GLN B 1 145 ? 2.371 -6.547 7.238 1 89.06 145 GLN B C 1
ATOM 2679 O O . GLN B 1 145 ? 2.051 -5.637 8.008 1 89.06 145 GLN B O 1
ATOM 2684 N N . ALA B 1 146 ? 3.447 -6.547 6.668 1 81.81 146 ALA B N 1
ATOM 2685 C CA . ALA B 1 146 ? 4.504 -5.609 7.035 1 81.81 146 ALA B CA 1
ATOM 2686 C C . ALA B 1 146 ? 4.105 -4.172 6.707 1 81.81 146 ALA B C 1
ATOM 2688 O O . ALA B 1 146 ? 4.148 -3.297 7.574 1 81.81 146 ALA B O 1
ATOM 2689 N N . PRO B 1 147 ? 3.717 -3.9 5.477 1 81.38 147 PRO B N 1
ATOM 2690 C CA . PRO B 1 147 ? 3.301 -2.527 5.18 1 81.38 147 PRO B CA 1
ATOM 2691 C C . PRO B 1 147 ? 2.125 -2.068 6.039 1 81.38 147 PRO B C 1
ATOM 2693 O O . PRO B 1 147 ? 2.066 -0.904 6.441 1 81.38 147 PRO B O 1
ATOM 2696 N N . ILE B 1 148 ? 1.259 -2.971 6.273 1 87.81 148 ILE B N 1
ATOM 2697 C CA . ILE B 1 148 ? 0.09 -2.617 7.074 1 87.81 148 ILE B CA 1
ATOM 2698 C C . ILE B 1 148 ? 0.521 -2.283 8.5 1 87.81 148 ILE B C 1
ATOM 2700 O O . ILE B 1 148 ? 0.048 -1.306 9.086 1 87.81 148 ILE B O 1
ATOM 2704 N N . GLN B 1 149 ? 1.395 -3.062 9.055 1 86.81 149 GLN B N 1
ATOM 2705 C CA . GLN B 1 149 ? 1.937 -2.768 10.375 1 86.81 149 GLN B CA 1
ATOM 2706 C C . GLN B 1 149 ? 2.631 -1.409 10.398 1 86.81 149 GLN B C 1
ATOM 2708 O O . GLN B 1 149 ? 2.479 -0.642 11.352 1 86.81 149 GLN B O 1
ATOM 2713 N N . LEU B 1 150 ? 3.316 -1.14 9.391 1 81.12 150 LEU B N 1
ATOM 2714 C CA . LEU B 1 150 ? 4.02 0.134 9.289 1 81.12 150 LEU B CA 1
ATOM 2715 C C . LEU B 1 150 ? 3.035 1.297 9.242 1 81.12 150 LEU B C 1
ATOM 2717 O O . LEU B 1 150 ? 3.215 2.297 9.938 1 81.12 150 LEU B O 1
ATOM 2721 N N . ILE B 1 151 ? 2.1 1.175 8.398 1 83.81 151 ILE B N 1
ATOM 2722 C CA . ILE B 1 151 ? 1.092 2.221 8.273 1 83.81 151 ILE B CA 1
ATOM 2723 C C . ILE B 1 151 ? 0.414 2.451 9.617 1 83.81 151 ILE B C 1
ATOM 2725 O O . ILE B 1 151 ? 0.253 3.594 10.055 1 83.81 151 ILE B O 1
ATOM 2729 N N . ASN B 1 152 ? 0.117 1.413 10.312 1 90.44 152 ASN B N 1
ATOM 2730 C CA . ASN B 1 152 ? -0.546 1.498 11.609 1 90.44 152 ASN B CA 1
ATOM 2731 C C . ASN B 1 152 ? 0.359 2.131 12.664 1 90.44 152 ASN B C 1
ATOM 2733 O O . ASN B 1 152 ? -0.124 2.764 13.602 1 90.44 152 ASN B O 1
ATOM 2737 N N . GLN B 1 153 ? 1.57 2.023 12.484 1 83.38 153 GLN B N 1
ATOM 2738 C CA . GLN B 1 153 ? 2.523 2.627 13.406 1 83.38 153 GLN B CA 1
ATOM 2739 C C . GLN B 1 153 ? 2.703 4.113 13.125 1 83.38 153 GLN B C 1
ATOM 2741 O O . GLN B 1 153 ? 2.936 4.906 14.039 1 83.38 153 GLN B O 1
ATOM 2746 N N . ILE B 1 154 ? 2.578 4.492 11.883 1 81.81 154 ILE B N 1
ATOM 2747 C CA . ILE B 1 154 ? 2.922 5.848 11.461 1 81.81 154 ILE B CA 1
ATOM 2748 C C . ILE B 1 154 ? 1.713 6.762 11.633 1 81.81 154 ILE B C 1
ATOM 2750 O O . ILE B 1 154 ? 1.855 7.918 12.039 1 81.81 154 ILE B O 1
ATOM 2754 N N . ILE B 1 155 ? 0.574 6.32 11.367 1 87.5 155 ILE B N 1
ATOM 2755 C CA . ILE B 1 155 ? -0.628 7.145 11.305 1 87.5 155 ILE B CA 1
ATOM 2756 C C . ILE B 1 155 ? -0.829 7.867 12.641 1 87.5 155 ILE B C 1
ATOM 2758 O O . ILE B 1 155 ? -1.014 9.086 12.672 1 87.5 155 ILE B O 1
ATOM 2762 N N . PRO B 1 156 ? -0.724 7.16 13.758 1 89.31 156 PRO B N 1
ATOM 2763 C CA . PRO B 1 156 ? -0.907 7.871 15.023 1 89.31 156 PRO B CA 1
ATOM 2764 C C . PRO B 1 156 ? 0.094 9.008 15.211 1 89.31 156 PRO B C 1
ATOM 2766 O O . PRO B 1 156 ? -0.245 10.047 15.789 1 89.31 156 PRO B O 1
ATOM 2769 N N . SER B 1 157 ? 1.215 8.859 14.672 1 83.94 157 SER B N 1
ATOM 2770 C CA . SER B 1 157 ? 2.283 9.828 14.898 1 83.94 157 SER B CA 1
ATOM 2771 C C . SER B 1 157 ? 2.016 11.125 14.156 1 83.94 157 SER B C 1
ATOM 2773 O O . SER B 1 157 ? 2.584 12.172 14.492 1 83.94 157 SER B O 1
ATOM 2775 N N . PHE B 1 158 ? 1.19 11.086 13.219 1 84.12 158 PHE B N 1
ATOM 2776 C CA . PHE B 1 158 ? 0.829 12.312 12.516 1 84.12 158 PHE B CA 1
ATOM 2777 C C . PHE B 1 158 ? -0.07 13.188 13.383 1 84.12 158 PHE B C 1
ATOM 2779 O O . PHE B 1 158 ? 0.009 14.414 13.328 1 84.12 158 PHE B O 1
ATOM 2786 N N . PHE B 1 159 ? -0.801 12.516 14.156 1 90.19 159 PHE B N 1
ATOM 2787 C CA . PHE B 1 159 ? -1.889 13.266 14.781 1 90.19 159 PHE B CA 1
ATOM 2788 C C . PHE B 1 159 ? -1.649 13.43 16.281 1 90.19 159 PHE B C 1
ATOM 2790 O O . PHE B 1 159 ? -2.143 14.383 16.891 1 90.19 159 PHE B O 1
ATOM 2797 N N . CYS B 1 160 ? -0.957 12.469 16.812 1 91.38 160 CYS B N 1
ATOM 2798 C CA . CYS B 1 160 ? -0.963 12.375 18.266 1 91.38 160 CYS B CA 1
ATOM 2799 C C . CYS B 1 160 ? 0.429 12.625 18.844 1 91.38 160 CYS B C 1
ATOM 2801 O O . CYS B 1 160 ? 1.399 11.992 18.406 1 91.38 160 CYS B O 1
ATOM 2803 N N . PRO B 1 161 ? 0.447 13.523 19.828 1 85.31 161 PRO B N 1
ATOM 2804 C CA . PRO B 1 161 ? 1.676 13.539 20.625 1 85.31 161 PRO B CA 1
ATOM 2805 C C . PRO B 1 161 ? 1.949 12.195 21.297 1 85.31 161 PRO B C 1
ATOM 2807 O O . PRO B 1 161 ? 1.012 11.5 21.688 1 85.31 161 PRO B O 1
ATOM 2810 N N . THR B 1 162 ? 3.189 11.93 21.484 1 85.44 162 THR B N 1
ATOM 2811 C CA . THR B 1 162 ? 3.59 10.656 22.062 1 85.44 162 THR B CA 1
ATOM 2812 C C . THR B 1 162 ? 3.051 10.508 23.484 1 85.44 162 THR B C 1
ATOM 2814 O O . THR B 1 162 ? 2.875 9.391 23.969 1 85.44 162 THR B O 1
ATOM 2817 N N . SER B 1 163 ? 2.812 11.648 24.109 1 89.12 163 SER B N 1
ATOM 2818 C CA . SER B 1 163 ? 2.379 11.641 25.5 1 89.12 163 SER B CA 1
ATOM 2819 C C . SER B 1 163 ? 0.875 11.422 25.609 1 89.12 163 SER B C 1
ATOM 2821 O O . SER B 1 163 ? 0.365 11.109 26.688 1 89.12 163 SER B O 1
ATOM 2823 N N . ASP B 1 164 ? 0.174 11.539 24.578 1 91.69 164 ASP B N 1
ATOM 2824 C CA . ASP B 1 164 ? -1.279 11.406 24.625 1 91.69 164 ASP B CA 1
ATOM 2825 C C . ASP B 1 164 ? -1.714 9.977 24.281 1 91.69 164 ASP B C 1
ATOM 2827 O O . ASP B 1 164 ? -2.023 9.672 23.141 1 91.69 164 ASP B O 1
ATOM 2831 N N . LYS B 1 165 ? -1.91 9.188 25.234 1 91.88 165 LYS B N 1
ATOM 2832 C CA . LYS B 1 165 ? -2.205 7.762 25.078 1 91.88 165 LYS B CA 1
ATOM 2833 C C . LYS B 1 165 ? -3.602 7.551 24.5 1 91.88 165 LYS B C 1
ATOM 2835 O O . LYS B 1 165 ? -3.832 6.598 23.75 1 91.88 165 LYS B O 1
ATOM 2840 N N . LEU B 1 166 ? -4.465 8.398 24.875 1 92.5 166 LEU B N 1
ATOM 2841 C CA . LEU B 1 166 ? -5.832 8.273 24.391 1 92.5 166 LEU B CA 1
ATOM 2842 C C . LEU B 1 166 ? -5.895 8.555 22.891 1 92.5 166 LEU B C 1
ATOM 2844 O O . LEU B 1 166 ? -6.555 7.824 22.141 1 92.5 166 LEU B O 1
ATOM 2848 N N . CYS B 1 167 ? -5.238 9.508 22.5 1 94.12 167 CYS B N 1
ATOM 2849 C CA . CYS B 1 167 ? -5.148 9.812 21.078 1 94.12 167 CYS B CA 1
ATOM 2850 C C . CYS B 1 167 ? -4.477 8.672 20.328 1 94.12 167 CYS B C 1
ATOM 2852 O O . CYS B 1 167 ? -4.988 8.219 19.297 1 94.12 167 CYS B O 1
ATOM 2854 N N . LEU B 1 168 ? -3.424 8.18 20.828 1 93.31 168 LEU B N 1
ATOM 2855 C CA . LEU B 1 168 ? -2.68 7.094 20.203 1 93.31 168 LEU B CA 1
ATOM 2856 C C . LEU B 1 168 ? -3.547 5.844 20.078 1 93.31 168 LEU B C 1
ATOM 2858 O O . LEU B 1 168 ? -3.562 5.203 19.016 1 93.31 168 LEU B O 1
ATOM 2862 N N . LYS B 1 169 ? -4.262 5.582 21.078 1 92.5 169 LYS B N 1
ATOM 2863 C CA . LYS B 1 169 ? -5.133 4.414 21.078 1 92.5 169 LYS B CA 1
ATOM 2864 C C . LYS B 1 169 ? -6.227 4.543 20.031 1 92.5 169 LYS B C 1
ATOM 2866 O O . LYS B 1 169 ? -6.625 3.551 19.406 1 92.5 169 LYS B O 1
ATOM 2871 N N . SER B 1 170 ? -6.668 5.691 19.766 1 92.69 170 SER B N 1
ATOM 2872 C CA . SER B 1 170 ? -7.75 5.938 18.812 1 92.69 170 SER B CA 1
ATOM 2873 C C . SER B 1 170 ? -7.309 5.641 17.375 1 92.69 170 SER B C 1
ATOM 2875 O O . SER B 1 170 ? -8.125 5.277 16.531 1 92.69 170 SER B O 1
ATOM 2877 N N . PHE B 1 171 ? -5.988 5.758 17.172 1 93.19 171 PHE B N 1
ATOM 2878 C CA . PHE B 1 171 ? -5.48 5.578 15.82 1 93.19 171 PHE B CA 1
ATOM 2879 C C . PHE B 1 171 ? -4.637 4.312 15.727 1 93.19 171 PHE B C 1
ATOM 2881 O O . PHE B 1 171 ? -3.955 4.09 14.719 1 93.19 171 PHE B O 1
ATOM 2888 N N . ASN B 1 172 ? -4.539 3.541 16.719 1 88.88 172 ASN B N 1
ATOM 2889 C CA . ASN B 1 172 ? -3.625 2.41 16.812 1 88.88 172 ASN B CA 1
ATOM 2890 C C . ASN B 1 172 ? -3.887 1.379 15.719 1 88.88 172 ASN B C 1
ATOM 2892 O O . ASN B 1 172 ? -2.988 0.623 15.344 1 88.88 172 ASN B O 1
ATOM 2896 N N . SER B 1 173 ? -5.051 1.219 15.242 1 90.94 173 SER B N 1
ATOM 2897 C CA . SER B 1 173 ? -5.402 0.334 14.133 1 90.94 173 SER B CA 1
ATOM 2898 C C . SER B 1 173 ? -6.238 1.062 13.086 1 90.94 173 SER B C 1
ATOM 2900 O O . SER B 1 173 ? -7.371 1.465 13.359 1 90.94 173 SER B O 1
ATOM 2902 N N . SER B 1 174 ? -5.551 1.209 11.977 1 93.69 174 SER B N 1
ATOM 2903 C CA . SER B 1 174 ? -6.23 1.942 10.914 1 93.69 174 SER B CA 1
ATOM 2904 C C . SER B 1 174 ? -6.535 1.036 9.727 1 93.69 174 SER B C 1
ATOM 2906 O O . SER B 1 174 ? -7.492 1.277 8.984 1 93.69 174 SER B O 1
ATOM 2908 N N . ILE B 1 175 ? -5.645 0.07 9.578 1 94.56 175 ILE B N 1
ATOM 2909 C CA . ILE B 1 175 ? -5.816 -0.907 8.508 1 94.56 175 ILE B CA 1
ATOM 2910 C C . ILE B 1 175 ? -5.621 -2.316 9.062 1 94.56 175 ILE B C 1
ATOM 2912 O O . ILE B 1 175 ? -4.723 -2.553 9.875 1 94.56 175 ILE B O 1
ATOM 2916 N N . GLU B 1 176 ? -6.484 -3.215 8.672 1 95.56 176 GLU B N 1
ATOM 2917 C CA . GLU B 1 176 ? -6.383 -4.594 9.141 1 95.56 176 GLU B CA 1
ATOM 2918 C C . GLU B 1 176 ? -6.543 -5.578 7.98 1 95.56 176 GLU B C 1
ATOM 2920 O O . GLU B 1 176 ? -7.273 -5.309 7.027 1 95.56 176 GLU B O 1
ATOM 2925 N N . ILE B 1 177 ? -5.809 -6.602 8.094 1 94.88 177 ILE B N 1
ATOM 2926 C CA . ILE B 1 177 ? -6.051 -7.758 7.234 1 94.88 177 ILE B CA 1
ATOM 2927 C C . ILE B 1 177 ? -7.199 -8.586 7.801 1 94.88 177 ILE B C 1
ATOM 2929 O O . ILE B 1 177 ? -7.195 -8.945 8.984 1 94.88 177 ILE B O 1
ATOM 2933 N N . VAL B 1 178 ? -8.195 -8.812 6.988 1 94.88 178 VAL B N 1
ATOM 2934 C CA . VAL B 1 178 ? -9.398 -9.477 7.484 1 94.88 178 VAL B CA 1
ATOM 2935 C C . VAL B 1 178 ? -9.742 -10.664 6.582 1 94.88 178 VAL B C 1
ATOM 2937 O O . VAL B 1 178 ? -8.961 -11.016 5.695 1 94.88 178 VAL B O 1
ATOM 2940 N N . GLY B 1 179 ? -10.875 -11.391 6.926 1 93.44 179 GLY B N 1
ATOM 2941 C CA . GLY B 1 179 ? -11.297 -12.531 6.137 1 93.44 179 GLY B CA 1
ATOM 2942 C C . GLY B 1 179 ? -10.352 -13.719 6.246 1 93.44 179 GLY B C 1
ATOM 2943 O O . GLY B 1 179 ? -9.742 -13.93 7.297 1 93.44 179 GLY B O 1
ATOM 2944 N N . VAL B 1 180 ? -10.289 -14.367 5.195 1 94.94 180 VAL B N 1
ATOM 2945 C CA . VAL B 1 180 ? -9.5 -15.594 5.172 1 94.94 180 VAL B CA 1
ATOM 2946 C C . VAL B 1 180 ? -8.031 -15.266 5.426 1 94.94 180 VAL B C 1
ATOM 2948 O O . VAL B 1 180 ? -7.336 -16.016 6.129 1 94.94 180 VAL B O 1
ATOM 2951 N N . LEU B 1 181 ? -7.605 -14.203 4.887 1 94.94 181 LEU B N 1
ATOM 2952 C CA . LEU B 1 181 ? -6.211 -13.812 5.086 1 94.94 181 LEU B CA 1
ATOM 2953 C C . LEU B 1 181 ? -5.953 -13.445 6.539 1 94.94 181 LEU B C 1
ATOM 2955 O O . LEU B 1 181 ? -4.902 -13.781 7.094 1 94.94 181 LEU B O 1
ATOM 2959 N N . GLY B 1 182 ? -6.875 -12.75 7.066 1 95.31 182 GLY B N 1
ATOM 2960 C CA . GLY B 1 182 ? -6.773 -12.43 8.477 1 95.31 182 GLY B CA 1
ATOM 2961 C C . GLY B 1 182 ? -6.777 -13.648 9.375 1 95.31 182 GLY B C 1
ATOM 2962 O O . GLY B 1 182 ? -6.008 -13.727 10.336 1 95.31 182 GLY B O 1
ATOM 2963 N N . ASP B 1 183 ? -7.621 -14.609 9.016 1 95.38 183 ASP B N 1
ATOM 2964 C CA . ASP B 1 183 ? -7.68 -15.859 9.773 1 95.38 183 ASP B CA 1
ATOM 2965 C C . ASP B 1 183 ? -6.344 -16.594 9.727 1 95.38 183 ASP B C 1
ATOM 2967 O O . ASP B 1 183 ? -5.926 -17.188 10.719 1 95.38 183 ASP B O 1
ATOM 2971 N N . ILE B 1 184 ? -5.777 -16.547 8.625 1 95.19 184 ILE B N 1
ATOM 2972 C CA . ILE B 1 184 ? -4.48 -17.188 8.461 1 95.19 184 ILE B CA 1
ATOM 2973 C C . ILE B 1 184 ? -3.434 -16.469 9.305 1 95.19 184 ILE B C 1
ATOM 2975 O O . ILE B 1 184 ? -2.639 -17.094 10 1 95.19 184 ILE B O 1
ATOM 2979 N N . LEU B 1 185 ? -3.434 -15.18 9.234 1 93.81 185 LEU B N 1
ATOM 2980 C CA . LEU B 1 185 ? -2.482 -14.352 9.969 1 93.81 185 LEU B CA 1
ATOM 2981 C C . LEU B 1 185 ? -2.59 -14.609 11.469 1 93.81 185 LEU B C 1
ATOM 2983 O O . LEU B 1 185 ? -1.575 -14.633 12.172 1 93.81 185 LEU B O 1
ATOM 2987 N N . GLU B 1 186 ? -3.773 -14.82 11.922 1 93.62 186 GLU B N 1
ATOM 2988 C CA . GLU B 1 186 ? -4.02 -15.016 13.352 1 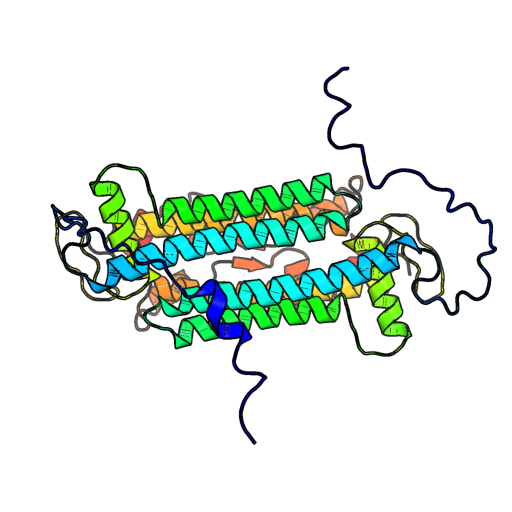93.62 186 GLU B CA 1
ATOM 2989 C C . GLU B 1 186 ? -3.92 -16.484 13.734 1 93.62 186 GLU B C 1
ATOM 2991 O O . GLU B 1 186 ? -4.219 -16.859 14.867 1 93.62 186 GLU B O 1
ATOM 2996 N N . ASN B 1 187 ? -3.613 -17.297 12.766 1 92 187 ASN B N 1
ATOM 2997 C CA . ASN B 1 187 ? -3.424 -18.734 12.961 1 92 187 ASN B CA 1
ATOM 2998 C C . ASN B 1 187 ? -4.734 -19.422 13.328 1 92 187 ASN B C 1
ATOM 3000 O O . ASN B 1 187 ? -4.734 -20.422 14.062 1 92 187 ASN B O 1
ATOM 3004 N N . GLU B 1 188 ? -5.754 -18.859 12.977 1 91.44 188 GLU B N 1
ATOM 3005 C CA . GLU B 1 188 ? -7.051 -19.5 13.156 1 91.44 188 GLU B CA 1
ATOM 3006 C C . GLU B 1 188 ? -7.316 -20.516 12.047 1 91.44 188 GLU B C 1
ATOM 3008 O O . GLU B 1 188 ? -8.07 -21.469 12.242 1 91.44 188 GLU B O 1
ATOM 3013 N N . LYS B 1 189 ? -6.816 -20.188 10.914 1 92.44 189 LYS B N 1
ATOM 3014 C CA . LYS B 1 189 ? -6.836 -21.094 9.766 1 92.44 189 LYS B CA 1
ATOM 3015 C C . LYS B 1 189 ? -5.438 -21.266 9.18 1 92.44 189 LYS B C 1
ATOM 3017 O O . LYS B 1 189 ? -4.598 -20.375 9.281 1 92.44 189 LYS B O 1
ATOM 3022 N N . ASN B 1 190 ? -5.297 -22.422 8.664 1 94.56 190 ASN B N 1
ATOM 3023 C CA . ASN B 1 190 ? -4.039 -22.594 7.949 1 94.56 190 ASN B CA 1
ATOM 3024 C C . ASN B 1 190 ? -4.238 -22.5 6.438 1 94.56 190 ASN B C 1
ATOM 3026 O O . ASN B 1 190 ? -5.309 -22.812 5.926 1 94.56 190 ASN B O 1
ATOM 3030 N N . SER B 1 191 ? -3.27 -22.078 5.742 1 95.88 191 SER B N 1
ATOM 3031 C CA . SER B 1 191 ? -3.301 -21.859 4.301 1 95.88 191 SER B CA 1
ATOM 3032 C C . SER B 1 191 ? -3.662 -23.125 3.547 1 95.88 191 SER B C 1
ATOM 3034 O O . SER B 1 191 ? -4.406 -23.078 2.564 1 95.88 191 SER B O 1
ATOM 3036 N N . GLU B 1 192 ? -3.152 -24.234 4.035 1 96.44 192 GLU B N 1
ATOM 3037 C CA . GLU B 1 192 ? -3.428 -25.516 3.383 1 96.44 192 GLU B CA 1
ATOM 3038 C C . GLU B 1 192 ? -4.918 -25.844 3.404 1 96.44 192 GLU B C 1
ATOM 3040 O O . GLU B 1 192 ? -5.477 -26.297 2.402 1 96.44 192 GLU B O 1
ATOM 3045 N N . ASP B 1 193 ? -5.492 -25.594 4.523 1 96.5 193 ASP B N 1
ATOM 3046 C CA . ASP B 1 193 ? -6.922 -25.859 4.66 1 96.5 193 ASP B CA 1
ATOM 3047 C C . ASP B 1 193 ? -7.738 -24.938 3.758 1 96.5 193 ASP B C 1
ATOM 3049 O O . ASP B 1 193 ? -8.727 -25.359 3.154 1 96.5 193 ASP B O 1
ATOM 3053 N N . VAL B 1 194 ? -7.363 -23.734 3.701 1 96.56 194 VAL B N 1
ATOM 3054 C CA . VAL B 1 194 ? -8.047 -22.781 2.826 1 96.56 194 VAL B CA 1
ATOM 3055 C C . VAL B 1 194 ? -7.898 -23.219 1.371 1 96.56 194 VAL B C 1
ATOM 3057 O O . VAL B 1 194 ? -8.867 -23.219 0.613 1 96.56 194 VAL B O 1
ATOM 3060 N N . CYS B 1 195 ? -6.742 -23.656 1.004 1 97.12 195 CYS B N 1
ATOM 3061 C CA . CYS B 1 195 ? -6.492 -24.078 -0.366 1 97.12 195 CYS B CA 1
ATOM 3062 C C . CYS B 1 195 ? -7.316 -25.328 -0.704 1 97.12 195 CYS B C 1
ATOM 3064 O O . CYS B 1 195 ? -7.887 -25.406 -1.793 1 97.12 195 CYS B O 1
ATOM 3066 N N . ARG B 1 196 ? -7.469 -26.234 0.172 1 96.56 196 ARG B N 1
ATOM 3067 C CA . ARG B 1 196 ? -8.203 -27.469 -0.068 1 96.56 196 ARG B CA 1
ATOM 3068 C C . ARG B 1 196 ? -9.711 -27.219 -0.076 1 96.56 196 ARG B C 1
ATOM 3070 O O . ARG B 1 196 ? -10.422 -27.719 -0.953 1 96.56 196 ARG B O 1
ATOM 3077 N N . ASN B 1 197 ? -10.125 -26.391 0.833 1 95.5 197 ASN B N 1
ATOM 3078 C CA . ASN B 1 197 ? -11.562 -26.328 1.088 1 95.5 197 ASN B CA 1
ATOM 3079 C C . ASN B 1 197 ? -12.211 -25.156 0.345 1 95.5 197 ASN B C 1
ATOM 3081 O O . ASN B 1 197 ? -13.398 -25.203 0.021 1 95.5 197 ASN B O 1
ATOM 3085 N N . VAL B 1 198 ? -11.484 -24.156 0.144 1 95 198 VAL B N 1
ATOM 3086 C CA . VAL B 1 198 ? -12.047 -22.969 -0.471 1 95 198 VAL B CA 1
ATOM 3087 C C . VAL B 1 198 ? -11.633 -22.891 -1.938 1 95 198 VAL B C 1
ATOM 3089 O O . VAL B 1 198 ? -12.477 -22.844 -2.83 1 95 198 VAL B O 1
ATOM 3092 N N . VAL B 1 199 ? -10.352 -23.078 -2.168 1 95.12 199 VAL B N 1
ATOM 3093 C CA . VAL B 1 199 ? -9.82 -22.938 -3.521 1 95.12 199 VAL B CA 1
ATOM 3094 C C . VAL B 1 199 ? -9.992 -24.25 -4.277 1 95.12 199 VAL B C 1
ATOM 3096 O O . VAL B 1 199 ? -9.977 -24.281 -5.512 1 95.12 199 VAL B O 1
ATOM 3099 N N . LYS B 1 200 ? -10.133 -25.312 -3.561 1 95.31 200 LYS B N 1
ATOM 3100 C CA . LYS B 1 200 ? -10.273 -26.656 -4.125 1 95.31 200 LYS B CA 1
ATOM 3101 C C . LYS B 1 200 ? -9.07 -27.016 -4.984 1 95.31 200 LYS B C 1
ATOM 3103 O O . LYS B 1 200 ? -9.219 -27.422 -6.137 1 95.31 200 LYS B O 1
ATOM 3108 N N . CYS B 1 201 ? -7.973 -26.828 -4.379 1 95 201 CYS B N 1
ATOM 3109 C CA . CYS B 1 201 ? -6.715 -27.125 -5.059 1 95 201 CYS B CA 1
ATOM 3110 C C . CYS B 1 201 ? -6.59 -28.625 -5.332 1 95 201 CYS B C 1
ATOM 3112 O O . CYS B 1 201 ? -7.293 -29.438 -4.727 1 95 201 CYS B O 1
ATOM 3114 N N . ILE B 1 202 ? -5.742 -28.891 -6.25 1 92.25 202 ILE B N 1
ATOM 3115 C CA . ILE B 1 202 ? -5.52 -30.281 -6.652 1 92.25 202 ILE B CA 1
ATOM 3116 C C . ILE B 1 202 ? -4.289 -30.828 -5.934 1 92.25 202 ILE B C 1
ATOM 3118 O O . ILE B 1 202 ? -3.227 -30.203 -5.941 1 92.25 202 ILE B O 1
ATOM 3122 N N . ALA B 1 203 ? -4.469 -32 -5.332 1 85.06 203 ALA B N 1
ATOM 3123 C CA . ALA B 1 203 ? -3.379 -32.656 -4.605 1 85.06 203 ALA B CA 1
ATOM 3124 C C . ALA B 1 203 ? -2.342 -33.219 -5.566 1 85.06 203 ALA B C 1
ATOM 3126 O O . ALA B 1 203 ? -2.678 -33.656 -6.676 1 85.06 203 ALA B O 1
#

pLDDT: mean 76.91, std 22.5, range [18.44, 97.12]

Foldseek 3Di:
DPVPDPPPDDPDDDDPDDDDDLPPCCDLLSPFVVLVVVLVVVLVVLVVVLVVLLVVQLVVLVVDPCSVVSNVLNVLLSVLSVLLSCLLQPPDDDSLSNSLSSLLCCQPVVVRAFHQDSVGDGDDRPAAALVSQQSVLVSVLSSVPRVQQVCLVVVLVVPDDPPDVVSNVVSNHDDDDDDPSNCCVVVVDHRSCCCCPPVVHDD/DDDDVPPVPPDVPDDPDDPPPPCPDPQLVPPFVVLPVVLVVVLVVLVVVLVVLLVVQLVVLVVDPCSVVSNVLNVLLSVLSVLLSCLLQPPDDDSLSNSLSSLLCCQPVVVRAFHQDSVGDGDDRPAAALVSQQSVLVSVLSSVPRVQQSCLVVVLVVPDDPPDVVSNVVSNHDDDDDDPSNCCVVVVDHRSCCCCPPVVHDD

Organism: NCBI:txid1561998

Sequence (406 aa):
MWFKIFCFAAIMLSEISAATQCEVLSNTFPECDKCRDHYERALHTANVAIHNFQSGASLYCNTMADRSGCEAAITDIKNVMESLKAELFPQNGDDDALAASRSLVCAHIFGICPEITMEGRCLSEGQWSCYSCTRFLDIIVKVLQAPIQLINQIIPSFFCPTSDKLCLKSFNSSIEIVGVLGDILENEKNSEDVCRNVVKCIAMWFKIFCFAAIMLSEISAATQCEVLSNTFPECDKCRDHYERALHTANVAIHNFQSGASLYCNTMADRSGCEAAITDIKNVMESLKAELFPQNGDDDALAASRSLVCAHIFGICPEITMEGRCLSEGQWSCYSCTRFLDIIVKVLQAPIQLINQIIPSFFCPTSDKLCLKSFNSSIEIVGVLGDILENEKNSEDVCRNVVKCIA

Solvent-accessible surface area (backbone atoms only — not comparable to full-atom values): 22585 Å² total; per-residue (Å²): 123,88,93,78,60,79,97,68,66,83,97,72,74,86,78,87,76,90,85,88,74,92,61,89,51,104,42,68,65,70,90,32,77,74,36,56,62,36,49,54,51,46,50,50,46,51,50,50,43,53,50,48,50,50,55,50,50,51,58,48,23,70,53,32,61,58,36,66,64,39,46,50,53,49,49,52,52,49,50,48,52,50,50,49,44,46,65,55,54,51,88,74,71,55,70,65,58,44,34,50,28,47,31,41,37,28,24,61,72,27,54,73,32,56,27,52,40,95,86,66,49,73,41,58,77,81,48,41,39,37,65,52,40,23,51,50,50,51,48,52,46,56,55,50,45,54,60,39,53,47,50,23,62,47,56,24,61,67,57,28,58,90,84,39,60,68,35,32,61,50,32,52,46,36,54,42,62,30,52,55,53,24,32,36,75,70,65,74,38,54,47,56,56,45,20,50,71,53,54,54,30,43,125,146,95,75,80,94,66,60,92,70,56,73,92,61,69,82,83,65,88,69,74,76,71,78,73,75,92,61,63,68,64,90,34,78,76,39,56,62,35,50,54,51,46,50,50,46,51,51,50,46,53,51,49,50,51,55,48,50,51,57,48,23,70,52,32,60,57,35,67,64,41,48,50,52,49,49,53,53,48,50,48,52,51,49,48,45,46,65,54,53,51,87,73,72,55,71,65,59,43,32,50,28,48,30,40,38,29,23,60,71,28,54,74,32,56,26,51,42,97,87,66,49,74,41,55,80,82,49,39,38,38,66,51,40,22,52,49,48,53,48,52,47,55,58,50,46,54,59,39,53,49,49,25,61,48,55,23,62,66,56,28,58,89,84,38,60,69,34,33,59,49,32,51,46,36,55,43,63,30,53,55,54,23,31,36,74,70,65,75,38,53,46,56,56,45,20,51,71,52,54,55,30,43,128